Protein AF-A0A5E4V1L5-F1 (afdb_monomer_lite)

Sequence (381 aa):
MVDSIREIPGSAALDDALSSARLNPRQGEGSTVGASSRAPSGVDSTNAPTLATGGARVGASAWPVVRGAESFDRQRVAQVTELISQHATASRASAGAQWLSTLHASATVAMTSLSRWQDGDPVSQAQARRALDALGAQWQSRERASLGTVDDRLHFDAQGKAPRRFTVDGVAPAQWRASKAEQMTLFPAGPYKAGVEIDLANAVSQAGLRRRTTRALAAYGITLEPPPPERGWVMSAPGTAWPSLASRFAVAQTSQGVEGHPQRATLRDAPDAIAPQTWRLDSAKAIAETRRALASMVRAIRASHAVAKHAASTSTKAVGQAALVSQRAVADDAAFDIALASAKAWTSRLGTQPPFVALTLAMPKGLPVTRANVRALLGNM

Foldseek 3Di:
DDDDPDFQDLQVLLVVLQVVLPPDDDDDDDDDDDDDDDDDDDDDDDDDDDDDDDDDDDPPPPDPPPPVVVVVLVVLLVLLLVLLLLLQLLLLLSLLLVLLVVLLVLLVQLLVLLVPDDPPDVVSVVSNVVSLVVSLVSLVCCCLSSVLQAALLRAGDSLSFPKFKKFWVVAALVVCVVVQFQKKWKDQQAQPDDTQIQGNNPCPDPVSSQVSSQVVCVVVQKHWDPDDPDDHTMIIHTSLSVVSRQVGIWMFTHHDPDGGRTDRIHIGGDDRPQRSVPQDPPDPVSSVVNSVSSVSVSVSSVVNSVVSVVSSVVSSVVSSVSVVVVVVVPDCVPSVVLSVQLSSQLSSCRSVDDNLVSNVRSHDPPDDPDPVSSDSSSDPD

Structure (mmCIF, N/CA/C/O backbone):
data_AF-A0A5E4V1L5-F1
#
_entry.id   AF-A0A5E4V1L5-F1
#
loop_
_atom_site.group_PDB
_atom_site.id
_atom_site.type_symbol
_atom_site.label_atom_id
_atom_site.label_alt_id
_atom_site.label_comp_id
_atom_site.label_asym_id
_atom_site.label_entity_id
_atom_site.label_seq_id
_atom_site.pdbx_PDB_ins_code
_atom_site.Cartn_x
_atom_site.Cartn_y
_atom_site.Cartn_z
_atom_site.occupancy
_atom_site.B_iso_or_equiv
_atom_site.auth_seq_id
_atom_site.auth_comp_id
_atom_site.auth_asym_id
_atom_site.auth_atom_id
_atom_site.pdbx_PDB_model_num
ATOM 1 N N . MET A 1 1 ? -19.052 20.896 -14.956 1.00 28.94 1 MET A N 1
ATOM 2 C CA . MET A 1 1 ? -18.425 21.130 -13.641 1.00 28.94 1 MET A CA 1
ATOM 3 C C . MET A 1 1 ? -17.051 20.495 -13.737 1.00 28.94 1 MET A C 1
ATOM 5 O O . MET A 1 1 ? -16.965 19.283 -13.838 1.00 28.94 1 MET A O 1
ATOM 9 N N . VAL A 1 2 ? -16.044 21.327 -13.994 1.00 25.77 2 VAL A N 1
ATOM 10 C CA . VAL A 1 2 ? -14.723 20.925 -14.495 1.00 25.77 2 VAL A CA 1
ATOM 11 C C . VAL A 1 2 ? -13.882 20.434 -13.322 1.00 25.77 2 VAL A C 1
ATOM 13 O O . VAL A 1 2 ? -13.741 21.158 -12.339 1.00 25.77 2 VAL A O 1
ATOM 16 N N . ASP A 1 3 ? -13.368 19.208 -13.425 1.00 25.03 3 ASP A N 1
ATOM 17 C CA . ASP A 1 3 ? -12.434 18.624 -12.468 1.00 25.03 3 ASP A CA 1
ATOM 18 C C . ASP A 1 3 ? -11.190 19.505 -12.341 1.00 25.03 3 ASP A C 1
ATOM 20 O O . ASP A 1 3 ? -10.432 19.706 -13.293 1.00 25.03 3 ASP A O 1
ATOM 24 N N . SER A 1 4 ? -10.972 20.022 -11.136 1.00 24.98 4 SER A N 1
ATOM 25 C CA . SER A 1 4 ? -9.729 20.672 -10.752 1.00 24.98 4 SER A CA 1
ATOM 26 C C . SER A 1 4 ? -8.614 19.628 -10.753 1.00 24.98 4 SER A C 1
ATOM 28 O O . SER A 1 4 ? -8.428 18.897 -9.778 1.00 24.98 4 SER A O 1
ATOM 30 N N . ILE A 1 5 ? -7.859 19.566 -11.850 1.00 32.19 5 ILE A N 1
ATOM 31 C CA . ILE A 1 5 ? -6.561 18.893 -11.922 1.00 32.19 5 ILE A CA 1
ATOM 32 C C . ILE A 1 5 ? -5.647 19.616 -10.929 1.00 32.19 5 ILE A C 1
ATOM 34 O O . ILE A 1 5 ? -5.034 20.632 -11.244 1.00 32.19 5 ILE A O 1
ATOM 38 N N . ARG A 1 6 ? -5.608 19.135 -9.683 1.00 34.94 6 ARG A N 1
ATOM 39 C CA . ARG A 1 6 ? -4.574 19.542 -8.734 1.00 34.94 6 ARG A CA 1
ATOM 40 C C . ARG A 1 6 ? -3.253 18.989 -9.252 1.00 34.94 6 ARG A C 1
ATOM 42 O O . ARG A 1 6 ? -3.091 17.774 -9.359 1.00 34.94 6 ARG A O 1
ATOM 49 N N . GLU A 1 7 ? -2.353 19.902 -9.593 1.00 31.16 7 GLU A N 1
ATOM 50 C CA . GLU A 1 7 ? -0.973 19.626 -9.971 1.00 31.16 7 GLU A CA 1
ATOM 51 C C . GLU A 1 7 ? -0.330 18.690 -8.937 1.00 31.16 7 GLU A C 1
ATOM 53 O O . GLU A 1 7 ? -0.271 18.992 -7.743 1.00 31.16 7 GLU A O 1
ATOM 58 N N . ILE A 1 8 ? 0.132 17.523 -9.392 1.00 36.69 8 ILE A N 1
ATOM 59 C CA . ILE A 1 8 ? 1.122 16.751 -8.641 1.00 36.69 8 ILE A CA 1
ATOM 60 C C . ILE A 1 8 ? 2.416 17.559 -8.752 1.00 36.69 8 ILE A C 1
ATOM 62 O O . ILE A 1 8 ? 2.780 17.925 -9.873 1.00 36.69 8 ILE A O 1
ATOM 66 N N . PRO A 1 9 ? 3.106 17.871 -7.644 1.00 39.22 9 PRO A N 1
ATOM 67 C CA . PRO A 1 9 ? 4.319 18.664 -7.707 1.00 39.22 9 PRO A CA 1
ATOM 68 C C . PRO A 1 9 ? 5.340 17.958 -8.602 1.00 39.22 9 PRO A C 1
ATOM 70 O O . PRO A 1 9 ? 5.872 16.899 -8.255 1.00 39.22 9 PRO A O 1
ATOM 73 N N . GLY A 1 10 ? 5.634 18.572 -9.753 1.00 42.72 10 GLY A N 1
ATOM 74 C CA . GLY A 1 10 ? 6.927 18.391 -10.397 1.00 42.72 10 GLY A CA 1
ATOM 75 C C . GLY A 1 10 ? 7.979 18.641 -9.323 1.00 42.72 10 GLY A C 1
ATOM 76 O O . GLY A 1 10 ? 7.871 19.604 -8.563 1.00 42.72 10 GLY A O 1
ATOM 77 N N . SER A 1 11 ? 8.898 17.699 -9.135 1.00 48.62 11 SER A N 1
ATOM 78 C CA . SER A 1 11 ? 9.755 17.695 -7.954 1.00 48.62 11 SER A CA 1
ATOM 79 C C . SER A 1 11 ? 10.644 18.943 -7.977 1.00 48.62 11 SER A C 1
ATOM 81 O O . SER A 1 11 ? 11.657 18.944 -8.665 1.00 48.62 11 SER A O 1
ATOM 83 N N . ALA A 1 12 ? 10.295 19.993 -7.225 1.00 49.84 12 ALA A N 1
ATOM 84 C CA . ALA A 1 12 ? 11.077 21.236 -7.150 1.00 49.84 12 ALA A CA 1
ATOM 85 C C . ALA A 1 12 ? 12.557 20.959 -6.819 1.00 49.84 12 ALA A C 1
ATOM 87 O O . ALA A 1 12 ? 13.459 21.584 -7.360 1.00 49.84 12 ALA A O 1
ATOM 88 N N . ALA A 1 13 ? 12.811 19.902 -6.040 1.00 45.44 13 ALA A N 1
ATOM 89 C CA . ALA A 1 13 ? 14.147 19.405 -5.726 1.00 45.44 13 ALA A CA 1
ATOM 90 C C . ALA A 1 13 ? 14.969 18.923 -6.946 1.00 45.44 13 ALA A C 1
ATOM 92 O O . ALA A 1 13 ? 16.197 18.936 -6.888 1.00 45.44 13 ALA A O 1
ATOM 93 N N . LEU A 1 14 ? 14.330 18.473 -8.034 1.00 49.88 14 LEU A N 1
ATOM 94 C CA . LEU A 1 14 ? 15.001 18.103 -9.288 1.00 49.88 14 LEU A CA 1
ATOM 95 C C . LEU A 1 14 ? 15.380 19.347 -10.105 1.00 49.88 14 LEU A C 1
ATOM 97 O O . LEU A 1 14 ? 16.485 19.400 -10.644 1.00 49.88 14 LEU A O 1
ATOM 101 N N . ASP A 1 15 ? 14.508 20.357 -10.160 1.00 52.72 15 ASP A N 1
ATOM 102 C CA . ASP A 1 15 ? 14.813 21.622 -10.840 1.00 52.72 15 ASP A CA 1
ATOM 103 C C . ASP A 1 15 ? 15.872 22.446 -10.077 1.00 52.72 15 ASP A C 1
ATOM 105 O O . ASP A 1 15 ? 16.769 23.018 -10.704 1.00 52.72 15 ASP A O 1
ATOM 109 N N . ASP A 1 16 ? 15.868 22.413 -8.740 1.00 49.00 16 ASP A N 1
ATOM 110 C CA . ASP A 1 16 ? 16.896 23.043 -7.894 1.00 49.00 16 ASP A CA 1
ATOM 111 C C . ASP A 1 16 ? 18.276 22.389 -8.056 1.00 49.00 16 ASP A C 1
ATOM 113 O O . ASP A 1 16 ? 19.298 23.079 -8.122 1.00 49.00 16 ASP A O 1
ATOM 117 N N . ALA A 1 17 ? 18.336 21.057 -8.164 1.00 49.66 17 ALA A N 1
ATOM 118 C CA . ALA A 1 17 ? 19.592 20.335 -8.364 1.00 49.66 17 ALA A CA 1
ATOM 119 C C . ALA A 1 17 ? 20.230 20.635 -9.730 1.00 49.66 17 ALA A C 1
ATOM 121 O O . ALA A 1 17 ? 21.451 20.755 -9.829 1.00 49.66 17 ALA A O 1
ATOM 122 N N . LEU A 1 18 ? 19.413 20.810 -10.774 1.00 50.31 18 LEU A N 1
ATOM 123 C CA . LEU A 1 18 ? 19.877 21.212 -12.104 1.00 50.31 18 LEU A CA 1
ATOM 124 C C . LEU A 1 18 ? 20.295 22.688 -12.148 1.00 50.31 18 LEU A C 1
ATOM 126 O O . LEU A 1 18 ? 21.287 23.024 -12.795 1.00 50.31 18 LEU A O 1
ATOM 130 N N . SER A 1 19 ? 19.582 23.560 -11.435 1.00 52.97 19 SER A N 1
ATOM 131 C CA . SER A 1 19 ? 19.930 24.982 -11.319 1.00 52.97 19 SER A CA 1
ATOM 132 C C . SER A 1 19 ? 21.252 25.172 -10.571 1.00 52.97 19 SER A C 1
ATOM 134 O O . SER A 1 19 ? 22.124 25.915 -11.021 1.00 52.97 19 SER A O 1
ATOM 136 N N . SER A 1 20 ? 21.458 24.406 -9.497 1.00 46.53 20 SER A N 1
ATOM 137 C CA . SER A 1 20 ? 22.711 24.380 -8.732 1.00 46.53 20 SER A CA 1
ATOM 138 C C . SER A 1 20 ? 23.887 23.828 -9.547 1.00 46.53 20 SER A C 1
ATOM 140 O O . SER A 1 20 ? 25.022 24.249 -9.352 1.00 46.53 20 SER A O 1
ATOM 142 N N . ALA A 1 21 ? 23.630 22.912 -10.488 1.00 42.56 21 ALA A N 1
ATOM 143 C CA . ALA A 1 21 ? 24.649 22.377 -11.391 1.00 42.56 21 ALA A CA 1
ATOM 144 C C . ALA A 1 21 ? 25.048 23.362 -12.511 1.00 42.56 21 ALA A C 1
ATOM 146 O O . ALA A 1 21 ? 26.179 23.304 -12.990 1.00 42.56 21 ALA A O 1
ATOM 147 N N . ARG A 1 22 ? 24.151 24.274 -12.919 1.00 44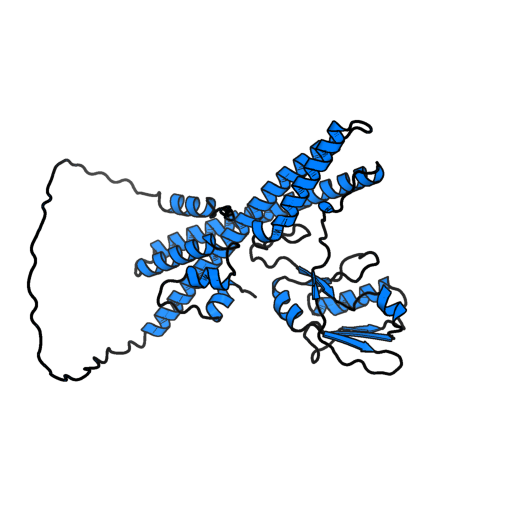.62 22 ARG A N 1
ATOM 148 C CA . ARG A 1 22 ? 24.415 25.299 -13.951 1.00 44.62 22 ARG A CA 1
ATOM 149 C C . ARG A 1 22 ? 25.126 26.549 -13.417 1.00 44.62 22 ARG A C 1
ATOM 151 O O . ARG A 1 22 ? 25.732 27.279 -14.196 1.00 44.62 22 ARG A O 1
ATOM 158 N N . LEU A 1 23 ? 25.087 26.798 -12.109 1.00 35.94 23 LEU A N 1
ATOM 159 C CA . LEU A 1 23 ? 25.720 27.958 -11.477 1.00 35.94 23 LEU A CA 1
ATOM 160 C C . LEU A 1 23 ? 27.157 27.642 -11.050 1.00 35.94 23 LEU A C 1
ATOM 162 O O . LEU A 1 23 ? 27.464 27.526 -9.868 1.00 35.94 23 LEU A O 1
ATOM 166 N N . ASN A 1 24 ? 28.056 27.517 -12.026 1.00 35.34 24 ASN A N 1
ATOM 167 C CA . ASN A 1 24 ? 29.487 27.650 -11.759 1.00 35.34 24 ASN A CA 1
ATOM 168 C C . ASN A 1 24 ? 30.198 28.402 -12.902 1.00 35.34 24 ASN A C 1
ATOM 170 O O . ASN A 1 24 ? 30.901 27.783 -13.705 1.00 35.34 24 ASN A O 1
ATOM 174 N N . PRO A 1 25 ? 30.004 29.730 -13.037 1.00 39.41 25 PRO A N 1
ATOM 175 C CA . PRO A 1 25 ? 30.796 30.529 -13.958 1.00 39.41 25 PRO A CA 1
ATOM 176 C C . PRO A 1 25 ? 32.145 30.868 -13.313 1.00 39.41 25 PRO A C 1
ATOM 178 O O . PRO A 1 25 ? 32.222 31.548 -12.289 1.00 39.41 25 PRO A O 1
ATOM 181 N N . ARG A 1 26 ? 33.229 30.387 -13.929 1.00 34.25 26 ARG A N 1
ATOM 182 C CA . ARG A 1 26 ? 34.581 30.877 -13.653 1.00 34.25 26 ARG A CA 1
ATOM 183 C C . ARG A 1 26 ? 34.680 32.351 -14.050 1.00 34.25 26 ARG A C 1
ATOM 185 O O . ARG A 1 26 ? 34.323 32.743 -15.154 1.00 34.25 26 ARG A O 1
ATOM 192 N N . GLN A 1 27 ? 35.199 33.108 -13.099 1.00 35.31 27 GLN A N 1
ATOM 193 C CA . GLN A 1 27 ? 35.623 34.498 -13.128 1.00 35.31 27 GLN A CA 1
ATOM 194 C C . GLN A 1 27 ? 36.663 34.763 -14.238 1.00 35.31 27 GLN A C 1
ATOM 196 O O . GLN A 1 27 ? 37.617 33.999 -14.379 1.00 35.31 27 GLN A O 1
ATOM 201 N N . GLY A 1 28 ? 36.484 35.853 -14.992 1.00 30.50 28 GLY A N 1
ATOM 202 C CA . GLY A 1 28 ? 37.441 36.380 -15.970 1.00 30.50 28 GLY A CA 1
ATOM 203 C C . GLY A 1 28 ? 36.910 37.651 -16.644 1.00 30.50 28 GLY A C 1
ATOM 204 O O . GLY A 1 28 ? 35.850 37.623 -17.256 1.00 30.50 28 GLY A O 1
ATOM 205 N N . GLU A 1 29 ? 37.624 38.757 -16.445 1.00 31.78 29 GLU A N 1
ATOM 206 C CA . GLU A 1 29 ? 37.293 40.154 -16.762 1.00 31.78 29 GLU A CA 1
ATOM 207 C C . GLU A 1 29 ? 37.194 40.503 -18.261 1.00 31.78 29 GLU A C 1
ATOM 209 O O . GLU A 1 29 ? 37.792 39.841 -19.106 1.00 31.78 29 GLU A O 1
ATOM 214 N N . GLY A 1 30 ? 36.541 41.639 -18.561 1.00 27.70 30 GLY A N 1
ATOM 215 C CA . GLY A 1 30 ? 36.792 42.416 -19.782 1.00 27.70 30 GLY A CA 1
ATOM 216 C C . GLY A 1 30 ? 35.621 43.283 -20.264 1.00 27.70 30 GLY A C 1
ATOM 217 O O . GLY A 1 30 ? 34.691 42.771 -20.872 1.00 27.70 30 GLY A O 1
ATOM 218 N N . SER A 1 31 ? 35.704 44.593 -20.004 1.00 30.64 31 SER A N 1
ATOM 219 C CA . SER A 1 31 ? 34.965 45.741 -20.584 1.00 30.64 31 SER A CA 1
ATOM 220 C C . SER A 1 31 ? 34.540 45.573 -22.065 1.00 30.64 31 SER A C 1
ATOM 222 O O . SER A 1 31 ? 35.202 44.874 -22.818 1.00 30.64 31 SER A O 1
ATOM 224 N N . THR A 1 32 ? 33.508 46.214 -22.641 1.00 29.38 32 THR A N 1
ATOM 225 C CA . THR A 1 32 ? 33.188 47.657 -22.667 1.00 29.38 32 THR A CA 1
ATOM 226 C C . THR A 1 32 ? 31.890 47.890 -23.483 1.00 29.38 32 THR A C 1
ATOM 228 O O . THR A 1 32 ? 31.701 47.261 -24.514 1.00 29.38 32 THR A O 1
ATOM 231 N N . VAL A 1 33 ? 31.044 48.821 -23.022 1.00 31.89 33 VAL A N 1
ATOM 232 C CA . VAL A 1 33 ? 30.297 49.882 -23.755 1.00 31.89 33 VAL A CA 1
ATOM 233 C C . VAL A 1 33 ? 29.622 49.585 -25.121 1.00 31.89 33 VAL A C 1
ATOM 235 O O . VAL A 1 33 ? 30.286 49.498 -26.143 1.00 31.89 33 VAL A O 1
ATOM 238 N N . GLY A 1 34 ? 28.282 49.712 -25.145 1.00 25.25 34 GLY A N 1
ATOM 239 C CA . GLY A 1 34 ? 27.604 50.786 -25.902 1.00 25.25 34 GLY A CA 1
ATOM 240 C C . GLY A 1 34 ? 26.871 50.472 -27.221 1.00 25.25 34 GLY A C 1
ATOM 241 O O . GLY A 1 34 ? 27.503 50.112 -28.201 1.00 25.25 34 GLY A O 1
ATOM 242 N N . ALA A 1 35 ? 25.573 50.842 -27.239 1.00 27.03 35 ALA A N 1
ATOM 243 C CA . ALA A 1 35 ? 24.758 51.308 -28.387 1.00 27.03 35 ALA A CA 1
ATOM 244 C C . ALA A 1 35 ? 24.496 50.314 -29.547 1.00 27.03 35 ALA A C 1
ATOM 246 O O . ALA A 1 35 ? 25.273 49.416 -29.807 1.00 27.03 35 ALA A O 1
ATOM 247 N N . SER A 1 36 ? 23.465 50.401 -30.387 1.00 27.02 36 SER A N 1
ATOM 248 C CA . SER A 1 36 ? 22.149 51.047 -30.449 1.00 27.02 36 SER A CA 1
ATOM 249 C C . SER A 1 36 ? 21.506 50.504 -31.742 1.00 27.02 36 SER A C 1
ATOM 251 O O . SER A 1 36 ? 22.202 50.334 -32.737 1.00 27.02 36 SER A O 1
ATOM 253 N N . SER A 1 37 ? 20.186 50.289 -31.736 1.00 29.77 37 SER A N 1
ATOM 254 C CA . SER A 1 37 ? 19.248 50.398 -32.878 1.00 29.77 37 SER A CA 1
ATOM 255 C C . SER A 1 37 ? 19.596 49.797 -34.260 1.00 29.77 37 SER A C 1
ATOM 257 O O . SER A 1 37 ? 20.411 50.357 -34.987 1.00 29.77 37 SER A O 1
ATOM 259 N N . ARG A 1 38 ? 18.767 48.854 -34.744 1.00 26.77 38 ARG A N 1
ATOM 260 C CA . ARG A 1 38 ? 17.912 49.054 -35.945 1.00 26.77 38 ARG A CA 1
ATOM 261 C C . ARG A 1 38 ? 17.012 47.846 -36.241 1.00 26.77 38 ARG A C 1
ATOM 263 O O . ARG A 1 38 ? 17.498 46.748 -36.476 1.00 26.77 38 ARG A O 1
ATOM 270 N N . ALA A 1 39 ? 15.708 48.104 -36.326 1.00 32.44 39 ALA A N 1
ATOM 271 C CA . ALA A 1 39 ? 14.824 47.461 -37.303 1.00 32.44 39 ALA A CA 1
ATOM 272 C C . ALA A 1 39 ? 14.910 48.259 -38.629 1.00 32.44 39 ALA A C 1
ATOM 274 O O . ALA A 1 39 ? 15.356 49.414 -38.592 1.00 32.44 39 ALA A O 1
ATOM 275 N N . PRO A 1 40 ? 14.502 47.699 -39.784 1.00 43.16 40 PRO A N 1
ATOM 276 C CA . PRO A 1 40 ? 13.086 47.830 -40.143 1.00 43.16 40 PRO A CA 1
ATOM 277 C C . PRO A 1 40 ? 12.460 46.654 -40.935 1.00 43.16 40 PRO A C 1
ATOM 279 O O . PRO A 1 40 ? 13.129 45.869 -41.599 1.00 43.16 40 PRO A O 1
ATOM 282 N N . SER A 1 41 ? 11.127 46.611 -40.842 1.00 30.03 41 SER A N 1
ATOM 283 C CA . SER A 1 41 ? 10.104 46.268 -41.858 1.00 30.03 41 SER A CA 1
ATOM 284 C C . SER A 1 41 ? 10.475 46.607 -43.316 1.00 30.03 41 SER A C 1
ATOM 286 O O . SER A 1 41 ? 11.231 47.546 -43.524 1.00 30.03 41 SER A O 1
ATOM 288 N N . GLY A 1 42 ? 9.926 46.020 -44.386 1.00 26.44 42 GLY A N 1
ATOM 289 C CA . GLY A 1 42 ? 8.841 45.056 -44.609 1.00 26.44 42 GLY A CA 1
ATOM 290 C C . GLY A 1 42 ? 8.542 44.924 -46.126 1.00 26.44 42 GLY A C 1
ATOM 291 O O . GLY A 1 42 ? 9.241 45.533 -46.923 1.00 26.44 42 GLY A O 1
ATOM 292 N N . VAL A 1 43 ? 7.462 44.190 -46.449 1.00 30.84 43 VAL A N 1
ATOM 293 C CA . VAL A 1 43 ? 6.597 44.211 -47.666 1.00 30.84 43 VAL A CA 1
ATOM 294 C C . VAL A 1 43 ? 7.208 43.830 -49.036 1.00 30.84 43 VAL A C 1
ATOM 296 O O . VAL A 1 43 ? 8.058 44.534 -49.555 1.00 30.84 43 VAL A O 1
ATOM 299 N N . ASP A 1 44 ? 6.732 42.739 -49.661 1.00 25.22 44 ASP A N 1
ATOM 300 C CA . ASP A 1 44 ? 5.806 42.820 -50.812 1.00 25.22 44 ASP A CA 1
ATOM 301 C C . ASP A 1 44 ? 5.354 41.455 -51.367 1.00 25.22 44 ASP A C 1
ATOM 303 O O . ASP A 1 44 ? 6.087 40.467 -51.399 1.00 25.22 44 ASP A O 1
ATOM 307 N N . SER A 1 45 ? 4.083 41.429 -51.776 1.00 31.27 45 SER A N 1
ATOM 308 C CA . SER A 1 45 ? 3.385 40.342 -52.472 1.00 31.27 45 SER A CA 1
ATOM 309 C C . SER A 1 45 ? 3.620 40.418 -53.982 1.00 31.27 45 SER A C 1
ATOM 311 O O . SER A 1 45 ? 3.697 41.516 -54.518 1.00 31.27 45 SER A O 1
ATOM 313 N N . THR A 1 46 ? 3.585 39.284 -54.693 1.00 28.19 46 THR A N 1
ATOM 314 C CA . THR A 1 46 ? 2.543 38.929 -55.693 1.00 28.19 46 THR A CA 1
ATOM 315 C C . THR A 1 46 ? 3.005 37.886 -56.728 1.00 28.19 46 THR A C 1
ATOM 317 O O . THR A 1 46 ? 4.158 37.842 -57.140 1.00 28.19 46 THR A O 1
ATOM 320 N N . ASN A 1 47 ? 2.003 37.125 -57.188 1.00 28.56 47 ASN A N 1
ATOM 321 C CA . ASN A 1 47 ? 1.859 36.425 -58.472 1.00 28.56 47 ASN A CA 1
ATOM 322 C C . ASN A 1 47 ? 2.293 34.953 -58.597 1.00 28.56 47 ASN A C 1
ATOM 324 O O . ASN A 1 47 ? 3.451 34.606 -58.797 1.00 28.56 47 ASN A O 1
ATOM 328 N N . ALA A 1 48 ? 1.261 34.102 -58.618 1.00 28.34 48 ALA A N 1
ATOM 329 C CA . ALA A 1 48 ? 1.209 32.872 -59.406 1.00 28.34 48 ALA A CA 1
ATOM 330 C C . ALA A 1 48 ? 0.972 33.198 -60.897 1.00 28.34 48 ALA A C 1
ATOM 332 O O . ALA A 1 48 ? 0.415 34.254 -61.214 1.00 28.34 48 ALA A O 1
ATOM 333 N N . PRO A 1 49 ? 1.322 32.274 -61.809 1.00 35.25 49 PRO A N 1
ATOM 334 C CA . PRO A 1 49 ? 0.248 31.595 -62.538 1.00 35.25 49 PRO A CA 1
ATOM 335 C C . PRO A 1 49 ? 0.481 30.087 -62.767 1.00 35.25 49 PRO A C 1
ATOM 337 O O . PRO A 1 49 ? 1.535 29.518 -62.496 1.00 35.25 49 PRO A O 1
ATOM 340 N N . THR A 1 50 ? -0.589 29.455 -63.239 1.00 29.17 50 THR A N 1
ATOM 341 C CA . THR A 1 50 ? -0.877 28.021 -63.336 1.00 29.17 50 THR A CA 1
ATOM 342 C C . THR A 1 50 ? -0.350 27.348 -64.621 1.00 29.17 50 THR A C 1
ATOM 344 O O . THR A 1 50 ? -0.269 27.989 -65.662 1.00 29.17 50 THR A O 1
ATOM 347 N N . LEU A 1 51 ? -0.191 26.013 -64.535 1.00 28.41 51 LEU A N 1
ATOM 348 C CA . LEU A 1 51 ? -0.226 24.960 -65.580 1.00 28.41 51 LEU A CA 1
ATOM 349 C C . LEU A 1 51 ? 1.021 24.693 -66.451 1.00 28.41 51 LEU A C 1
ATOM 351 O O . LEU A 1 51 ? 1.261 25.372 -67.441 1.00 28.41 51 LEU A O 1
ATOM 355 N N . ALA A 1 52 ? 1.675 23.549 -66.193 1.00 29.80 52 ALA A N 1
ATOM 356 C CA . ALA A 1 52 ? 2.172 22.645 -67.238 1.00 29.80 52 ALA A CA 1
ATOM 357 C C . ALA A 1 52 ? 2.405 21.217 -66.702 1.00 29.80 52 ALA A C 1
ATOM 359 O O . ALA A 1 52 ? 3.067 20.990 -65.692 1.00 29.80 52 ALA A O 1
ATOM 360 N N . THR A 1 53 ? 1.830 20.261 -67.419 1.00 29.80 53 THR A N 1
ATOM 361 C CA . THR A 1 53 ? 1.927 18.805 -67.295 1.00 29.80 53 THR A CA 1
ATOM 362 C C . THR A 1 53 ? 3.349 18.312 -67.590 1.00 29.80 53 THR A C 1
ATOM 364 O O . THR A 1 53 ? 3.941 18.723 -68.584 1.00 29.80 53 THR A O 1
ATOM 367 N N . GLY A 1 54 ? 3.883 17.377 -66.799 1.00 26.86 54 GLY A N 1
ATOM 368 C CA . GLY A 1 54 ? 5.145 16.709 -67.132 1.00 26.86 54 GLY A CA 1
ATOM 369 C C . GLY A 1 54 ? 5.609 15.736 -66.057 1.00 26.86 54 GLY A C 1
ATOM 370 O O . GLY A 1 54 ? 6.158 16.142 -65.039 1.00 26.86 54 GLY A O 1
ATOM 371 N N . GLY A 1 55 ? 5.384 14.440 -66.281 1.00 34.25 55 GLY A N 1
ATOM 372 C CA . GLY A 1 55 ? 5.926 13.381 -65.438 1.00 34.25 55 GLY A CA 1
ATOM 373 C C . GLY A 1 55 ? 7.454 13.402 -65.442 1.00 34.25 55 GLY A C 1
ATOM 374 O O . GLY A 1 55 ? 8.079 13.297 -66.495 1.00 34.25 55 GLY A O 1
ATOM 375 N N . ALA A 1 56 ? 8.052 13.493 -64.256 1.00 29.31 56 ALA A N 1
ATOM 376 C CA . ALA A 1 56 ? 9.481 13.324 -64.058 1.00 29.31 56 ALA A CA 1
ATOM 377 C C . ALA A 1 56 ? 9.730 12.389 -62.871 1.00 29.31 56 ALA A C 1
ATOM 379 O O . ALA A 1 56 ? 9.197 12.544 -61.776 1.00 29.31 56 ALA A O 1
ATOM 380 N N . ARG A 1 57 ? 10.515 11.364 -63.187 1.00 29.95 57 ARG A N 1
ATOM 381 C CA . ARG A 1 57 ? 10.939 10.208 -62.404 1.00 29.95 57 ARG A CA 1
ATOM 382 C C . ARG A 1 57 ? 11.258 10.535 -60.943 1.00 29.95 57 ARG A C 1
ATOM 384 O O . ARG A 1 57 ? 12.023 11.449 -60.653 1.00 29.95 57 ARG A O 1
ATOM 391 N N . VAL A 1 58 ? 10.760 9.673 -60.055 1.00 27.17 58 VAL A N 1
ATOM 392 C CA . VAL A 1 58 ? 11.279 9.459 -58.699 1.00 27.17 58 VAL A CA 1
ATOM 393 C C . VAL A 1 58 ? 12.755 9.072 -58.822 1.00 27.17 58 VAL A C 1
ATOM 395 O O . VAL A 1 58 ? 13.104 7.910 -59.018 1.00 27.17 58 VAL A O 1
ATOM 398 N N . GLY A 1 59 ? 13.632 10.071 -58.765 1.00 26.00 59 GLY A N 1
ATOM 399 C CA . GLY A 1 59 ? 15.041 9.882 -58.475 1.00 26.00 59 GLY A CA 1
ATOM 400 C C . GLY A 1 59 ? 15.154 9.540 -57.000 1.00 26.00 59 GLY A C 1
ATOM 401 O O . GLY A 1 59 ? 15.268 10.431 -56.165 1.00 26.00 59 GLY A O 1
ATOM 402 N N . ALA A 1 60 ? 15.071 8.250 -56.679 1.00 28.19 60 ALA A N 1
ATOM 403 C CA . ALA A 1 60 ? 15.544 7.740 -55.407 1.00 28.19 60 ALA A CA 1
ATOM 404 C C . ALA A 1 60 ? 17.052 8.012 -55.351 1.00 28.19 60 ALA A C 1
ATOM 406 O O . ALA A 1 60 ? 17.859 7.238 -55.863 1.00 28.19 60 ALA A O 1
ATOM 407 N N . SER A 1 61 ? 17.434 9.152 -54.778 1.00 29.64 61 SER A N 1
ATOM 408 C CA . SER A 1 61 ? 18.782 9.358 -54.280 1.00 29.64 61 SER A CA 1
ATOM 409 C C . SER A 1 61 ? 18.996 8.304 -53.201 1.00 29.64 61 SER A C 1
ATOM 411 O O . SER A 1 61 ? 18.517 8.417 -52.075 1.00 29.64 61 SER A O 1
ATOM 413 N N . ALA A 1 62 ? 19.651 7.214 -53.594 1.00 32.66 62 ALA A N 1
ATOM 414 C CA . ALA A 1 62 ? 20.189 6.222 -52.690 1.00 32.66 62 ALA A CA 1
ATOM 415 C C . ALA A 1 62 ? 21.246 6.922 -51.831 1.00 32.66 62 ALA A C 1
ATOM 417 O O . ALA A 1 62 ? 22.397 7.083 -52.233 1.00 32.66 62 ALA A O 1
ATOM 418 N N . TRP A 1 63 ? 20.828 7.396 -50.660 1.00 32.09 63 TRP A N 1
ATOM 419 C CA . TRP A 1 63 ? 21.759 7.784 -49.613 1.00 32.09 63 TRP A CA 1
ATOM 420 C C . TRP A 1 63 ? 22.525 6.527 -49.189 1.00 32.09 63 TRP A C 1
ATOM 422 O O . TRP A 1 63 ? 21.907 5.468 -49.027 1.00 32.09 63 TRP A O 1
ATOM 432 N N . PRO A 1 64 ? 23.855 6.598 -49.020 1.00 32.97 64 PRO A N 1
ATOM 433 C CA . PRO A 1 64 ? 24.609 5.453 -48.552 1.00 32.97 64 PRO A CA 1
ATOM 434 C C . PRO A 1 64 ? 24.114 5.111 -47.145 1.00 32.97 64 PRO A C 1
ATOM 436 O O . PRO A 1 64 ? 24.200 5.925 -46.227 1.00 32.97 64 PRO A O 1
ATOM 439 N N . VAL A 1 65 ? 23.568 3.904 -46.985 1.00 36.03 65 VAL A N 1
ATOM 440 C CA . VAL A 1 65 ? 23.221 3.341 -45.679 1.00 36.03 65 VAL A CA 1
ATOM 441 C C . VAL A 1 65 ? 24.523 3.185 -44.902 1.00 36.03 65 VAL A C 1
ATOM 443 O O . VAL A 1 65 ? 25.282 2.231 -45.082 1.00 36.03 65 VAL A O 1
ATOM 446 N N . VAL A 1 66 ? 24.807 4.171 -44.055 1.00 34.91 66 VAL A N 1
ATOM 447 C CA . VAL A 1 66 ? 25.909 4.133 -43.101 1.00 34.91 66 VAL A CA 1
ATOM 448 C C . VAL A 1 66 ? 25.588 3.023 -42.101 1.00 34.91 66 VAL A C 1
ATOM 450 O O . VAL A 1 66 ? 24.772 3.200 -41.201 1.00 34.91 66 VAL A O 1
ATOM 453 N N . ARG A 1 67 ? 26.252 1.867 -42.237 1.00 38.31 67 ARG A N 1
ATOM 454 C CA . ARG A 1 67 ? 26.155 0.715 -41.312 1.00 38.31 67 ARG A CA 1
ATOM 455 C C . ARG A 1 67 ? 26.535 1.034 -39.849 1.00 38.31 67 ARG A C 1
ATOM 457 O O . ARG A 1 67 ? 26.426 0.158 -39.001 1.00 38.31 67 ARG A O 1
ATOM 464 N N . GLY A 1 68 ? 26.960 2.262 -39.542 1.00 34.38 68 GLY A N 1
ATOM 465 C CA . GLY A 1 68 ? 27.195 2.770 -38.182 1.00 34.38 68 GLY A CA 1
ATOM 466 C C . GLY A 1 68 ? 26.021 3.537 -37.555 1.00 34.38 68 GLY A C 1
ATOM 467 O O . GLY A 1 68 ? 26.074 3.839 -36.367 1.00 34.38 68 GLY A O 1
ATOM 468 N N . ALA A 1 69 ? 24.957 3.845 -38.308 1.00 38.91 69 ALA A N 1
ATOM 469 C CA . ALA A 1 69 ? 23.805 4.582 -37.782 1.00 38.91 69 ALA A CA 1
ATOM 470 C C . ALA A 1 69 ? 22.948 3.733 -36.821 1.00 38.91 69 ALA A C 1
ATOM 472 O O . ALA A 1 69 ? 22.425 4.258 -35.844 1.00 38.91 69 ALA A O 1
ATOM 473 N N . GLU A 1 70 ? 22.854 2.415 -37.032 1.00 44.47 70 GLU A N 1
ATOM 474 C CA . GLU A 1 70 ? 22.022 1.535 -36.193 1.00 44.47 70 GLU A CA 1
ATOM 475 C C . GLU A 1 70 ? 22.596 1.290 -34.787 1.00 44.47 70 GLU A C 1
ATOM 477 O O . GLU A 1 70 ? 21.840 1.167 -33.822 1.00 44.47 70 GLU A O 1
ATOM 482 N N . SER A 1 71 ? 23.923 1.204 -34.634 1.00 44.88 71 SER A N 1
ATOM 483 C CA . SER A 1 71 ? 24.560 1.062 -33.315 1.00 44.88 71 SER A CA 1
ATOM 484 C C . SER A 1 71 ? 24.525 2.375 -32.531 1.00 44.88 71 SER A C 1
ATOM 486 O O . SER A 1 71 ? 24.270 2.363 -31.325 1.00 44.88 71 SER A O 1
ATOM 488 N N . PHE A 1 72 ? 24.703 3.499 -33.228 1.00 42.69 72 PHE A N 1
ATOM 489 C CA . PHE A 1 72 ? 24.601 4.844 -32.669 1.00 42.69 72 PHE A CA 1
ATOM 490 C C . PHE A 1 72 ? 23.172 5.163 -32.191 1.00 42.69 72 PHE A C 1
ATOM 492 O O . PHE A 1 72 ? 22.988 5.684 -31.090 1.00 42.69 72 PHE A O 1
ATOM 499 N N . ASP A 1 73 ? 22.150 4.749 -32.948 1.00 59.53 73 ASP A N 1
ATOM 500 C CA . ASP A 1 73 ? 20.742 4.913 -32.568 1.00 59.53 73 ASP A CA 1
ATOM 501 C C . ASP A 1 73 ? 20.370 4.059 -31.337 1.00 59.53 73 ASP A C 1
ATOM 503 O O . ASP A 1 73 ? 19.733 4.537 -30.398 1.00 59.53 73 ASP A O 1
ATOM 507 N N . ARG A 1 74 ? 20.878 2.819 -31.236 1.00 59.22 74 ARG A N 1
ATOM 508 C CA . ARG A 1 74 ? 20.677 1.970 -30.041 1.00 59.22 74 ARG A CA 1
ATOM 509 C C . ARG A 1 74 ? 21.319 2.548 -28.782 1.00 59.22 74 ARG A C 1
ATOM 511 O O . ARG A 1 74 ? 20.708 2.494 -27.715 1.00 59.22 74 ARG A O 1
ATOM 518 N N . GLN A 1 75 ? 22.531 3.092 -28.888 1.00 61.34 75 GLN A N 1
ATOM 519 C CA . GLN A 1 75 ? 23.220 3.708 -27.753 1.00 61.34 75 GLN A CA 1
ATOM 520 C C . GLN A 1 75 ? 22.485 4.967 -27.271 1.00 61.34 75 GLN A C 1
ATOM 522 O O . GLN A 1 75 ? 22.314 5.150 -26.065 1.00 61.34 75 GLN A O 1
ATOM 527 N N . ARG A 1 76 ? 21.964 5.782 -28.198 1.00 62.06 76 ARG A N 1
ATOM 528 C CA . ARG A 1 76 ? 21.135 6.953 -27.884 1.00 62.06 76 ARG A CA 1
ATOM 529 C C . ARG A 1 76 ? 19.824 6.555 -27.200 1.00 62.06 76 ARG A C 1
ATOM 531 O O . ARG A 1 76 ? 19.477 7.116 -26.164 1.00 62.06 76 ARG A O 1
ATOM 538 N N . VAL A 1 77 ? 19.124 5.541 -27.714 1.00 63.31 77 VAL A N 1
ATOM 539 C CA . VAL A 1 77 ? 17.901 5.009 -27.085 1.00 63.31 77 VAL A CA 1
ATOM 540 C C . VAL A 1 77 ? 18.184 4.461 -25.682 1.00 63.31 77 VAL A C 1
ATOM 542 O O . VAL A 1 77 ? 17.393 4.700 -24.768 1.00 63.31 77 VAL A O 1
ATOM 545 N N . ALA A 1 78 ? 19.314 3.780 -25.476 1.00 65.44 78 ALA A N 1
ATOM 546 C CA . ALA A 1 78 ? 19.715 3.279 -24.163 1.00 65.44 78 ALA A CA 1
ATOM 547 C C . ALA A 1 78 ? 19.986 4.419 -23.164 1.00 65.44 78 ALA A C 1
ATOM 549 O O . ALA A 1 78 ? 19.493 4.369 -22.040 1.00 65.44 78 ALA A O 1
ATOM 550 N N . GLN A 1 79 ? 20.691 5.476 -23.582 1.00 66.69 79 GLN A N 1
ATOM 551 C CA . GLN A 1 79 ? 20.957 6.654 -22.745 1.00 66.69 79 GLN A CA 1
ATOM 552 C C . GLN A 1 79 ? 19.674 7.414 -22.377 1.00 66.69 79 GLN A C 1
ATOM 554 O O . GLN A 1 79 ? 19.481 7.768 -21.215 1.00 66.69 79 GLN A O 1
ATOM 559 N N . VAL A 1 80 ? 18.765 7.617 -23.338 1.00 65.62 80 VAL A N 1
ATOM 560 C CA . VAL A 1 80 ? 17.448 8.234 -23.095 1.00 65.62 80 VAL A CA 1
ATOM 561 C C . VAL A 1 80 ? 16.640 7.399 -22.100 1.00 65.62 80 VAL A C 1
ATOM 563 O O . VAL A 1 80 ? 16.070 7.933 -21.151 1.00 65.62 80 VAL A O 1
ATOM 566 N N . THR A 1 81 ? 16.615 6.080 -22.288 1.00 67.38 81 THR A N 1
ATOM 567 C CA . THR A 1 81 ? 15.880 5.157 -21.413 1.00 67.38 81 THR A CA 1
ATOM 568 C C . THR A 1 81 ? 16.437 5.176 -19.989 1.00 67.38 81 THR A C 1
ATOM 570 O O . THR A 1 81 ? 15.668 5.233 -19.030 1.00 67.38 81 THR A O 1
ATOM 573 N N . GLU A 1 82 ? 17.760 5.192 -19.839 1.00 74.12 82 GLU A N 1
ATOM 574 C CA . GLU A 1 82 ? 18.417 5.278 -18.535 1.00 74.12 82 GLU A CA 1
ATOM 575 C C . GLU A 1 82 ? 18.105 6.606 -17.831 1.00 74.12 82 GLU A C 1
ATOM 577 O O . GLU A 1 82 ? 17.689 6.608 -16.673 1.00 74.12 82 GLU A O 1
ATOM 582 N N . LEU A 1 83 ? 18.198 7.739 -18.533 1.00 70.81 83 LEU A N 1
ATOM 583 C CA . LEU A 1 83 ? 17.881 9.052 -17.962 1.00 70.81 83 LEU A CA 1
ATOM 584 C C . LEU A 1 83 ? 16.418 9.163 -17.518 1.00 70.81 83 LEU A C 1
ATOM 586 O O . LEU A 1 83 ? 16.151 9.699 -16.438 1.00 70.81 83 LEU A O 1
ATOM 590 N N . ILE A 1 84 ? 15.470 8.644 -18.306 1.00 71.00 84 ILE A N 1
ATOM 591 C CA . ILE A 1 84 ? 14.051 8.617 -17.922 1.00 71.00 84 ILE A CA 1
ATOM 592 C C . ILE A 1 84 ? 13.850 7.695 -16.707 1.00 71.00 84 ILE A C 1
ATOM 594 O O . ILE A 1 84 ? 13.118 8.060 -15.791 1.00 71.00 84 ILE A O 1
ATOM 598 N N . SER A 1 85 ? 14.527 6.543 -16.639 1.00 74.06 85 SER A N 1
ATOM 599 C CA . SER A 1 85 ? 14.477 5.628 -15.484 1.00 74.06 85 SER A CA 1
ATOM 600 C C . SER A 1 85 ? 15.035 6.260 -14.197 1.00 74.06 85 SER A C 1
ATOM 602 O O . SER A 1 85 ? 14.454 6.139 -13.112 1.00 74.06 85 SER A O 1
ATOM 604 N N . GLN A 1 86 ? 16.134 7.008 -14.303 1.00 77.50 86 GLN A N 1
ATOM 605 C CA . GLN A 1 86 ? 16.712 7.740 -13.175 1.00 77.50 86 GLN A CA 1
ATOM 606 C C . GLN A 1 86 ? 15.778 8.856 -12.692 1.00 77.50 86 GLN A C 1
ATOM 608 O O . GLN A 1 86 ? 15.513 8.959 -11.491 1.00 77.50 86 GLN A O 1
ATOM 613 N N . HIS A 1 87 ? 15.202 9.635 -13.615 1.00 74.81 87 HIS A N 1
ATOM 614 C CA . HIS A 1 87 ? 14.202 10.653 -13.279 1.00 74.81 87 HIS A CA 1
ATOM 615 C C . HIS A 1 87 ? 12.942 10.030 -12.671 1.00 74.81 87 HIS A C 1
ATOM 617 O O . HIS A 1 87 ? 12.430 10.554 -11.687 1.00 74.81 87 HIS A O 1
ATOM 623 N N . ALA A 1 88 ? 12.487 8.876 -13.171 1.00 76.44 88 ALA A N 1
ATOM 624 C CA . ALA A 1 88 ? 11.383 8.111 -12.592 1.00 76.44 88 ALA A CA 1
ATOM 625 C C . ALA A 1 88 ? 11.590 7.812 -11.127 1.00 76.44 88 ALA A C 1
ATOM 627 O O . ALA A 1 88 ? 10.720 8.080 -10.300 1.00 76.44 88 ALA A O 1
ATOM 628 N N . THR A 1 89 ? 12.748 7.236 -10.834 1.00 81.81 89 THR A N 1
ATOM 629 C CA . THR A 1 89 ? 13.105 6.795 -9.497 1.00 81.81 89 THR A CA 1
ATOM 630 C C . THR A 1 89 ? 13.228 8.000 -8.571 1.00 81.81 89 THR A C 1
ATOM 632 O O . THR A 1 89 ? 12.687 7.975 -7.467 1.00 81.81 89 THR A O 1
ATOM 635 N N . ALA A 1 90 ? 13.841 9.092 -9.042 1.00 79.50 90 ALA A N 1
ATOM 636 C CA . ALA A 1 90 ? 13.929 10.338 -8.290 1.00 79.50 90 ALA A CA 1
ATOM 637 C C . ALA A 1 90 ? 12.547 10.931 -7.982 1.00 79.50 90 ALA A C 1
ATOM 639 O O . ALA A 1 90 ? 12.246 11.206 -6.823 1.00 79.50 90 ALA A O 1
ATOM 640 N N . SER A 1 91 ? 11.674 11.059 -8.983 1.00 79.12 91 SER A N 1
ATOM 641 C CA . SER A 1 91 ? 10.326 11.608 -8.806 1.00 79.12 91 SER A CA 1
ATOM 642 C C . SER A 1 91 ? 9.460 10.744 -7.894 1.00 79.12 91 SER A C 1
ATOM 644 O O . SER A 1 91 ? 8.791 11.269 -7.007 1.00 79.12 91 SER A O 1
ATOM 646 N N . ARG A 1 92 ? 9.513 9.417 -8.057 1.00 84.38 92 ARG A N 1
ATOM 647 C CA . ARG A 1 92 ? 8.851 8.449 -7.172 1.00 84.38 92 ARG A CA 1
ATOM 648 C C . ARG A 1 92 ? 9.344 8.586 -5.733 1.00 84.38 92 ARG A C 1
ATOM 650 O O . ARG A 1 92 ? 8.529 8.669 -4.816 1.00 84.38 92 ARG A O 1
ATOM 657 N N . ALA A 1 93 ? 10.656 8.674 -5.528 1.00 86.19 93 ALA A N 1
ATOM 658 C CA . ALA A 1 93 ? 11.229 8.837 -4.198 1.00 86.19 93 ALA A CA 1
ATOM 659 C C . ALA A 1 93 ? 10.840 10.172 -3.545 1.00 86.19 93 ALA A C 1
ATOM 661 O O . ALA A 1 93 ? 10.466 10.190 -2.372 1.00 86.19 93 ALA A O 1
ATOM 662 N N . SER A 1 94 ? 10.864 11.275 -4.299 1.00 84.38 94 SER A N 1
ATOM 663 C CA . SER A 1 94 ? 10.407 12.584 -3.823 1.00 84.38 94 SER A CA 1
ATOM 664 C C . SER A 1 94 ? 8.918 12.583 -3.472 1.00 84.38 94 SER A C 1
ATOM 666 O O . SER A 1 94 ? 8.556 13.062 -2.398 1.00 84.38 94 SER A O 1
ATOM 668 N N . ALA A 1 95 ? 8.066 12.000 -4.321 1.00 85.56 95 ALA A N 1
ATOM 669 C CA . ALA A 1 95 ? 6.631 11.887 -4.068 1.00 85.56 95 ALA A CA 1
ATOM 670 C C . ALA A 1 95 ? 6.338 11.045 -2.816 1.00 85.56 95 ALA A C 1
ATOM 672 O O . ALA A 1 95 ? 5.573 11.468 -1.948 1.00 85.56 95 ALA A O 1
ATOM 673 N N . GLY A 1 96 ? 7.008 9.897 -2.665 1.00 88.19 96 GLY A N 1
ATOM 674 C CA . GLY A 1 96 ? 6.913 9.066 -1.465 1.00 88.19 96 GLY A CA 1
ATOM 675 C C . GLY A 1 96 ? 7.340 9.813 -0.198 1.00 88.19 96 GLY A C 1
ATOM 676 O O . GLY A 1 96 ? 6.616 9.797 0.798 1.00 88.19 96 GLY A O 1
ATOM 677 N N . ALA A 1 97 ? 8.468 10.530 -0.235 1.00 90.94 97 ALA A N 1
ATOM 678 C CA . ALA A 1 97 ? 8.944 11.326 0.897 1.00 90.94 97 ALA A CA 1
ATOM 679 C C . ALA A 1 97 ? 7.967 12.457 1.269 1.00 90.94 97 ALA A C 1
ATOM 681 O O . ALA A 1 97 ? 7.652 12.640 2.447 1.00 90.94 97 ALA A O 1
ATOM 682 N N . GLN A 1 98 ? 7.446 13.183 0.276 1.00 91.44 98 GLN A N 1
ATOM 683 C CA . GLN A 1 98 ? 6.490 14.270 0.489 1.00 91.44 98 GLN A CA 1
ATOM 684 C C . GLN A 1 98 ? 5.161 13.767 1.063 1.00 91.44 98 GLN A C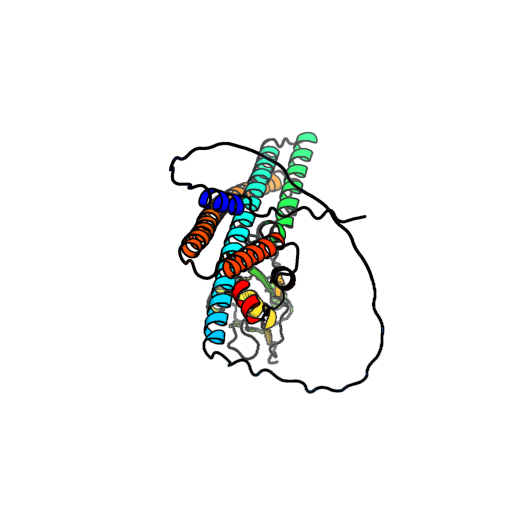 1
ATOM 686 O O . GLN A 1 98 ? 4.642 14.346 2.025 1.00 91.44 98 GLN A O 1
ATOM 691 N N . TRP A 1 99 ? 4.619 12.678 0.512 1.00 94.50 99 TRP A N 1
ATOM 692 C CA . TRP A 1 99 ? 3.393 12.074 1.024 1.00 94.50 99 TRP A CA 1
ATOM 693 C C . TRP A 1 99 ? 3.578 11.579 2.463 1.00 94.50 99 TRP A C 1
ATOM 695 O O . TRP A 1 99 ? 2.760 11.902 3.322 1.00 94.50 99 TRP A O 1
ATOM 705 N N . LEU A 1 100 ? 4.691 10.899 2.770 1.00 96.00 100 LEU A N 1
ATOM 706 C CA . LEU A 1 100 ? 5.008 10.463 4.136 1.00 96.00 100 LEU A CA 1
ATOM 707 C C . LEU A 1 100 ? 5.137 11.642 5.112 1.00 96.00 100 LEU A C 1
ATOM 709 O O . LEU A 1 100 ? 4.687 11.541 6.252 1.00 96.00 100 LEU A O 1
ATOM 713 N N . SER A 1 101 ? 5.701 12.771 4.676 1.00 94.75 101 SER A N 1
ATOM 714 C CA . SER A 1 101 ? 5.772 13.994 5.484 1.00 94.75 101 SER A CA 1
ATOM 715 C C . SER A 1 101 ? 4.382 14.581 5.770 1.00 94.75 101 SER A C 1
ATOM 717 O O . SER A 1 101 ? 4.069 14.902 6.918 1.00 94.75 101 SER A O 1
ATOM 719 N N . THR A 1 102 ? 3.511 14.645 4.760 1.00 95.25 102 THR A N 1
ATOM 720 C CA . THR A 1 102 ? 2.130 15.138 4.916 1.00 95.25 102 THR A CA 1
ATOM 721 C C . THR A 1 102 ? 1.306 14.209 5.809 1.00 95.25 102 THR A C 1
ATOM 723 O O . THR A 1 102 ? 0.580 14.663 6.699 1.00 95.25 102 THR A O 1
ATOM 726 N N . LEU A 1 103 ? 1.472 12.897 5.639 1.00 97.12 103 LEU A N 1
ATOM 727 C CA . LEU A 1 103 ? 0.845 11.895 6.488 1.00 97.12 103 LEU A CA 1
ATOM 728 C C . LEU A 1 103 ? 1.337 11.995 7.937 1.00 97.12 103 LEU A C 1
ATOM 730 O O . LEU A 1 103 ? 0.531 11.897 8.860 1.00 97.12 103 LEU A O 1
ATOM 734 N N . HIS A 1 104 ? 2.636 12.235 8.157 1.00 96.19 104 HIS A N 1
ATOM 735 C CA . HIS A 1 104 ? 3.204 12.433 9.496 1.00 96.19 104 HIS A CA 1
ATOM 736 C C . HIS A 1 104 ? 2.576 13.632 10.214 1.00 96.19 104 HIS A C 1
ATOM 738 O O . HIS A 1 104 ? 2.211 13.521 11.390 1.00 96.19 104 HIS A O 1
ATOM 744 N N . ALA A 1 105 ? 2.401 14.752 9.508 1.00 95.56 105 ALA A N 1
ATOM 745 C CA . ALA A 1 105 ? 1.741 15.937 10.045 1.00 95.56 105 ALA A CA 1
ATOM 746 C C . ALA A 1 105 ? 0.284 15.635 10.433 1.00 95.56 105 ALA A C 1
ATOM 748 O O . ALA A 1 105 ? -0.118 15.895 11.569 1.00 95.56 105 ALA A O 1
ATOM 749 N N . SER A 1 106 ? -0.482 14.998 9.539 1.00 96.69 106 SER A N 1
ATOM 750 C CA . SER A 1 106 ? -1.872 14.602 9.805 1.00 96.69 106 SER A CA 1
ATOM 751 C C . SER A 1 106 ? -1.991 13.629 10.988 1.00 96.69 106 SER A C 1
ATOM 753 O O . SER A 1 106 ? -2.811 13.836 11.884 1.00 96.69 106 SER A O 1
ATOM 755 N N . ALA A 1 107 ? -1.114 12.623 11.064 1.00 96.50 107 ALA A N 1
ATOM 756 C CA . ALA A 1 107 ? -1.084 11.664 12.166 1.00 96.50 107 ALA A CA 1
ATOM 757 C C . ALA A 1 107 ? -0.734 12.331 13.508 1.00 96.50 107 ALA A C 1
ATOM 759 O O . ALA A 1 107 ? -1.296 11.982 14.545 1.00 96.50 107 ALA A O 1
ATOM 760 N N . THR A 1 108 ? 0.159 13.325 13.500 1.00 95.69 108 THR A N 1
ATOM 761 C CA . THR A 1 108 ? 0.522 14.093 14.702 1.00 95.69 108 THR A CA 1
ATOM 762 C C . THR A 1 108 ? -0.643 14.957 15.192 1.00 95.69 108 THR A C 1
ATOM 764 O O . THR A 1 108 ? -0.900 15.012 16.398 1.00 95.69 108 THR A O 1
ATOM 767 N N . VAL A 1 109 ? -1.392 15.578 14.273 1.00 96.69 109 VAL A N 1
ATOM 768 C CA . VAL A 1 109 ? -2.626 16.312 14.600 1.00 96.69 109 VAL A CA 1
ATOM 769 C C . VAL A 1 109 ? -3.653 15.367 15.220 1.00 96.69 109 VAL A C 1
ATOM 771 O O . VAL A 1 109 ? -4.132 15.645 16.316 1.00 96.69 109 VAL A O 1
ATOM 774 N N . ALA A 1 110 ? -3.918 14.213 14.598 1.00 96.56 110 ALA A N 1
ATOM 775 C CA . ALA A 1 110 ? -4.826 13.205 15.148 1.00 96.56 110 ALA A CA 1
ATOM 776 C C . ALA A 1 110 ? -4.398 12.728 16.545 1.00 96.56 110 ALA A C 1
ATOM 778 O O . ALA A 1 110 ? -5.233 12.593 17.438 1.00 96.56 110 ALA A O 1
ATOM 779 N N . MET A 1 111 ? -3.095 12.540 16.771 1.00 95.44 111 MET A N 1
ATOM 780 C CA . MET A 1 111 ? -2.569 12.087 18.061 1.00 95.44 111 MET A CA 1
ATOM 781 C C . MET A 1 111 ? -2.744 13.152 19.143 1.00 95.44 111 MET A C 1
ATOM 783 O O . MET A 1 111 ? -3.106 12.827 20.272 1.00 95.44 111 MET A O 1
ATOM 787 N N . THR A 1 112 ? -2.554 14.420 18.782 1.00 95.62 112 THR A N 1
ATOM 788 C CA . THR A 1 112 ? -2.758 15.568 19.674 1.00 95.62 112 THR A CA 1
ATOM 789 C C . THR A 1 112 ? -4.240 15.787 19.980 1.00 95.62 112 THR A C 1
ATOM 791 O O . THR A 1 112 ? -4.605 16.070 21.117 1.00 95.62 112 THR A O 1
ATOM 794 N N . SER A 1 113 ? -5.126 15.631 18.995 1.00 95.38 113 SER A N 1
ATOM 795 C CA . SER A 1 113 ? -6.570 15.715 19.230 1.00 95.38 113 SER A CA 1
ATOM 796 C C . SER A 1 113 ? -7.058 14.572 20.120 1.00 95.38 113 SER A C 1
ATOM 798 O O . SER A 1 113 ? -7.846 14.804 21.029 1.00 95.38 113 SER A O 1
ATOM 800 N N . LEU A 1 114 ? -6.535 13.355 19.931 1.00 94.31 114 LEU A N 1
ATOM 801 C CA . LEU A 1 114 ? -6.859 12.218 20.792 1.00 94.31 114 LEU A CA 1
ATOM 802 C C . LEU A 1 114 ? -6.277 12.337 22.199 1.00 94.31 114 LEU A C 1
ATOM 804 O O . LEU A 1 114 ? -6.884 11.808 23.125 1.00 94.31 114 LEU A O 1
ATOM 808 N N . SER A 1 115 ? -5.123 12.979 22.398 1.00 91.94 115 SER A N 1
ATOM 809 C CA . SER A 1 115 ? -4.574 13.195 23.745 1.00 91.94 115 SER A CA 1
ATOM 810 C C . SER A 1 115 ? -5.365 14.234 24.539 1.00 91.94 115 SER A C 1
ATOM 812 O O . SER A 1 115 ? -5.440 14.127 25.758 1.00 91.94 115 SER A O 1
ATOM 814 N N . ARG A 1 116 ? -6.004 15.186 23.847 1.00 93.06 116 ARG A N 1
ATOM 815 C CA . ARG A 1 116 ? -6.921 16.183 24.422 1.00 93.06 116 ARG A CA 1
ATOM 816 C C . ARG A 1 116 ? -8.367 15.697 24.552 1.00 93.06 116 ARG A C 1
ATOM 818 O O . ARG A 1 116 ? -9.224 16.484 24.935 1.00 93.06 116 ARG A O 1
ATOM 825 N N . TRP A 1 117 ? -8.645 14.438 24.214 1.00 92.19 117 TRP A N 1
ATOM 826 C CA . TRP A 1 117 ? -9.977 13.855 24.356 1.00 92.19 117 TRP A CA 1
ATOM 827 C C . TRP A 1 117 ? -10.450 13.920 25.811 1.00 92.19 117 TRP A C 1
ATOM 829 O O . TRP A 1 117 ? -9.742 13.447 26.704 1.00 92.19 117 TRP A O 1
ATOM 839 N N . GLN A 1 118 ? -11.656 14.446 26.021 1.00 89.81 118 GLN A N 1
ATOM 840 C CA . GLN A 1 118 ? -12.333 14.471 27.313 1.00 89.81 118 GLN A CA 1
ATOM 841 C C . GLN A 1 118 ? -13.696 13.782 27.194 1.00 89.81 118 GLN A C 1
ATOM 843 O O . GLN A 1 118 ? -14.496 14.080 26.301 1.00 89.81 118 GLN A O 1
ATOM 848 N N . ASP A 1 119 ? -13.961 12.839 28.098 1.00 86.50 119 ASP A N 1
ATOM 849 C CA . ASP A 1 119 ? -15.243 12.140 28.127 1.00 86.50 119 ASP A CA 1
ATOM 850 C C . ASP A 1 119 ? -16.363 13.127 28.482 1.00 86.50 119 ASP A C 1
ATOM 852 O O . ASP A 1 119 ? -16.249 13.911 29.421 1.00 86.50 119 ASP A O 1
ATOM 856 N N . GLY A 1 120 ? -17.439 13.109 27.692 1.00 86.25 120 GLY A N 1
ATOM 857 C CA . GLY A 1 120 ? -18.577 14.021 27.852 1.00 86.25 120 GLY A CA 1
ATOM 858 C C . GLY A 1 120 ? -18.425 15.407 27.211 1.00 86.25 120 GLY A C 1
ATOM 859 O O . GLY A 1 120 ? -19.415 16.130 27.158 1.00 86.25 120 GLY A O 1
ATOM 860 N N . ASP A 1 121 ? -17.256 15.772 26.670 1.00 93.81 121 ASP A N 1
ATOM 861 C CA . ASP A 1 121 ? -17.085 17.034 25.936 1.00 93.81 121 ASP A CA 1
ATOM 862 C C . ASP A 1 121 ? -17.292 16.846 24.415 1.00 93.81 121 ASP A C 1
ATOM 864 O O . ASP A 1 121 ? -16.416 16.308 23.731 1.00 93.81 121 ASP A O 1
ATOM 868 N N . PRO A 1 122 ? -18.408 17.323 23.832 1.00 92.19 122 PRO A N 1
ATOM 869 C CA . PRO A 1 122 ? -18.682 17.146 22.407 1.00 92.19 122 PRO A CA 1
ATOM 870 C C . PRO A 1 122 ? -17.669 17.864 21.500 1.00 92.19 122 PRO A C 1
ATOM 872 O O . PRO A 1 122 ? -17.472 17.445 20.356 1.00 92.19 122 PRO A O 1
ATOM 875 N N . VAL A 1 123 ? -17.004 18.924 21.978 1.00 95.00 123 VAL A N 1
ATOM 876 C CA . VAL A 1 123 ? -16.059 19.702 21.165 1.00 95.00 123 VAL A CA 1
ATOM 877 C C . VAL A 1 123 ? -14.763 18.923 20.948 1.00 95.00 123 VAL A C 1
ATOM 879 O O . VAL A 1 123 ? -14.351 18.748 19.794 1.00 95.00 123 VAL A O 1
ATOM 882 N N . SER A 1 124 ? -14.142 18.406 22.015 1.00 94.50 124 SER A N 1
ATOM 883 C CA . SER A 1 124 ? -12.939 17.569 21.899 1.00 94.50 124 SER A CA 1
ATOM 884 C C . SER A 1 124 ? -13.203 16.291 21.099 1.00 94.50 124 SER A C 1
ATOM 886 O O . SER A 1 124 ? -12.382 15.913 20.255 1.00 94.50 124 SER A O 1
ATOM 888 N N . GLN A 1 125 ? -14.379 15.677 21.265 1.00 94.25 125 GLN A N 1
ATOM 889 C CA . GLN A 1 125 ? -14.777 14.486 20.511 1.00 94.25 125 GLN A CA 1
ATOM 890 C C . GLN A 1 125 ? -14.913 14.770 19.010 1.00 94.25 125 GLN A C 1
ATOM 892 O O . GLN A 1 125 ? -14.336 14.060 18.178 1.00 94.25 125 GLN A O 1
ATOM 897 N N . ALA A 1 126 ? -15.612 15.850 18.645 1.00 93.94 126 ALA A N 1
ATOM 898 C CA . ALA A 1 126 ? -15.762 16.266 17.254 1.00 93.94 126 ALA A CA 1
ATOM 899 C C . ALA A 1 126 ? -14.422 16.664 16.615 1.00 93.94 126 ALA A C 1
ATOM 901 O O . ALA A 1 126 ? -14.228 16.479 15.410 1.00 93.94 126 ALA A O 1
ATOM 902 N N . GLN A 1 127 ? -13.487 17.223 17.390 1.00 95.62 127 GLN A N 1
ATOM 903 C CA . GLN A 1 127 ? -12.146 17.548 16.907 1.00 95.62 127 GLN A CA 1
ATOM 904 C C . GLN A 1 127 ? -11.320 16.284 16.630 1.00 95.62 127 GLN A C 1
ATOM 906 O O . GLN A 1 127 ? -10.717 16.175 15.562 1.00 95.62 127 GLN A O 1
ATOM 911 N N . ALA A 1 128 ? -11.320 15.313 17.549 1.00 95.19 128 ALA A N 1
ATOM 912 C CA . ALA A 1 128 ? -10.623 14.042 17.362 1.00 95.19 128 ALA A CA 1
ATOM 913 C C . ALA A 1 128 ? -11.169 13.256 16.164 1.00 95.19 128 ALA A C 1
ATOM 915 O O . ALA A 1 128 ? -10.388 12.719 15.376 1.00 95.19 128 ALA A O 1
ATOM 916 N N . ARG A 1 129 ? -12.496 13.251 15.977 1.00 95.06 129 ARG A N 1
ATOM 917 C CA . ARG A 1 129 ? -13.127 12.609 14.820 1.00 95.06 129 ARG A CA 1
ATOM 918 C C . ARG A 1 129 ? -12.695 13.253 13.505 1.00 95.06 129 ARG A C 1
ATOM 920 O O . ARG A 1 129 ? -12.187 12.555 12.636 1.00 95.06 129 ARG A O 1
ATOM 927 N N . ARG A 1 130 ? -12.787 14.584 13.401 1.00 95.94 130 ARG A N 1
ATOM 928 C CA . ARG A 1 130 ? -12.338 15.331 12.212 1.00 95.94 130 ARG A CA 1
ATOM 929 C C . ARG A 1 130 ? -10.865 15.087 11.888 1.00 95.94 130 ARG A C 1
ATOM 931 O O . ARG A 1 130 ? -10.511 14.958 10.720 1.00 95.94 130 ARG A O 1
ATOM 938 N N . ALA A 1 131 ? -10.008 15.006 12.905 1.00 96.25 131 ALA A N 1
ATOM 939 C CA . ALA A 1 131 ? -8.590 14.731 12.705 1.00 96.25 131 ALA A CA 1
ATOM 940 C C . ALA A 1 131 ? -8.335 13.304 12.180 1.00 96.25 131 ALA A C 1
ATOM 942 O O . ALA A 1 131 ? -7.487 13.124 11.305 1.00 96.25 131 ALA A O 1
ATOM 943 N N . LEU A 1 132 ? -9.083 12.302 12.660 1.00 96.19 132 LEU A N 1
ATOM 944 C CA . LEU A 1 132 ? -9.020 10.938 12.123 1.00 96.19 132 LEU A CA 1
ATOM 945 C C . LEU A 1 132 ? -9.590 10.831 10.708 1.00 96.19 132 LEU A C 1
ATOM 947 O O . LEU A 1 132 ? -8.998 10.148 9.879 1.00 96.19 132 LEU A O 1
ATOM 951 N N . ASP A 1 133 ? -10.687 11.523 10.409 1.00 95.38 133 ASP A N 1
ATOM 952 C CA . ASP A 1 133 ? -11.270 11.527 9.065 1.00 95.38 133 ASP A CA 1
ATOM 953 C C . ASP A 1 133 ? -10.301 12.177 8.059 1.00 95.38 133 ASP A C 1
ATOM 955 O O . ASP A 1 133 ? -10.077 11.646 6.969 1.00 95.38 133 ASP A O 1
ATOM 959 N N . ALA A 1 134 ? -9.636 13.272 8.449 1.00 94.69 134 ALA A N 1
ATOM 960 C CA . ALA A 1 134 ? -8.583 13.897 7.648 1.00 94.69 134 ALA A CA 1
ATOM 961 C C . ALA A 1 134 ? -7.387 12.955 7.421 1.00 94.69 134 ALA A C 1
ATOM 963 O O . ALA A 1 134 ? -6.876 12.871 6.303 1.00 94.69 134 ALA A O 1
ATOM 964 N N . LEU A 1 135 ? -6.965 12.213 8.453 1.00 97.25 135 LEU A N 1
ATOM 965 C CA . LEU A 1 135 ? -5.935 11.179 8.330 1.00 97.25 135 LEU A CA 1
ATOM 966 C C . LEU A 1 135 ? -6.371 10.057 7.378 1.00 97.25 135 LEU A C 1
ATOM 968 O O . LEU A 1 135 ? -5.584 9.624 6.537 1.00 97.25 135 LEU A O 1
ATOM 972 N N . GLY A 1 136 ? -7.629 9.622 7.465 1.00 95.56 136 GLY A N 1
ATOM 973 C CA . GLY A 1 136 ? -8.225 8.644 6.557 1.00 95.56 136 GLY A CA 1
ATOM 974 C C . GLY A 1 136 ? -8.224 9.116 5.102 1.00 95.56 136 GLY A C 1
ATOM 975 O O . GLY A 1 136 ? -7.853 8.352 4.216 1.00 95.56 136 GLY A O 1
ATOM 976 N N . ALA A 1 137 ? -8.539 10.387 4.845 1.00 93.12 137 ALA A N 1
ATOM 977 C CA . ALA A 1 137 ? -8.483 10.961 3.500 1.00 93.12 137 ALA A CA 1
ATOM 978 C C . ALA A 1 137 ? -7.048 11.007 2.934 1.00 93.12 137 ALA A C 1
ATOM 980 O O . ALA A 1 137 ? -6.831 10.698 1.761 1.00 93.12 137 ALA A O 1
ATOM 981 N N . GLN A 1 138 ? -6.050 11.341 3.765 1.00 93.62 138 GLN A N 1
ATOM 982 C CA . GLN A 1 138 ? -4.634 11.273 3.370 1.00 93.62 138 GLN A CA 1
ATOM 983 C C . GLN A 1 138 ? -4.177 9.836 3.100 1.00 93.62 138 GLN A C 1
ATOM 985 O O . GLN A 1 138 ? -3.386 9.592 2.191 1.00 93.62 138 GLN A O 1
ATOM 990 N N . TRP A 1 139 ? -4.695 8.879 3.868 1.00 94.56 139 TRP A N 1
ATOM 991 C CA . TRP A 1 139 ? -4.423 7.464 3.665 1.00 94.56 139 TRP A CA 1
ATOM 992 C C . TRP A 1 139 ? -5.028 6.937 2.357 1.00 94.56 139 TRP A C 1
ATOM 994 O O . TRP A 1 139 ? -4.346 6.272 1.586 1.00 94.56 139 TRP A O 1
ATOM 1004 N N . GLN A 1 140 ? -6.277 7.287 2.046 1.00 91.94 140 GLN A N 1
ATOM 1005 C CA . GLN A 1 140 ? -6.946 6.871 0.805 1.00 91.94 140 GLN A CA 1
ATOM 1006 C C . GLN A 1 140 ? -6.285 7.442 -0.457 1.00 91.94 140 GLN A C 1
ATOM 1008 O O . GLN A 1 140 ? -6.375 6.846 -1.529 1.00 91.94 140 GLN A O 1
ATOM 1013 N N . SER A 1 141 ? -5.596 8.582 -0.350 1.00 88.62 141 SER A N 1
ATOM 1014 C CA . SER A 1 141 ? -4.844 9.158 -1.467 1.00 88.62 141 SER A CA 1
ATOM 1015 C C . SER A 1 141 ? -3.459 8.527 -1.672 1.00 88.62 141 SER A C 1
ATOM 1017 O O . SER A 1 141 ? -2.806 8.878 -2.656 1.00 88.62 141 SER A O 1
ATOM 1019 N N . ARG A 1 142 ? -3.037 7.579 -0.810 1.00 91.12 142 ARG A N 1
ATOM 1020 C CA . ARG A 1 142 ? -1.711 6.926 -0.794 1.00 91.12 142 ARG A CA 1
ATOM 1021 C C . ARG A 1 142 ? -1.206 6.566 -2.178 1.00 91.12 142 ARG A C 1
ATOM 1023 O O . ARG A 1 142 ? -0.216 7.131 -2.619 1.00 91.12 142 ARG A O 1
ATOM 1030 N N . GLU A 1 143 ? -1.883 5.648 -2.867 1.00 84.38 143 GLU A N 1
ATOM 1031 C CA . GLU A 1 143 ? -1.371 5.072 -4.118 1.00 84.38 143 GLU A CA 1
ATOM 1032 C C . GLU A 1 143 ? -1.096 6.152 -5.173 1.00 84.38 143 GLU A C 1
ATOM 1034 O O . GLU A 1 143 ? -0.057 6.124 -5.834 1.00 84.38 143 GLU A O 1
ATOM 1039 N N . ARG A 1 144 ? -1.979 7.156 -5.265 1.00 83.38 144 ARG A N 1
ATOM 1040 C CA . ARG A 1 144 ? -1.829 8.288 -6.185 1.00 83.38 144 ARG A CA 1
ATOM 1041 C C . ARG A 1 144 ? -0.745 9.262 -5.726 1.00 83.38 144 ARG A C 1
ATOM 1043 O O . ARG A 1 144 ? 0.094 9.646 -6.527 1.00 83.38 144 ARG A O 1
ATOM 1050 N N . ALA A 1 145 ? -0.757 9.680 -4.464 1.00 83.94 145 ALA A N 1
ATOM 1051 C CA . ALA A 1 145 ? 0.130 10.726 -3.959 1.00 83.94 145 ALA A CA 1
ATOM 1052 C C . ALA A 1 145 ? 1.574 10.241 -3.749 1.00 83.94 145 ALA A C 1
ATOM 1054 O O . ALA A 1 145 ? 2.511 11.010 -3.943 1.00 83.94 145 ALA A O 1
ATOM 1055 N N . SER A 1 146 ? 1.768 8.965 -3.407 1.00 86.12 146 SER A N 1
ATOM 1056 C CA . SER A 1 146 ? 3.088 8.338 -3.300 1.00 86.12 146 SER A CA 1
ATOM 1057 C C . SER A 1 146 ? 3.547 7.687 -4.609 1.00 86.12 146 SER A C 1
ATOM 1059 O O . SER A 1 146 ? 4.610 7.070 -4.631 1.00 86.12 146 SER A O 1
ATOM 1061 N N . LEU A 1 147 ? 2.748 7.738 -5.682 1.00 82.44 147 LEU A N 1
ATOM 1062 C CA . LEU A 1 147 ? 3.038 7.097 -6.974 1.00 82.44 147 LEU A CA 1
ATOM 1063 C C . LEU A 1 147 ? 3.360 5.593 -6.830 1.00 82.44 147 LEU A C 1
ATOM 1065 O O . LEU A 1 147 ? 4.281 5.076 -7.461 1.00 82.44 147 LEU A O 1
ATOM 1069 N N . GLY A 1 148 ? 2.640 4.905 -5.937 1.00 81.19 148 GLY A N 1
ATOM 1070 C CA . GLY A 1 148 ? 2.825 3.476 -5.648 1.00 81.19 148 GLY A CA 1
ATOM 1071 C C . GLY A 1 148 ? 4.116 3.104 -4.903 1.00 81.19 148 GLY A C 1
ATOM 1072 O O . GLY A 1 148 ? 4.403 1.921 -4.748 1.00 81.19 148 GLY A O 1
ATOM 1073 N N . THR A 1 149 ? 4.904 4.077 -4.432 1.00 86.88 149 THR A N 1
ATOM 1074 C CA . THR A 1 149 ? 6.152 3.801 -3.691 1.00 86.88 149 THR A CA 1
ATOM 1075 C C . THR A 1 149 ? 5.956 3.388 -2.244 1.00 86.88 149 THR A C 1
ATOM 1077 O O . THR A 1 149 ? 6.902 2.899 -1.636 1.00 86.88 149 THR A O 1
ATOM 1080 N N . VAL A 1 150 ? 4.767 3.595 -1.676 1.00 90.25 150 VAL A N 1
ATOM 1081 C CA . VAL A 1 150 ? 4.481 3.253 -0.285 1.00 90.25 150 VAL A CA 1
ATOM 1082 C C . VAL A 1 150 ? 3.335 2.252 -0.218 1.00 90.25 150 VAL A C 1
ATOM 1084 O O . VAL A 1 150 ? 2.261 2.503 -0.770 1.00 90.25 150 VAL A O 1
ATOM 1087 N N . ASP A 1 151 ? 3.566 1.121 0.451 1.00 89.81 151 ASP A N 1
ATOM 1088 C CA . ASP A 1 151 ? 2.527 0.117 0.687 1.00 89.81 151 ASP A CA 1
ATOM 1089 C C . ASP A 1 151 ? 1.595 0.497 1.854 1.00 89.81 151 ASP A C 1
ATOM 1091 O O . ASP A 1 151 ? 1.744 1.509 2.546 1.00 89.81 151 ASP A O 1
ATOM 1095 N N . ASP A 1 152 ? 0.599 -0.345 2.084 1.00 89.06 152 ASP A N 1
ATOM 1096 C CA . ASP A 1 152 ? -0.398 -0.202 3.141 1.00 89.06 152 ASP A CA 1
ATOM 1097 C C . ASP A 1 152 ? 0.126 -0.500 4.561 1.00 89.06 152 ASP A C 1
ATOM 1099 O O . ASP A 1 152 ? -0.598 -0.352 5.548 1.00 89.06 152 ASP A O 1
ATOM 1103 N N . ARG A 1 153 ? 1.395 -0.895 4.675 1.00 89.81 153 ARG A N 1
ATOM 1104 C CA . ARG A 1 153 ? 2.159 -1.059 5.917 1.00 89.81 153 ARG A CA 1
ATOM 1105 C C . ARG A 1 153 ? 3.209 0.034 6.092 1.00 89.81 153 ARG A C 1
ATOM 1107 O O . ARG A 1 153 ? 4.003 -0.038 7.029 1.00 89.81 153 ARG A O 1
ATOM 1114 N N . LEU A 1 154 ? 3.162 1.056 5.237 1.00 93.38 154 LEU A N 1
ATOM 1115 C CA . LEU A 1 154 ? 4.099 2.167 5.162 1.00 93.38 154 LEU A CA 1
ATOM 1116 C C . LEU A 1 154 ? 5.504 1.789 4.688 1.00 93.38 154 LEU A C 1
ATOM 1118 O O . LEU A 1 154 ? 6.381 2.637 4.787 1.00 93.38 154 LEU A O 1
ATOM 1122 N N . HIS A 1 155 ? 5.773 0.600 4.153 1.00 91.19 155 HIS A N 1
ATOM 1123 C CA . HIS A 1 155 ? 7.078 0.315 3.554 1.00 91.19 155 HIS A CA 1
ATOM 1124 C C . HIS A 1 155 ? 7.277 1.152 2.300 1.00 91.19 155 HIS A C 1
ATOM 1126 O O . HIS A 1 155 ? 6.400 1.218 1.441 1.00 91.19 155 HIS A O 1
ATOM 1132 N N . PHE A 1 156 ? 8.451 1.766 2.196 1.00 90.94 156 PHE A N 1
ATOM 1133 C CA . PHE A 1 156 ? 8.831 2.576 1.052 1.00 90.94 156 PHE A CA 1
ATOM 1134 C C . PHE A 1 156 ? 9.767 1.802 0.117 1.00 90.94 156 PHE A C 1
ATOM 1136 O O . PHE A 1 156 ? 10.774 1.248 0.559 1.00 90.94 156 PHE A O 1
ATOM 1143 N N . ASP A 1 157 ? 9.465 1.844 -1.177 1.00 88.75 157 ASP A N 1
ATOM 1144 C CA . ASP A 1 157 ? 10.306 1.366 -2.267 1.00 88.75 157 ASP A CA 1
ATOM 1145 C C . ASP A 1 157 ? 10.314 2.399 -3.407 1.00 88.75 157 ASP A C 1
ATOM 1147 O O . ASP A 1 157 ? 9.294 2.667 -4.046 1.00 88.75 157 ASP A O 1
ATOM 1151 N N . ALA A 1 158 ? 11.486 2.976 -3.687 1.00 81.06 158 ALA A N 1
ATOM 1152 C CA . ALA A 1 158 ? 11.645 4.031 -4.693 1.00 81.06 158 ALA A CA 1
ATOM 1153 C C . ALA A 1 158 ? 11.335 3.565 -6.126 1.00 81.06 158 ALA A C 1
ATOM 1155 O O . ALA A 1 158 ? 11.034 4.383 -6.996 1.00 81.06 158 ALA A O 1
ATOM 1156 N N . GLN A 1 159 ? 11.395 2.258 -6.386 1.00 76.44 159 GLN A N 1
ATOM 1157 C CA . GLN A 1 159 ? 11.114 1.690 -7.699 1.00 76.44 159 GLN A CA 1
ATOM 1158 C C . GLN A 1 159 ? 9.608 1.469 -7.913 1.00 76.44 159 GLN A C 1
ATOM 1160 O O . GLN A 1 159 ? 9.207 1.178 -9.039 1.00 76.44 159 GLN A O 1
ATOM 1165 N N . GLY A 1 160 ? 8.765 1.667 -6.891 1.00 69.75 160 GLY A N 1
ATOM 1166 C CA . GLY A 1 160 ? 7.329 1.381 -6.957 1.00 69.75 160 GLY A CA 1
ATOM 1167 C C . GLY A 1 160 ? 7.024 -0.117 -6.875 1.00 69.75 160 GLY A C 1
ATOM 1168 O O . GLY A 1 160 ? 5.990 -0.572 -7.358 1.00 69.75 160 GLY A O 1
ATOM 1169 N N . LYS A 1 161 ? 7.943 -0.897 -6.299 1.00 76.31 161 LYS A N 1
ATOM 1170 C CA . LYS A 1 161 ? 7.857 -2.358 -6.164 1.00 76.31 161 LYS A CA 1
ATOM 1171 C C . LYS A 1 161 ? 7.492 -2.787 -4.751 1.00 76.31 161 LYS A C 1
ATOM 1173 O O . LYS A 1 161 ? 7.786 -3.920 -4.357 1.00 76.31 161 LYS A O 1
ATOM 1178 N N . ALA A 1 162 ? 6.874 -1.883 -3.995 1.00 78.38 162 ALA A N 1
ATOM 1179 C CA . ALA A 1 162 ? 6.459 -2.157 -2.635 1.00 78.38 162 ALA A CA 1
ATOM 1180 C C . ALA A 1 162 ? 5.625 -3.459 -2.602 1.00 78.38 162 ALA A C 1
ATOM 1182 O O . ALA A 1 162 ? 4.855 -3.713 -3.541 1.00 78.38 162 ALA A O 1
ATOM 1183 N N . PRO A 1 163 ? 5.821 -4.329 -1.594 1.00 85.12 163 PRO A N 1
ATOM 1184 C CA . PRO A 1 163 ? 5.120 -5.604 -1.523 1.00 85.12 163 PRO A CA 1
ATOM 1185 C C . PRO A 1 163 ? 3.608 -5.416 -1.642 1.00 85.12 163 PRO A C 1
ATOM 1187 O O . PRO A 1 163 ? 3.026 -4.536 -1.012 1.00 85.12 163 PRO A O 1
ATOM 1190 N N . ARG A 1 164 ? 2.957 -6.260 -2.445 1.00 86.00 164 ARG A N 1
ATOM 1191 C CA . ARG A 1 164 ? 1.499 -6.249 -2.588 1.00 86.00 164 ARG A CA 1
ATOM 1192 C C . ARG A 1 164 ? 0.883 -7.325 -1.720 1.00 86.00 164 ARG A C 1
ATOM 1194 O O . ARG A 1 164 ? 1.311 -8.481 -1.756 1.00 86.00 164 ARG A O 1
ATOM 1201 N N . ARG A 1 165 ? -0.125 -6.932 -0.945 1.00 89.75 165 ARG A N 1
ATOM 1202 C CA . ARG A 1 165 ? -0.933 -7.829 -0.121 1.00 89.75 165 ARG A CA 1
ATOM 1203 C C . ARG A 1 165 ? -2.208 -8.185 -0.863 1.00 89.75 165 ARG A C 1
ATOM 1205 O O . ARG A 1 165 ? -2.866 -7.314 -1.425 1.00 89.75 165 ARG A O 1
ATOM 1212 N N . PHE A 1 166 ? -2.562 -9.458 -0.847 1.00 90.62 166 PHE A N 1
ATOM 1213 C CA . PHE A 1 166 ? -3.713 -9.961 -1.576 1.00 90.62 166 PHE A CA 1
ATOM 1214 C C . PHE A 1 166 ? -4.367 -11.138 -0.860 1.00 90.62 166 PHE A C 1
ATOM 1216 O O . PHE A 1 166 ? -3.752 -11.829 -0.043 1.00 90.62 166 PHE A O 1
ATOM 1223 N N . THR A 1 167 ? -5.628 -11.368 -1.192 1.00 90.25 167 THR A N 1
ATOM 1224 C CA . THR A 1 167 ? -6.358 -12.593 -0.878 1.00 90.25 167 THR A CA 1
ATOM 1225 C C . THR A 1 167 ? -6.687 -13.320 -2.176 1.00 90.25 167 THR A C 1
ATOM 1227 O O . THR A 1 167 ? -6.722 -12.727 -3.256 1.00 90.25 167 THR A O 1
ATOM 1230 N N . VAL A 1 168 ? -6.899 -14.628 -2.081 1.00 89.19 168 VAL A N 1
ATOM 1231 C CA . VAL A 1 168 ? -7.295 -15.452 -3.225 1.00 89.19 168 VAL A CA 1
ATOM 1232 C C . VAL A 1 168 ? -8.738 -15.884 -3.000 1.00 89.19 168 VAL A C 1
ATOM 1234 O O . VAL A 1 168 ? -9.052 -16.457 -1.953 1.00 89.19 168 VAL A O 1
ATOM 1237 N N . ASP A 1 169 ? -9.613 -15.601 -3.963 1.00 84.38 169 ASP A N 1
ATOM 1238 C CA . ASP A 1 169 ? -11.009 -16.039 -3.898 1.00 84.38 169 ASP A CA 1
ATOM 1239 C C . ASP A 1 169 ? -11.057 -17.578 -3.793 1.00 84.38 169 ASP A C 1
ATOM 1241 O O . ASP A 1 169 ? -10.338 -18.288 -4.498 1.00 84.38 169 ASP A O 1
ATOM 1245 N N . GLY A 1 170 ? -11.857 -18.102 -2.859 1.00 77.62 170 GLY A N 1
ATOM 1246 C CA . GLY A 1 170 ? -11.926 -19.540 -2.557 1.00 77.62 170 GLY A CA 1
ATOM 1247 C C . GLY A 1 170 ? -10.801 -20.076 -1.658 1.00 77.62 170 GLY A C 1
ATOM 1248 O O . GLY A 1 170 ? -10.822 -21.252 -1.290 1.00 77.62 170 GLY A O 1
ATOM 1249 N N . VAL A 1 171 ? -9.842 -19.236 -1.245 1.00 80.12 171 VAL A N 1
ATOM 1250 C CA . VAL A 1 171 ? -8.775 -19.596 -0.296 1.00 80.12 171 VAL A CA 1
ATOM 1251 C C . VAL A 1 171 ? -9.064 -18.989 1.076 1.00 80.12 171 VAL A C 1
ATOM 1253 O O . VAL A 1 171 ? -8.423 -18.040 1.538 1.00 80.12 171 VAL A O 1
ATOM 1256 N N . ALA A 1 172 ? -10.061 -19.557 1.750 1.00 77.06 172 ALA A N 1
ATOM 1257 C CA . ALA A 1 172 ? -10.428 -19.174 3.104 1.00 77.06 172 ALA A CA 1
ATOM 1258 C C . ALA A 1 172 ? -10.565 -20.426 3.983 1.00 77.06 172 ALA A C 1
ATOM 1260 O O . ALA A 1 172 ? -11.466 -21.232 3.752 1.00 77.06 172 ALA A O 1
ATOM 1261 N N . PRO A 1 173 ? -9.748 -20.580 5.044 1.00 69.38 173 PRO A N 1
ATOM 1262 C CA . PRO A 1 173 ? -9.803 -21.761 5.911 1.00 69.38 173 PRO A CA 1
ATOM 1263 C C . PRO A 1 173 ? -11.175 -22.045 6.522 1.00 69.38 173 PRO A C 1
ATOM 1265 O O . PRO A 1 173 ? -11.501 -23.197 6.794 1.00 69.38 173 PRO A O 1
ATOM 1268 N N . ALA A 1 174 ? -11.974 -21.000 6.752 1.00 68.06 174 ALA A N 1
ATOM 1269 C CA . ALA A 1 174 ? -13.347 -21.141 7.219 1.00 68.06 174 ALA A CA 1
ATOM 1270 C C . ALA A 1 174 ? -14.257 -21.786 6.155 1.00 68.06 174 ALA A C 1
ATOM 1272 O O . ALA A 1 174 ? -15.075 -22.636 6.492 1.00 68.06 174 ALA A O 1
ATOM 1273 N N . GLN A 1 175 ? -14.078 -21.436 4.876 1.00 70.50 175 GLN A N 1
ATOM 1274 C CA . GLN A 1 175 ? -14.869 -21.972 3.763 1.00 70.50 175 GLN A CA 1
ATOM 1275 C C . GLN A 1 175 ? -14.515 -23.430 3.457 1.00 70.50 175 GLN A C 1
ATOM 1277 O O . GLN A 1 175 ? -15.410 -24.224 3.197 1.00 70.50 175 GLN A O 1
ATOM 1282 N N . TRP A 1 176 ? -13.240 -23.814 3.572 1.00 74.06 176 TRP A N 1
ATOM 1283 C CA . TRP A 1 176 ? -12.799 -25.189 3.300 1.00 74.06 176 TRP A CA 1
ATOM 1284 C C . TRP A 1 176 ? -13.422 -26.228 4.228 1.00 74.06 176 TRP A C 1
ATOM 1286 O O . TRP A 1 176 ? -13.751 -27.334 3.806 1.00 74.06 176 TRP A O 1
ATOM 1296 N N . ARG A 1 177 ? -13.627 -25.860 5.497 1.00 68.00 177 ARG A N 1
ATOM 1297 C CA . ARG A 1 177 ? -14.317 -26.731 6.455 1.00 68.00 177 ARG A CA 1
ATOM 1298 C C . ARG A 1 177 ? -15.786 -26.922 6.100 1.00 68.00 177 ARG A C 1
ATOM 1300 O O . ARG A 1 177 ? -16.306 -28.017 6.275 1.00 68.00 177 ARG A O 1
ATOM 1307 N N . ALA A 1 178 ? -16.441 -25.876 5.600 1.00 68.19 178 ALA A N 1
ATOM 1308 C CA . ALA A 1 178 ? -17.829 -25.955 5.161 1.00 68.19 178 ALA A CA 1
ATOM 1309 C C . ALA A 1 178 ? -17.975 -26.759 3.856 1.00 68.19 178 ALA A C 1
ATOM 1311 O O . ALA A 1 178 ? -18.963 -27.467 3.688 1.00 68.19 178 ALA A O 1
ATOM 1312 N N . SER A 1 179 ? -16.987 -26.692 2.956 1.00 65.00 179 SER A N 1
ATOM 1313 C CA . SER A 1 179 ? -17.031 -27.342 1.641 1.00 65.00 179 SER A CA 1
ATOM 1314 C C . SER A 1 179 ? -16.583 -28.809 1.627 1.00 65.00 179 SER A C 1
ATOM 1316 O O . SER A 1 179 ? -16.599 -29.415 0.562 1.00 65.00 179 SER A O 1
ATOM 1318 N N . LYS A 1 180 ? -16.167 -29.383 2.770 1.00 71.62 180 LYS A N 1
ATOM 1319 C CA . LYS A 1 180 ? -15.606 -30.750 2.874 1.00 71.62 180 LYS A CA 1
ATOM 1320 C C . LYS A 1 180 ? -14.471 -31.030 1.868 1.00 71.62 180 LYS A C 1
ATOM 1322 O O . LYS A 1 180 ? -14.318 -32.157 1.406 1.00 71.62 180 LYS A O 1
ATOM 1327 N N . ALA A 1 181 ? -13.690 -30.008 1.515 1.00 74.56 181 ALA A N 1
ATOM 1328 C CA . ALA A 1 181 ? -12.524 -30.194 0.656 1.00 74.56 181 ALA A CA 1
ATOM 1329 C C . ALA A 1 181 ? -11.451 -30.984 1.421 1.00 74.56 181 ALA A C 1
ATOM 1331 O O . ALA A 1 181 ? -11.118 -30.632 2.554 1.00 74.56 181 ALA A O 1
ATOM 1332 N N . GLU A 1 182 ? -10.923 -32.042 0.808 1.00 80.56 182 GLU A N 1
ATOM 1333 C CA . GLU A 1 182 ? -9.907 -32.905 1.426 1.00 80.56 182 GLU A CA 1
ATOM 1334 C C . GLU A 1 182 ? -8.507 -32.343 1.191 1.00 80.56 182 GLU A C 1
ATOM 1336 O O . GLU A 1 182 ? -7.668 -32.336 2.094 1.00 80.56 182 GLU A O 1
ATOM 1341 N N . GLN A 1 183 ? -8.274 -31.787 0.004 1.00 86.12 183 GLN A N 1
ATOM 1342 C CA . GLN A 1 183 ? -6.993 -31.218 -0.377 1.00 86.12 183 GLN A CA 1
ATOM 1343 C C . GLN A 1 183 ? -7.209 -30.034 -1.326 1.00 86.12 183 GLN A C 1
ATOM 1345 O O . GLN A 1 183 ? -8.186 -29.927 -2.070 1.00 86.12 183 GLN A O 1
ATOM 1350 N N . MET A 1 184 ? -6.298 -29.072 -1.241 1.00 87.69 184 MET A N 1
ATOM 1351 C CA . MET A 1 184 ? -6.282 -27.913 -2.117 1.00 87.69 184 MET A CA 1
ATOM 1352 C C . MET A 1 184 ? -4.870 -27.674 -2.622 1.00 87.69 184 MET A C 1
ATOM 1354 O O . MET A 1 184 ? -3.923 -27.661 -1.843 1.00 87.69 184 MET A O 1
ATOM 1358 N N . THR A 1 185 ? -4.729 -27.404 -3.911 1.00 90.19 185 THR A N 1
ATOM 1359 C CA . THR A 1 185 ? -3.434 -27.112 -4.521 1.00 90.19 185 THR A CA 1
ATOM 1360 C C . THR A 1 185 ? -3.432 -25.688 -5.049 1.00 90.19 185 THR A C 1
ATOM 1362 O O . THR A 1 185 ? -4.276 -25.305 -5.858 1.00 90.19 185 THR A O 1
ATOM 1365 N N . LEU A 1 186 ? -2.481 -24.883 -4.577 1.00 92.12 186 LEU A N 1
ATOM 1366 C CA . LEU A 1 186 ? -2.232 -23.534 -5.080 1.00 92.12 186 LEU A CA 1
ATOM 1367 C C . LEU A 1 186 ? -1.179 -23.597 -6.180 1.00 92.12 186 LEU A C 1
ATOM 1369 O O . LEU A 1 186 ? -0.126 -24.190 -5.987 1.00 92.12 186 LEU A O 1
ATOM 1373 N N . PHE A 1 187 ? -1.393 -22.911 -7.293 1.00 92.94 187 PHE A N 1
ATOM 1374 C CA . PHE A 1 187 ? -0.449 -22.850 -8.406 1.00 92.94 187 PHE A CA 1
ATOM 1375 C C . PHE A 1 187 ? 0.001 -21.401 -8.655 1.00 92.94 187 PHE A C 1
ATOM 1377 O O . PHE A 1 187 ? -0.504 -20.754 -9.580 1.00 92.94 187 PHE A O 1
ATOM 1384 N N . PRO A 1 188 ? 0.961 -20.859 -7.874 1.00 91.62 188 PRO A N 1
ATOM 1385 C CA . PRO A 1 188 ? 1.411 -19.471 -8.021 1.00 91.62 188 PRO A CA 1
ATOM 1386 C C . PRO A 1 188 ? 1.987 -19.133 -9.400 1.00 91.62 188 PRO A C 1
ATOM 1388 O O . PRO A 1 188 ? 1.820 -18.021 -9.892 1.00 91.62 188 PRO A O 1
ATOM 1391 N N . ALA A 1 189 ? 2.648 -20.100 -10.044 1.00 89.31 189 ALA A N 1
ATOM 1392 C CA . ALA A 1 189 ? 3.223 -19.957 -11.383 1.00 89.31 189 ALA A CA 1
ATOM 1393 C C . ALA A 1 189 ? 2.280 -20.431 -12.513 1.00 89.31 189 ALA A C 1
ATOM 1395 O O . ALA A 1 189 ? 2.662 -20.426 -13.691 1.00 89.31 189 ALA A O 1
ATOM 1396 N N . GLY A 1 190 ? 1.052 -20.826 -12.173 1.00 89.31 190 GLY A N 1
ATOM 1397 C CA . GLY A 1 190 ? 0.015 -21.281 -13.094 1.00 89.31 190 GLY A CA 1
ATOM 1398 C C . GLY A 1 190 ? -0.192 -22.792 -13.181 1.00 89.31 190 GLY A C 1
ATOM 1399 O O . GLY A 1 190 ? 0.617 -23.563 -12.669 1.00 89.31 190 GLY A O 1
ATOM 1400 N N . PRO A 1 191 ? -1.290 -23.213 -13.831 1.00 86.06 191 PRO A N 1
ATOM 1401 C CA . PRO A 1 191 ? -1.921 -24.526 -13.644 1.00 86.06 191 PRO A CA 1
ATOM 1402 C C . PRO A 1 191 ? -1.080 -25.732 -14.090 1.00 86.06 191 PRO A C 1
ATOM 1404 O O . PRO A 1 191 ? -1.324 -26.843 -13.641 1.00 86.06 191 PRO A O 1
ATOM 1407 N N . TYR A 1 192 ? -0.077 -25.521 -14.947 1.00 85.19 192 TYR A N 1
ATOM 1408 C CA . TYR A 1 192 ? 0.819 -26.568 -15.464 1.00 85.19 192 TYR A CA 1
ATOM 1409 C C . TYR A 1 192 ? 2.220 -26.526 -14.835 1.00 85.19 192 TYR A C 1
ATOM 1411 O O . TYR A 1 192 ? 3.189 -27.031 -15.403 1.00 85.19 192 TYR A O 1
ATOM 1419 N N . LYS A 1 193 ? 2.371 -25.823 -13.711 1.00 88.62 193 LYS A N 1
ATOM 1420 C CA . LYS A 1 193 ? 3.621 -25.733 -12.949 1.00 88.62 193 LYS A CA 1
ATOM 1421 C C . LYS A 1 193 ? 3.461 -26.443 -11.612 1.00 88.62 193 LYS A C 1
ATOM 1423 O O . LYS A 1 193 ? 2.352 -26.795 -11.227 1.00 88.62 193 LYS A O 1
ATOM 1428 N N . ALA A 1 194 ? 4.577 -26.654 -10.917 1.00 86.44 194 ALA A N 1
ATOM 1429 C CA . ALA A 1 194 ? 4.542 -27.208 -9.572 1.00 86.44 194 ALA A CA 1
ATOM 1430 C C . ALA A 1 194 ? 3.592 -26.378 -8.689 1.00 86.44 194 ALA A C 1
ATOM 1432 O O . ALA A 1 194 ? 3.636 -25.144 -8.692 1.00 86.44 194 ALA A O 1
ATOM 1433 N N . GLY A 1 195 ? 2.698 -27.072 -7.990 1.00 87.94 195 GLY A N 1
ATOM 1434 C CA . GLY A 1 195 ? 1.759 -26.480 -7.050 1.00 87.94 195 GLY A CA 1
ATOM 1435 C C . GLY A 1 195 ? 2.243 -26.614 -5.609 1.00 87.94 195 GLY A C 1
ATOM 1436 O O . GLY A 1 195 ? 3.136 -27.398 -5.297 1.00 87.94 195 GLY A O 1
ATOM 1437 N N . VAL A 1 196 ? 1.641 -25.833 -4.722 1.00 89.50 196 VAL A N 1
ATOM 1438 C CA . VAL A 1 196 ? 1.720 -25.996 -3.276 1.00 89.50 196 VAL A CA 1
ATOM 1439 C C . VAL A 1 196 ? 0.475 -26.738 -2.837 1.00 89.50 196 VAL A C 1
ATOM 1441 O O . VAL A 1 196 ? -0.620 -26.175 -2.821 1.00 89.50 196 VAL A O 1
ATOM 1444 N N . GLU A 1 197 ? 0.662 -27.998 -2.490 1.00 88.25 197 GLU A N 1
ATOM 1445 C CA . GLU A 1 197 ? -0.393 -28.848 -1.973 1.00 88.25 197 GLU A CA 1
ATOM 1446 C C . GLU A 1 197 ? -0.656 -28.556 -0.492 1.00 88.25 197 GLU A C 1
ATOM 1448 O O . GLU A 1 197 ? 0.258 -28.381 0.322 1.00 88.25 197 GLU A O 1
ATOM 1453 N N . ILE A 1 198 ? -1.933 -28.466 -0.152 1.00 86.25 198 ILE A N 1
ATOM 1454 C CA . ILE A 1 198 ? -2.444 -28.172 1.176 1.00 86.25 198 ILE A CA 1
ATOM 1455 C C . ILE A 1 198 ? -3.425 -29.286 1.511 1.00 86.25 198 ILE A C 1
ATOM 1457 O O . ILE A 1 198 ? -4.572 -29.274 1.074 1.00 86.25 198 ILE A O 1
ATOM 1461 N N . ASP A 1 199 ? -2.956 -30.240 2.304 1.00 82.44 199 ASP A N 1
ATOM 1462 C CA . ASP A 1 199 ? -3.796 -31.288 2.870 1.00 82.44 199 ASP A CA 1
ATOM 1463 C C . ASP A 1 199 ? -4.658 -30.697 3.997 1.00 82.44 199 ASP A C 1
ATOM 1465 O O . ASP A 1 199 ? -4.146 -30.244 5.032 1.00 82.44 199 ASP A O 1
ATOM 1469 N N . LEU A 1 200 ? -5.966 -30.637 3.747 1.00 77.88 200 LEU A N 1
ATOM 1470 C CA . LEU A 1 200 ? -6.967 -30.075 4.648 1.00 77.88 200 LEU A CA 1
ATOM 1471 C C . LEU A 1 200 ? -7.510 -31.141 5.605 1.00 77.88 200 LEU A C 1
ATOM 1473 O O . LEU A 1 200 ? -7.823 -30.809 6.751 1.00 77.88 200 LEU A O 1
ATOM 1477 N N . ALA A 1 201 ? -7.574 -32.399 5.159 1.00 70.88 201 ALA A N 1
ATOM 1478 C CA . ALA A 1 201 ? -8.067 -33.537 5.927 1.00 70.88 201 ALA A CA 1
ATOM 1479 C C . ALA A 1 201 ? -7.100 -33.949 7.052 1.00 70.88 201 ALA A C 1
ATOM 1481 O O . ALA A 1 201 ? -7.535 -34.195 8.176 1.00 70.88 201 ALA A O 1
ATOM 1482 N N . ASN A 1 202 ? -5.786 -33.930 6.798 1.00 67.25 202 ASN A N 1
ATOM 1483 C CA . ASN A 1 202 ? -4.750 -34.304 7.775 1.00 67.25 202 ASN A CA 1
ATOM 1484 C C . ASN A 1 202 ? -4.101 -33.097 8.476 1.00 67.25 202 ASN A C 1
ATOM 1486 O O . ASN A 1 202 ? -3.005 -33.175 9.052 1.00 67.25 202 ASN A O 1
ATOM 1490 N N . ALA A 1 203 ? -4.745 -31.930 8.440 1.00 64.81 203 ALA A N 1
ATOM 1491 C CA . ALA A 1 203 ? -4.250 -30.742 9.119 1.00 64.81 203 ALA A CA 1
ATOM 1492 C C . ALA A 1 203 ? -4.370 -30.879 10.652 1.00 64.81 203 ALA A C 1
ATOM 1494 O O . ALA A 1 203 ? -5.331 -30.408 11.252 1.00 64.81 203 ALA A O 1
ATOM 1495 N N . VAL A 1 204 ? -3.336 -31.442 11.296 1.00 61.47 204 VAL A N 1
ATOM 1496 C CA . VAL A 1 204 ? -3.215 -31.617 12.767 1.00 61.47 204 VAL A CA 1
ATOM 1497 C C . VAL A 1 204 ? -3.558 -30.341 13.561 1.00 61.47 204 VAL A C 1
ATOM 1499 O O . VAL A 1 204 ? -4.064 -30.410 14.676 1.00 61.47 204 VAL A O 1
ATOM 1502 N N . SER A 1 205 ? -3.295 -29.152 12.998 1.00 75.75 205 SER A N 1
ATOM 1503 C CA . SER A 1 205 ? -3.784 -27.863 13.510 1.00 75.75 205 SER A CA 1
ATOM 1504 C C . SER A 1 205 ? -3.739 -26.769 12.434 1.00 75.75 205 SER A C 1
ATOM 1506 O O . SER A 1 205 ? -2.942 -26.847 11.495 1.00 75.75 205 SER A O 1
ATOM 1508 N N . GLN A 1 206 ? -4.524 -25.689 12.587 1.00 75.50 206 GLN A N 1
ATOM 1509 C CA . GLN A 1 206 ? -4.444 -24.527 11.680 1.00 75.50 206 GLN A CA 1
ATOM 1510 C C . GLN A 1 206 ? -3.068 -23.856 11.694 1.00 75.50 206 GLN A C 1
ATOM 1512 O O . GLN A 1 206 ? -2.585 -23.413 10.653 1.00 75.50 206 GLN A O 1
ATOM 1517 N N . ALA A 1 207 ? -2.422 -23.796 12.860 1.00 78.62 207 ALA A N 1
ATOM 1518 C CA . ALA A 1 207 ? -1.076 -23.252 12.986 1.00 78.62 207 ALA A CA 1
ATOM 1519 C C . ALA A 1 207 ? -0.052 -24.110 12.222 1.00 78.62 207 ALA A C 1
ATOM 1521 O O . ALA A 1 207 ? 0.806 -23.570 11.521 1.00 78.62 207 ALA A O 1
ATOM 1522 N N . GLY A 1 208 ? -0.173 -25.440 12.305 1.00 80.25 208 GLY A N 1
ATOM 1523 C CA . GLY A 1 208 ? 0.665 -26.383 11.563 1.00 80.25 208 GLY A CA 1
ATOM 1524 C C . GLY A 1 208 ? 0.451 -26.302 10.053 1.00 80.25 208 GLY A C 1
ATOM 1525 O O . GLY A 1 208 ? 1.429 -26.223 9.307 1.00 80.25 208 GLY A O 1
ATOM 1526 N N . LEU A 1 209 ? -0.811 -26.246 9.614 1.00 80.88 209 LEU A N 1
ATOM 1527 C CA . LEU A 1 209 ? -1.180 -26.055 8.211 1.00 80.88 209 LEU A CA 1
ATOM 1528 C C . LEU A 1 209 ? -0.562 -24.771 7.663 1.00 80.88 209 LEU A C 1
ATOM 1530 O O . LEU A 1 209 ? 0.207 -24.810 6.707 1.00 80.88 209 LEU A O 1
ATOM 1534 N N . ARG A 1 210 ? -0.804 -23.651 8.351 1.00 82.56 210 ARG A N 1
ATOM 1535 C CA . ARG A 1 210 ? -0.262 -22.349 7.976 1.00 82.56 210 ARG A CA 1
ATOM 1536 C C . ARG A 1 210 ? 1.259 -22.383 7.888 1.00 82.56 210 ARG A C 1
ATOM 1538 O O . ARG A 1 210 ? 1.798 -21.942 6.886 1.00 82.56 210 ARG A O 1
ATOM 1545 N N . ARG A 1 211 ? 1.964 -22.943 8.878 1.00 84.69 211 ARG A N 1
ATOM 1546 C CA . ARG A 1 211 ? 3.436 -23.032 8.861 1.00 84.69 211 ARG A CA 1
ATOM 1547 C C . ARG A 1 211 ? 3.957 -23.806 7.644 1.00 84.69 211 ARG A C 1
ATOM 1549 O O . ARG A 1 211 ? 4.934 -23.371 7.035 1.00 84.69 211 ARG A O 1
ATOM 1556 N N . ARG A 1 212 ? 3.328 -24.934 7.294 1.00 84.88 212 ARG A N 1
ATOM 1557 C CA . ARG A 1 212 ? 3.700 -25.730 6.111 1.00 84.88 212 ARG A CA 1
ATOM 1558 C C . ARG A 1 212 ? 3.431 -24.964 4.821 1.00 84.88 212 ARG A C 1
ATOM 1560 O O . ARG A 1 212 ? 4.339 -24.843 4.003 1.00 84.88 212 ARG A O 1
ATOM 1567 N N . THR A 1 213 ? 2.245 -24.372 4.684 1.00 86.94 213 THR A N 1
ATOM 1568 C CA . THR A 1 213 ? 1.906 -23.567 3.508 1.00 86.94 213 THR A CA 1
ATOM 1569 C C . THR A 1 213 ? 2.825 -22.354 3.376 1.00 86.94 213 THR A C 1
ATOM 1571 O O . THR A 1 213 ? 3.313 -22.095 2.283 1.00 86.94 213 THR A O 1
ATOM 1574 N N . THR A 1 214 ? 3.140 -21.650 4.470 1.00 89.69 214 THR A N 1
ATOM 1575 C CA . THR A 1 214 ? 4.086 -20.522 4.458 1.00 89.69 214 THR A CA 1
ATOM 1576 C C . THR A 1 214 ? 5.437 -20.959 3.907 1.00 89.69 214 THR A C 1
ATOM 1578 O O . THR A 1 214 ? 6.000 -20.274 3.060 1.00 89.69 214 THR A O 1
ATOM 1581 N N . ARG A 1 215 ? 5.958 -22.106 4.361 1.00 89.56 215 ARG A N 1
ATOM 1582 C CA . ARG A 1 215 ? 7.242 -22.635 3.886 1.00 89.56 215 ARG A CA 1
ATOM 1583 C C . ARG A 1 215 ? 7.204 -22.973 2.395 1.00 89.56 215 ARG A C 1
ATOM 1585 O O . ARG A 1 215 ? 8.160 -22.670 1.694 1.00 89.56 215 ARG A O 1
ATOM 1592 N N . ALA A 1 216 ? 6.125 -23.584 1.918 1.00 88.31 216 ALA A N 1
ATOM 1593 C CA . ALA A 1 216 ? 5.996 -23.968 0.516 1.00 88.31 216 ALA A CA 1
ATOM 1594 C C . ALA A 1 216 ? 5.791 -22.754 -0.412 1.00 88.31 216 ALA A C 1
ATOM 1596 O O . ALA A 1 216 ? 6.415 -22.668 -1.467 1.00 88.31 216 ALA A O 1
ATOM 1597 N N . LEU A 1 217 ? 4.985 -21.773 0.004 1.00 91.38 217 LEU A N 1
ATOM 1598 C CA . LEU A 1 217 ? 4.780 -20.519 -0.730 1.00 91.38 217 LEU A CA 1
ATOM 1599 C C . LEU A 1 217 ? 6.037 -19.637 -0.768 1.00 91.38 217 LEU A C 1
ATOM 1601 O O . LEU A 1 217 ? 6.232 -18.907 -1.742 1.00 91.38 217 LEU A O 1
ATOM 1605 N N . ALA A 1 218 ? 6.924 -19.748 0.226 1.00 90.62 218 ALA A N 1
ATOM 1606 C CA . ALA A 1 218 ? 8.181 -19.002 0.251 1.00 90.62 218 ALA A CA 1
ATOM 1607 C C . ALA A 1 218 ? 9.085 -19.313 -0.956 1.00 90.62 218 ALA A C 1
ATOM 1609 O O . ALA A 1 218 ? 9.785 -18.418 -1.424 1.00 90.62 218 ALA A O 1
ATOM 1610 N N . ALA A 1 219 ? 9.018 -20.527 -1.522 1.00 89.38 219 ALA A N 1
ATOM 1611 C CA . ALA A 1 219 ? 9.735 -20.882 -2.754 1.00 89.38 219 ALA A CA 1
ATOM 1612 C C . ALA A 1 219 ? 9.286 -20.053 -3.976 1.00 89.38 219 ALA A C 1
ATOM 1614 O O . ALA A 1 219 ? 10.030 -19.916 -4.943 1.00 89.38 219 ALA A O 1
ATOM 1615 N N . TYR A 1 220 ? 8.089 -19.464 -3.913 1.00 89.25 220 TYR A N 1
ATOM 1616 C CA . TYR A 1 220 ? 7.528 -18.568 -4.926 1.00 89.25 220 TYR A CA 1
ATOM 1617 C C . TYR A 1 220 ? 7.641 -17.087 -4.532 1.00 89.25 220 TYR A C 1
ATOM 1619 O O . TYR A 1 220 ? 7.037 -16.232 -5.175 1.00 89.25 220 TYR A O 1
ATOM 1627 N N . GLY A 1 221 ? 8.371 -16.773 -3.455 1.00 89.75 221 GLY A N 1
ATOM 1628 C CA . GLY A 1 221 ? 8.464 -15.419 -2.907 1.00 89.75 221 GLY A CA 1
ATOM 1629 C C . GLY A 1 221 ? 7.172 -14.925 -2.250 1.00 89.75 221 GLY A C 1
ATOM 1630 O O . GLY A 1 221 ? 7.040 -13.730 -2.005 1.00 89.75 221 GLY A O 1
ATOM 1631 N N . ILE A 1 222 ? 6.214 -15.815 -1.967 1.00 92.25 222 ILE A N 1
ATOM 1632 C CA . ILE A 1 222 ? 4.939 -15.461 -1.338 1.00 92.25 222 ILE A CA 1
ATOM 1633 C C . ILE A 1 222 ? 5.021 -15.753 0.156 1.00 92.25 222 ILE A C 1
ATOM 1635 O O . ILE A 1 222 ? 5.381 -16.851 0.580 1.00 92.25 222 ILE A O 1
ATOM 1639 N N . THR A 1 223 ? 4.640 -14.776 0.969 1.00 91.31 223 THR A N 1
ATOM 1640 C CA . THR A 1 223 ? 4.594 -14.905 2.428 1.00 91.31 223 THR A CA 1
ATOM 1641 C C . THR A 1 223 ? 3.151 -14.875 2.925 1.00 91.31 223 THR A C 1
ATOM 1643 O O . THR A 1 223 ? 2.312 -14.168 2.376 1.00 91.31 223 THR A O 1
ATOM 1646 N N . LEU A 1 224 ? 2.845 -15.661 3.963 1.00 88.31 224 LEU A N 1
ATOM 1647 C CA . LEU A 1 224 ? 1.538 -15.655 4.634 1.00 88.31 224 LEU A CA 1
ATOM 1648 C C . LEU A 1 224 ? 1.605 -14.850 5.928 1.00 88.31 224 LEU A C 1
ATOM 1650 O O . LEU A 1 224 ? 2.359 -15.184 6.851 1.00 88.31 224 LEU A O 1
ATOM 1654 N N . GLU A 1 225 ? 0.761 -13.835 6.039 1.00 82.50 225 GLU A N 1
ATOM 1655 C CA . GLU A 1 225 ? 0.830 -12.880 7.141 1.00 82.50 225 GLU A CA 1
ATOM 1656 C C . GLU A 1 225 ? 0.368 -13.463 8.486 1.00 82.50 225 GLU A C 1
ATOM 1658 O O . GLU A 1 225 ? -0.558 -14.277 8.507 1.00 82.50 225 GLU A O 1
ATOM 1663 N N . PRO A 1 226 ? 0.999 -13.101 9.624 1.00 69.56 226 PRO A N 1
ATOM 1664 C CA . PRO A 1 226 ? 0.543 -13.484 10.962 1.00 69.56 226 PRO A CA 1
ATOM 1665 C C . PRO A 1 226 ? -0.360 -12.452 11.647 1.00 69.56 226 PRO A C 1
ATOM 1667 O O . PRO A 1 226 ? -0.011 -11.277 11.657 1.00 69.56 226 PRO A O 1
ATOM 1670 N N . PRO A 1 227 ? -1.375 -12.915 12.400 1.00 58.69 227 PRO A N 1
ATOM 1671 C CA . PRO A 1 227 ? -2.389 -13.902 12.023 1.00 58.69 227 PRO A CA 1
ATOM 1672 C C . PRO A 1 227 ? -3.602 -13.190 11.380 1.00 58.69 227 PRO A C 1
ATOM 1674 O O . PRO A 1 227 ? -4.061 -12.191 11.930 1.00 58.69 227 PRO A O 1
ATOM 1677 N N . PRO A 1 228 ? -4.181 -13.662 10.261 1.00 54.53 228 PRO A N 1
ATOM 1678 C CA . PRO A 1 228 ? -5.406 -13.059 9.755 1.00 54.53 228 PRO A CA 1
ATOM 1679 C C . PRO A 1 228 ? -6.611 -13.572 10.569 1.00 54.53 228 PRO A C 1
ATOM 1681 O O . PRO A 1 228 ? -6.756 -14.790 10.720 1.00 54.53 228 PRO A O 1
ATOM 1684 N N . PRO A 1 229 ? -7.478 -12.682 11.082 1.00 48.56 229 PRO A N 1
ATOM 1685 C CA . PRO A 1 229 ? -8.705 -13.045 11.779 1.00 48.56 229 PRO A CA 1
ATOM 1686 C C . PRO A 1 229 ? -9.791 -13.434 10.766 1.00 48.56 229 PRO A C 1
ATOM 1688 O O . PRO A 1 229 ? -10.092 -12.664 9.861 1.00 48.56 229 PRO A O 1
ATOM 1691 N N . GLU A 1 230 ? -10.363 -14.630 10.925 1.00 53.22 230 GLU A N 1
ATOM 1692 C CA . GLU A 1 230 ? -11.709 -15.076 10.496 1.00 53.22 230 GLU A CA 1
ATOM 1693 C C . GLU A 1 230 ? -12.135 -14.988 9.007 1.00 53.22 230 GLU A C 1
ATOM 1695 O O . GLU A 1 230 ? -13.038 -15.720 8.611 1.00 53.22 230 GLU A O 1
ATOM 1700 N N . ARG A 1 231 ? -11.497 -14.181 8.147 1.00 57.06 231 ARG A N 1
ATOM 1701 C CA . ARG A 1 231 ? -11.997 -13.816 6.802 1.00 57.06 231 ARG A CA 1
ATOM 1702 C C . ARG A 1 231 ? -11.177 -14.333 5.612 1.00 57.06 231 ARG A C 1
ATOM 1704 O O . ARG A 1 231 ? -11.601 -14.150 4.478 1.00 57.06 231 ARG A O 1
ATOM 1711 N N . GLY A 1 232 ? -10.037 -14.991 5.837 1.00 71.12 232 GLY A N 1
ATOM 1712 C CA . GLY A 1 232 ? -9.220 -15.586 4.766 1.00 71.12 232 GLY A CA 1
ATOM 1713 C C . GLY A 1 232 ? -7.716 -15.490 5.013 1.00 71.12 232 GLY A C 1
ATOM 1714 O O . GLY A 1 232 ? -7.270 -14.829 5.948 1.00 71.12 232 GLY A O 1
ATOM 1715 N N . TRP A 1 233 ? -6.915 -16.173 4.195 1.00 84.25 233 TRP A N 1
ATOM 1716 C CA . TRP A 1 233 ? -5.457 -16.038 4.246 1.00 84.25 233 TRP A CA 1
ATOM 1717 C C . TRP A 1 233 ? -5.001 -14.804 3.473 1.00 84.25 233 TRP A C 1
ATOM 1719 O O . TRP A 1 233 ? -5.239 -14.701 2.273 1.00 84.25 233 TRP A O 1
ATOM 1729 N N . VAL A 1 234 ? -4.308 -13.892 4.160 1.00 88.12 234 VAL A N 1
ATOM 1730 C CA . VAL A 1 234 ? -3.633 -12.763 3.514 1.00 88.12 234 VAL A CA 1
ATOM 1731 C C . VAL A 1 234 ? -2.226 -13.185 3.116 1.00 88.12 234 VAL A C 1
ATOM 1733 O O . VAL A 1 234 ? -1.425 -13.618 3.954 1.00 88.12 234 VAL A O 1
ATOM 1736 N N . MET A 1 235 ? -1.950 -13.061 1.825 1.00 91.06 235 MET A N 1
ATOM 1737 C CA . MET A 1 235 ? -0.664 -13.330 1.203 1.00 91.06 235 MET A CA 1
ATOM 1738 C C . MET A 1 235 ? 0.022 -12.011 0.851 1.00 91.06 235 MET A C 1
ATOM 1740 O O . MET A 1 235 ? -0.641 -11.015 0.577 1.00 91.06 235 MET A O 1
ATOM 1744 N N . SER A 1 236 ? 1.349 -12.006 0.833 1.00 90.88 236 SER A N 1
ATOM 1745 C CA . SER A 1 236 ? 2.151 -10.885 0.351 1.00 90.88 236 SER A CA 1
ATOM 1746 C C . SER A 1 236 ? 3.200 -11.381 -0.636 1.00 90.88 236 SER A C 1
ATOM 1748 O O . SER A 1 236 ? 3.856 -12.394 -0.382 1.00 90.88 236 SER A O 1
ATOM 1750 N N . ALA A 1 237 ? 3.342 -10.681 -1.760 1.00 91.19 237 ALA A N 1
ATOM 1751 C CA . ALA A 1 237 ? 4.337 -10.954 -2.792 1.00 91.19 237 ALA A CA 1
ATOM 1752 C C . ALA A 1 237 ? 5.101 -9.669 -3.161 1.00 91.19 237 ALA A C 1
ATOM 1754 O O . ALA A 1 237 ? 4.545 -8.573 -3.034 1.00 91.19 237 ALA A O 1
ATOM 1755 N N . PRO A 1 238 ? 6.348 -9.773 -3.657 1.00 86.75 238 PRO A N 1
ATOM 1756 C CA . PRO A 1 238 ? 7.068 -8.637 -4.221 1.00 86.75 238 PRO A CA 1
ATOM 1757 C C . PRO A 1 238 ? 6.243 -7.946 -5.309 1.00 86.75 238 PRO A C 1
ATOM 1759 O O . PRO A 1 238 ? 5.633 -8.623 -6.143 1.00 86.75 238 PRO A O 1
ATOM 1762 N N . GLY A 1 239 ? 6.262 -6.610 -5.351 1.00 81.75 239 GLY A N 1
ATOM 1763 C CA . GLY A 1 239 ? 5.505 -5.852 -6.351 1.00 81.75 239 GLY A CA 1
ATOM 1764 C C . GLY A 1 239 ? 5.871 -6.221 -7.796 1.00 81.75 239 GLY A C 1
ATOM 1765 O O . GLY A 1 239 ? 5.005 -6.223 -8.667 1.00 81.75 239 GLY A O 1
ATOM 1766 N N . THR A 1 240 ? 7.118 -6.633 -8.045 1.00 83.25 240 THR A N 1
ATOM 1767 C CA . THR A 1 240 ? 7.589 -7.121 -9.358 1.00 83.25 240 THR A CA 1
ATOM 1768 C C . THR A 1 240 ? 6.925 -8.419 -9.795 1.00 83.25 240 THR A C 1
ATOM 1770 O O . THR A 1 240 ? 6.606 -8.595 -10.963 1.00 83.25 240 THR A O 1
ATOM 1773 N N . ALA A 1 241 ? 6.656 -9.332 -8.862 1.00 84.88 241 ALA A N 1
ATOM 1774 C CA . ALA A 1 241 ? 6.035 -10.611 -9.181 1.00 84.88 241 ALA A CA 1
ATOM 1775 C C . ALA A 1 241 ? 4.535 -10.469 -9.499 1.00 84.88 241 ALA A C 1
ATOM 1777 O O . ALA A 1 241 ? 3.947 -11.364 -10.111 1.00 84.88 241 ALA A O 1
ATOM 1778 N N . TRP A 1 242 ? 3.912 -9.350 -9.108 1.00 85.19 242 TRP A N 1
ATOM 1779 C CA . TRP A 1 242 ? 2.462 -9.167 -9.131 1.00 85.19 242 TRP A CA 1
ATOM 1780 C C . TRP A 1 242 ? 1.805 -9.355 -10.508 1.00 85.19 242 TRP A C 1
ATOM 1782 O O . TRP A 1 242 ? 0.834 -10.109 -10.575 1.00 85.19 242 TRP A O 1
ATOM 1792 N N . PRO A 1 243 ? 2.295 -8.778 -11.627 1.00 84.69 243 PRO A N 1
ATOM 1793 C CA . PRO A 1 243 ? 1.642 -8.958 -12.929 1.00 84.69 243 PRO A CA 1
ATOM 1794 C C . PRO A 1 243 ? 1.634 -10.421 -13.396 1.00 84.69 243 PRO A C 1
ATOM 1796 O O . PRO A 1 243 ? 0.648 -10.907 -13.957 1.00 84.69 243 PRO A O 1
ATOM 1799 N N . SER A 1 244 ? 2.727 -11.147 -13.140 1.00 87.12 244 SER A N 1
ATOM 1800 C CA . SER A 1 244 ? 2.827 -12.579 -13.441 1.00 87.12 244 SER A CA 1
ATOM 1801 C C . SER A 1 244 ? 1.892 -13.389 -12.542 1.00 87.12 244 SER A C 1
ATOM 1803 O O . SER A 1 244 ? 1.146 -14.239 -13.026 1.00 87.12 244 SER A O 1
ATOM 1805 N N . LEU A 1 245 ? 1.867 -13.067 -11.248 1.00 89.75 245 LEU A N 1
ATOM 1806 C CA . LEU A 1 245 ? 1.008 -13.722 -10.271 1.00 89.75 245 LEU A CA 1
ATOM 1807 C C . LEU A 1 245 ? -0.479 -13.533 -10.617 1.00 89.75 245 LEU A C 1
ATOM 1809 O O . LEU A 1 245 ? -1.192 -14.510 -10.814 1.00 89.75 245 LEU A O 1
ATOM 1813 N N . ALA A 1 246 ? -0.939 -12.294 -10.794 1.00 87.81 246 ALA A N 1
ATOM 1814 C CA . ALA A 1 246 ? -2.336 -11.969 -11.098 1.00 87.81 246 ALA A CA 1
ATOM 1815 C C . ALA A 1 246 ? -2.825 -12.533 -12.444 1.00 87.81 246 ALA A C 1
ATOM 1817 O O . ALA A 1 246 ? -4.014 -12.810 -12.632 1.00 87.81 246 ALA A O 1
ATOM 1818 N N . SER A 1 247 ? -1.919 -12.725 -13.406 1.00 87.31 247 SER A N 1
ATOM 1819 C CA . SER A 1 247 ? -2.280 -13.327 -14.691 1.00 87.31 247 SER A CA 1
ATOM 1820 C C . SER A 1 247 ? -2.374 -14.851 -14.633 1.00 87.31 247 SER A C 1
ATOM 1822 O O . SER A 1 247 ? -3.201 -15.419 -15.345 1.00 87.31 247 SER A O 1
ATOM 1824 N N . ARG A 1 248 ? -1.571 -15.516 -13.794 1.00 91.81 248 ARG A N 1
ATOM 1825 C CA . ARG A 1 248 ? -1.356 -16.968 -13.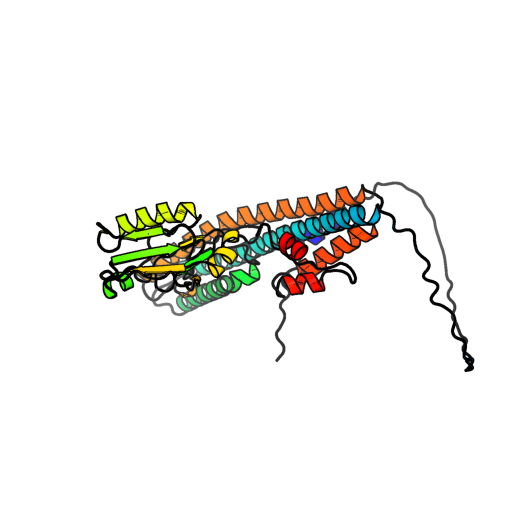886 1.00 91.81 248 ARG A CA 1
ATOM 1826 C C . ARG A 1 248 ? -1.854 -17.768 -12.695 1.00 91.81 248 ARG A C 1
ATOM 1828 O O . ARG A 1 248 ? -2.024 -18.967 -12.867 1.00 91.81 248 ARG A O 1
ATOM 1835 N N . PHE A 1 249 ? -2.072 -17.158 -11.533 1.00 92.75 249 PHE A N 1
ATOM 1836 C CA . PHE A 1 249 ? -2.423 -17.892 -10.318 1.00 92.75 249 PHE A CA 1
ATOM 1837 C C . PHE A 1 249 ? -3.642 -18.797 -10.541 1.00 92.75 249 PHE A C 1
ATOM 1839 O O . PHE A 1 249 ? -4.676 -18.355 -11.049 1.00 92.75 249 PHE A O 1
ATOM 1846 N N . ALA A 1 250 ? -3.521 -20.063 -10.151 1.00 92.69 250 ALA A N 1
ATOM 1847 C CA . ALA A 1 250 ? -4.604 -21.035 -10.228 1.00 92.69 250 ALA A CA 1
ATOM 1848 C C . ALA A 1 250 ? -4.765 -21.793 -8.908 1.00 92.69 250 ALA A C 1
ATOM 1850 O O . ALA A 1 250 ? -3.839 -21.866 -8.100 1.00 92.69 250 ALA A O 1
ATOM 1851 N N . VAL A 1 251 ? -5.956 -22.338 -8.687 1.00 90.88 251 VAL A N 1
ATOM 1852 C CA . VAL A 1 251 ? -6.304 -23.168 -7.533 1.00 90.88 251 VAL A CA 1
ATOM 1853 C C . VAL A 1 251 ? -7.001 -24.423 -8.048 1.00 90.88 251 VAL A C 1
ATOM 1855 O O . VAL A 1 251 ? -7.831 -24.342 -8.949 1.00 90.88 251 VAL A O 1
ATOM 1858 N N . ALA A 1 252 ? -6.663 -25.576 -7.483 1.00 89.88 252 ALA A N 1
ATOM 1859 C CA . ALA A 1 252 ? -7.437 -26.805 -7.619 1.00 89.88 252 ALA A CA 1
ATOM 1860 C C . ALA A 1 252 ? -7.941 -27.230 -6.239 1.00 89.88 252 ALA A C 1
ATOM 1862 O O . ALA A 1 252 ? -7.217 -27.097 -5.251 1.00 89.88 252 ALA A O 1
ATOM 1863 N N . GLN A 1 253 ? -9.166 -27.741 -6.175 1.00 86.44 253 GLN A N 1
ATOM 1864 C CA . GLN A 1 253 ? -9.763 -28.297 -4.961 1.00 86.44 253 GLN A CA 1
ATOM 1865 C C . GLN A 1 253 ? -10.199 -29.730 -5.238 1.00 86.44 253 GLN A C 1
ATOM 1867 O O . GLN A 1 253 ? -10.931 -29.965 -6.194 1.00 86.44 253 GLN A O 1
ATOM 1872 N N . THR A 1 254 ? -9.754 -30.666 -4.406 1.00 82.44 254 THR A N 1
ATOM 1873 C CA . THR A 1 254 ? -10.158 -32.071 -4.458 1.00 82.44 254 THR A CA 1
ATOM 1874 C C . THR A 1 254 ? -11.133 -32.358 -3.318 1.00 82.44 254 THR A C 1
ATOM 1876 O O . THR A 1 254 ? -10.960 -31.914 -2.176 1.00 82.44 254 THR A O 1
ATOM 1879 N N . SER A 1 255 ? -12.201 -33.087 -3.633 1.00 79.56 255 SER A N 1
ATOM 1880 C CA . SER A 1 255 ? -13.219 -33.501 -2.665 1.00 79.56 255 SER A CA 1
ATOM 1881 C C . SER A 1 255 ? -13.625 -34.943 -2.934 1.00 79.56 255 SER A C 1
ATOM 1883 O O . SER A 1 255 ? -14.010 -35.245 -4.063 1.00 79.56 255 SER A O 1
ATOM 1885 N N . GLN A 1 256 ? -13.580 -35.803 -1.912 1.00 69.50 256 GLN A N 1
ATOM 1886 C CA . GLN A 1 256 ? -14.144 -37.160 -1.927 1.00 69.50 256 GLN A CA 1
ATOM 1887 C C . GLN A 1 256 ? -13.823 -37.954 -3.208 1.00 69.50 256 GLN A C 1
ATOM 1889 O O . GLN A 1 256 ? -14.719 -38.450 -3.889 1.00 69.50 256 GLN A O 1
ATOM 1894 N N . GLY A 1 257 ? -12.540 -38.035 -3.570 1.00 64.44 257 GLY A N 1
ATOM 1895 C CA . GLY A 1 257 ? -12.076 -38.813 -4.728 1.00 64.44 257 GLY A CA 1
ATOM 1896 C C . GLY A 1 257 ? -12.306 -38.183 -6.110 1.00 64.44 257 GLY A C 1
ATOM 1897 O O . GLY A 1 257 ? -11.922 -38.787 -7.108 1.00 64.44 257 GLY A O 1
ATOM 1898 N N . VAL A 1 258 ? -12.881 -36.977 -6.197 1.00 71.69 258 VAL A N 1
ATOM 1899 C CA . VAL A 1 258 ? -12.923 -36.198 -7.445 1.00 71.69 258 VAL A CA 1
ATOM 1900 C C . VAL A 1 258 ? -11.664 -35.340 -7.539 1.00 71.69 258 VAL A C 1
ATOM 1902 O O . VAL A 1 258 ? -11.448 -34.441 -6.719 1.00 71.69 258 VAL A O 1
ATOM 1905 N N . GLU A 1 259 ? -10.834 -35.607 -8.550 1.00 76.56 259 GLU A N 1
ATOM 1906 C CA . GLU A 1 259 ? -9.687 -34.757 -8.857 1.00 76.56 259 GLU A CA 1
ATOM 1907 C C . GLU A 1 259 ? -10.154 -33.374 -9.330 1.00 76.56 259 GLU A C 1
ATOM 1909 O O . GLU A 1 259 ? -10.896 -33.229 -10.302 1.00 76.56 259 GLU A O 1
ATOM 1914 N N . GLY A 1 260 ? -9.705 -32.334 -8.630 1.00 78.06 260 GLY A N 1
ATOM 1915 C CA . GLY A 1 260 ? -9.952 -30.954 -9.001 1.00 78.06 260 GLY A CA 1
ATOM 1916 C C . GLY A 1 260 ? -9.058 -30.535 -10.152 1.00 78.06 260 GLY A C 1
ATOM 1917 O O . GLY A 1 260 ? -7.832 -30.611 -10.059 1.00 78.06 260 GLY A O 1
ATOM 1918 N N . HIS A 1 261 ? -9.649 -30.006 -11.217 1.00 85.75 261 HIS A N 1
ATOM 1919 C CA . HIS A 1 261 ? -8.870 -29.368 -12.268 1.00 85.75 261 HIS A CA 1
ATOM 1920 C C . HIS A 1 261 ? -8.393 -27.977 -11.822 1.00 85.75 261 HIS A C 1
ATOM 1922 O O . HIS A 1 261 ? -9.173 -27.227 -11.227 1.00 85.75 261 HIS A O 1
ATOM 1928 N N . PRO A 1 262 ? -7.139 -27.589 -12.119 1.00 89.06 262 PRO A N 1
ATOM 1929 C CA . PRO A 1 262 ? -6.652 -26.247 -11.836 1.00 89.06 262 PRO A CA 1
ATOM 1930 C C . PRO A 1 262 ? -7.485 -25.189 -12.566 1.00 89.06 262 PRO A C 1
ATOM 1932 O O . PRO A 1 262 ? -7.506 -25.131 -13.796 1.00 89.06 262 PRO A O 1
ATOM 1935 N N . GLN A 1 263 ? -8.137 -24.315 -11.808 1.00 89.06 263 GLN A N 1
ATOM 1936 C CA . GLN A 1 263 ? -8.885 -23.179 -12.333 1.00 89.06 263 GLN A CA 1
ATOM 1937 C C . GLN A 1 263 ? -8.156 -21.882 -12.010 1.00 89.06 263 GLN A C 1
ATOM 1939 O O . GLN A 1 263 ? -7.592 -21.717 -10.927 1.00 89.06 263 GLN A O 1
ATOM 1944 N N . ARG A 1 264 ? -8.155 -20.939 -12.957 1.00 90.56 264 ARG A N 1
ATOM 1945 C CA . ARG A 1 264 ? -7.568 -19.617 -12.730 1.00 90.56 264 ARG A CA 1
ATOM 1946 C C . ARG A 1 264 ? -8.297 -18.941 -11.570 1.00 90.56 264 ARG A C 1
ATOM 1948 O O . ARG A 1 264 ? -9.516 -18.799 -11.608 1.00 90.56 264 ARG A O 1
ATOM 1955 N N . ALA A 1 265 ? -7.545 -18.512 -10.564 1.00 89.25 265 ALA A N 1
ATOM 1956 C CA . ALA A 1 265 ? -8.114 -17.867 -9.394 1.00 89.25 265 ALA A CA 1
ATOM 1957 C C . ALA A 1 265 ? -8.156 -16.350 -9.568 1.00 89.25 265 ALA A C 1
ATOM 1959 O O . ALA A 1 265 ? -7.310 -15.755 -10.242 1.00 89.25 265 ALA A O 1
ATOM 1960 N N . THR A 1 266 ? -9.126 -15.723 -8.910 1.00 89.69 266 THR A N 1
ATOM 1961 C CA . THR A 1 266 ? -9.193 -14.265 -8.826 1.00 89.69 266 THR A CA 1
ATOM 1962 C C . THR A 1 266 ? -8.414 -13.806 -7.597 1.00 89.69 266 THR A C 1
ATOM 1964 O O . THR A 1 266 ? -8.704 -14.229 -6.477 1.00 89.69 266 THR A O 1
ATOM 1967 N N . LEU A 1 267 ? -7.410 -12.952 -7.811 1.00 91.38 267 LEU A N 1
ATOM 1968 C CA . LEU A 1 267 ? -6.689 -12.283 -6.731 1.00 91.38 267 LEU A CA 1
ATOM 1969 C C . LEU A 1 267 ? -7.405 -10.973 -6.395 1.00 91.38 267 LEU A C 1
ATOM 1971 O O . LEU A 1 267 ? -7.718 -10.191 -7.294 1.00 91.38 267 LEU A O 1
ATOM 1975 N N . ARG A 1 268 ? -7.654 -10.732 -5.110 1.00 88.44 268 ARG A N 1
ATOM 1976 C CA . ARG A 1 268 ? -8.238 -9.489 -4.597 1.00 88.44 268 ARG A CA 1
ATOM 1977 C C . ARG A 1 268 ? -7.203 -8.747 -3.776 1.00 88.44 268 ARG A C 1
ATOM 1979 O O . ARG A 1 268 ? -6.402 -9.381 -3.091 1.00 88.44 268 ARG A O 1
ATOM 1986 N N . ASP A 1 269 ? -7.248 -7.422 -3.804 1.00 84.94 269 ASP A N 1
ATOM 1987 C CA . ASP A 1 269 ? -6.452 -6.626 -2.876 1.00 84.94 269 ASP A CA 1
ATOM 1988 C C . ASP A 1 269 ? -6.873 -6.958 -1.439 1.00 84.94 269 ASP A C 1
ATOM 1990 O O . ASP A 1 269 ? -8.065 -7.033 -1.118 1.00 84.94 269 ASP A O 1
ATOM 1994 N N . ALA A 1 270 ? -5.889 -7.217 -0.579 1.00 85.50 270 ALA A N 1
ATOM 1995 C CA . ALA A 1 270 ? -6.170 -7.485 0.822 1.00 85.50 270 ALA A CA 1
ATOM 1996 C C . ALA A 1 270 ? -6.659 -6.201 1.514 1.00 85.50 270 ALA A C 1
ATOM 1998 O O . ALA A 1 270 ? -6.263 -5.104 1.118 1.00 85.50 270 ALA A O 1
ATOM 1999 N N . PRO A 1 271 ? -7.460 -6.311 2.590 1.00 81.38 271 PRO A N 1
ATOM 2000 C CA . PRO A 1 271 ? -7.768 -5.159 3.427 1.00 81.38 271 PRO A CA 1
ATOM 2001 C C . PRO A 1 271 ? -6.478 -4.502 3.917 1.00 81.38 271 PRO A C 1
ATOM 2003 O O . PRO A 1 271 ? -5.603 -5.212 4.425 1.00 81.38 271 PRO A O 1
ATOM 2006 N N . ASP A 1 272 ? -6.381 -3.176 3.792 1.00 83.19 272 ASP A N 1
ATOM 2007 C CA . ASP A 1 272 ? -5.205 -2.412 4.216 1.00 83.19 272 ASP A CA 1
ATOM 2008 C C . ASP A 1 272 ? -4.790 -2.776 5.654 1.00 83.19 272 ASP A C 1
ATOM 2010 O O . ASP A 1 272 ? -5.625 -2.890 6.556 1.00 83.19 272 ASP A O 1
ATOM 2014 N N . ALA A 1 273 ? -3.487 -2.947 5.885 1.00 84.38 273 ALA A N 1
ATOM 2015 C CA . ALA A 1 273 ? -2.954 -3.298 7.203 1.00 84.38 273 ALA A CA 1
ATOM 2016 C C . ALA A 1 273 ? -3.180 -2.169 8.216 1.00 84.38 273 ALA A C 1
ATOM 2018 O O . ALA A 1 273 ? -3.406 -2.413 9.402 1.00 84.38 273 ALA A O 1
ATOM 2019 N N . ILE A 1 274 ? -3.121 -0.931 7.732 1.00 89.44 274 ILE A N 1
ATOM 2020 C CA . ILE A 1 274 ? -3.465 0.279 8.464 1.00 89.44 274 ILE A CA 1
ATOM 2021 C C . ILE A 1 274 ? -4.726 0.834 7.810 1.00 89.44 274 ILE A C 1
ATOM 2023 O O . ILE A 1 274 ? -4.705 1.223 6.652 1.00 89.44 274 ILE A O 1
ATOM 2027 N N . ALA A 1 275 ? -5.830 0.882 8.550 1.00 89.50 275 ALA A N 1
ATOM 2028 C CA . ALA A 1 275 ? -7.113 1.343 8.028 1.00 89.50 275 ALA A CA 1
ATOM 2029 C C . ALA A 1 275 ? -7.709 2.418 8.952 1.00 89.50 275 ALA A C 1
ATOM 2031 O O . ALA A 1 275 ? -8.615 2.103 9.731 1.00 89.50 275 ALA A O 1
ATOM 2032 N N . PRO A 1 276 ? -7.220 3.678 8.903 1.00 92.69 276 PRO A N 1
ATOM 2033 C CA . PRO A 1 276 ? -7.651 4.739 9.818 1.00 92.69 276 PRO A CA 1
ATOM 2034 C C . PRO A 1 276 ? -9.169 4.970 9.817 1.00 92.69 276 PRO A C 1
ATOM 2036 O O . PRO A 1 276 ? -9.755 5.250 10.856 1.00 92.69 276 PRO A O 1
ATOM 2039 N N . GLN A 1 277 ? -9.823 4.754 8.673 1.00 89.25 277 GLN A N 1
ATOM 2040 C CA . GLN A 1 277 ? -11.274 4.841 8.489 1.00 89.25 277 GLN A CA 1
ATOM 2041 C C . GLN A 1 277 ? -12.081 3.819 9.308 1.00 89.25 277 GLN A C 1
ATOM 2043 O O . GLN A 1 277 ? -13.284 3.986 9.488 1.00 89.25 277 GLN A O 1
ATOM 2048 N N . THR A 1 278 ? -11.442 2.745 9.781 1.00 90.06 278 THR A N 1
ATOM 2049 C CA . THR A 1 278 ? -12.095 1.700 10.591 1.00 90.06 278 THR A CA 1
ATOM 2050 C C . THR A 1 278 ? -11.917 1.914 12.091 1.00 90.06 278 THR A C 1
ATOM 2052 O O . THR A 1 278 ? -12.551 1.223 12.889 1.00 90.06 278 THR A O 1
ATOM 2055 N N . TRP A 1 279 ? -11.065 2.859 12.494 1.00 93.44 279 TRP A N 1
ATOM 2056 C CA . TRP A 1 279 ? -10.795 3.123 13.900 1.00 93.44 279 TRP A CA 1
ATOM 2057 C C . TRP A 1 279 ? -11.996 3.786 14.567 1.00 93.44 279 TRP A C 1
ATOM 2059 O O . TRP A 1 279 ? -12.629 4.689 14.016 1.00 93.44 279 TRP A O 1
ATOM 2069 N N . ARG A 1 280 ? -12.333 3.306 15.766 1.00 91.75 280 ARG A N 1
ATOM 2070 C CA . ARG A 1 280 ? -13.528 3.729 16.501 1.00 91.75 280 ARG A CA 1
ATOM 2071 C C . ARG A 1 280 ? -13.140 4.529 17.736 1.00 91.75 280 ARG A C 1
ATOM 2073 O O . ARG A 1 280 ? -12.125 4.260 18.372 1.00 91.75 280 ARG A O 1
ATOM 2080 N N . LEU A 1 281 ? -13.983 5.502 18.068 1.00 93.25 281 LEU A N 1
ATOM 2081 C CA . LEU A 1 281 ? -13.858 6.375 19.240 1.00 93.25 281 LEU A CA 1
ATOM 2082 C C . LEU A 1 281 ? -15.108 6.294 20.132 1.00 93.25 281 LEU A C 1
ATOM 2084 O O . LEU A 1 281 ? -15.466 7.255 20.795 1.00 93.25 281 LEU A O 1
ATOM 2088 N N . ASP A 1 282 ? -15.814 5.165 20.091 1.00 90.69 282 ASP A N 1
ATOM 2089 C CA . ASP A 1 282 ? -17.105 4.950 20.757 1.00 90.69 282 ASP A CA 1
ATOM 2090 C C . ASP A 1 282 ? -16.981 4.402 22.187 1.00 90.69 282 ASP A C 1
ATOM 2092 O O . ASP A 1 282 ? -17.968 4.318 22.909 1.00 90.69 282 ASP A O 1
ATOM 2096 N N . SER A 1 283 ? -15.777 4.015 22.609 1.00 91.31 283 SER A N 1
ATOM 2097 C CA . SER A 1 283 ? -15.511 3.510 23.956 1.00 91.31 283 SER A CA 1
ATOM 2098 C C . SER A 1 283 ? -14.080 3.812 24.394 1.00 91.31 283 SER A C 1
ATOM 2100 O O . SER A 1 283 ? -13.176 3.917 23.562 1.00 91.31 283 SER A O 1
ATOM 2102 N N . ALA A 1 284 ? -13.839 3.860 25.708 1.00 89.44 284 ALA A N 1
ATOM 2103 C CA . ALA A 1 284 ? -12.496 4.037 26.271 1.00 89.44 284 ALA A CA 1
ATOM 2104 C C . ALA A 1 284 ? -11.493 2.992 25.742 1.00 89.44 284 ALA A C 1
ATOM 2106 O O . ALA A 1 284 ? -10.343 3.316 25.431 1.00 89.44 284 ALA A O 1
ATOM 2107 N N . LYS A 1 285 ? -11.944 1.742 25.561 1.00 93.31 285 LYS A N 1
ATOM 2108 C CA . LYS A 1 285 ? -11.143 0.669 24.957 1.00 93.31 285 LYS A CA 1
ATOM 2109 C C . LYS A 1 285 ? -10.786 0.980 23.501 1.00 93.31 285 LYS A C 1
ATOM 2111 O O . LYS A 1 285 ? -9.610 0.908 23.146 1.00 93.31 285 LYS A O 1
ATOM 2116 N N . ALA A 1 286 ? -11.767 1.363 22.683 1.00 93.25 286 ALA A N 1
ATOM 2117 C CA . ALA A 1 286 ? -11.547 1.703 21.277 1.00 93.25 286 ALA A CA 1
ATOM 2118 C C . ALA A 1 286 ? -10.624 2.927 21.116 1.00 93.25 286 ALA A C 1
ATOM 2120 O O . ALA A 1 286 ? -9.748 2.944 20.251 1.00 93.25 286 ALA A O 1
ATOM 2121 N N . ILE A 1 287 ? -10.732 3.914 22.010 1.00 93.38 287 ILE A N 1
ATOM 2122 C CA . ILE A 1 287 ? -9.829 5.073 22.059 1.00 93.38 287 ILE A CA 1
ATOM 2123 C C . ILE A 1 287 ? -8.396 4.627 22.382 1.00 93.38 287 ILE A C 1
ATOM 2125 O O . ILE A 1 287 ? -7.452 5.038 21.705 1.00 93.38 287 ILE A O 1
ATOM 2129 N N . ALA A 1 288 ? -8.207 3.760 23.381 1.00 92.88 288 ALA A N 1
ATOM 2130 C CA . ALA A 1 288 ? -6.888 3.233 23.735 1.00 92.88 288 ALA A CA 1
ATOM 2131 C C . ALA A 1 288 ? -6.268 2.380 22.609 1.00 92.88 288 ALA A C 1
ATOM 2133 O O . ALA A 1 288 ? -5.057 2.434 22.381 1.00 92.88 288 ALA A O 1
ATOM 2134 N N . GLU A 1 289 ? -7.077 1.599 21.890 1.00 94.00 289 GLU A N 1
ATOM 2135 C CA . GLU A 1 289 ? -6.667 0.860 20.688 1.00 94.00 289 GLU A CA 1
ATOM 2136 C C . GLU A 1 289 ? -6.254 1.807 19.560 1.00 94.00 289 GLU A C 1
ATOM 2138 O O . GLU A 1 289 ? -5.157 1.667 19.015 1.00 94.00 289 GLU A O 1
ATOM 2143 N N . THR A 1 290 ? -7.064 2.829 19.284 1.00 95.31 290 THR A N 1
ATOM 2144 C CA . THR A 1 290 ? -6.780 3.845 18.265 1.00 95.31 290 THR A CA 1
ATOM 2145 C C . THR A 1 290 ? -5.496 4.613 18.579 1.00 95.31 290 THR A C 1
ATOM 2147 O O . THR A 1 290 ? -4.653 4.790 17.702 1.00 95.31 290 THR A O 1
ATOM 2150 N N . ARG A 1 291 ? -5.267 5.001 19.843 1.00 94.69 291 ARG A N 1
ATOM 2151 C CA . ARG A 1 291 ? -4.012 5.645 20.278 1.00 94.69 291 ARG A CA 1
ATOM 2152 C C . ARG A 1 291 ? -2.794 4.747 20.042 1.00 94.69 291 ARG A C 1
ATOM 2154 O O . ARG A 1 291 ? -1.774 5.224 19.546 1.00 94.69 291 ARG A O 1
ATOM 2161 N N . ARG A 1 292 ? 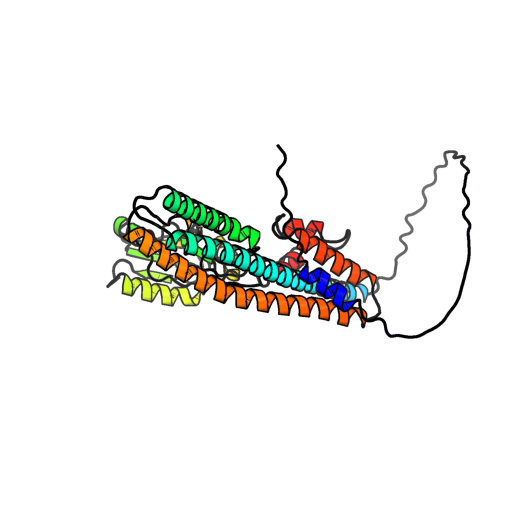-2.887 3.448 20.358 1.00 94.44 292 ARG A N 1
ATOM 2162 C CA . ARG A 1 292 ? -1.801 2.480 20.109 1.00 94.44 292 ARG A CA 1
ATOM 2163 C C . ARG A 1 292 ? -1.532 2.296 18.617 1.00 94.44 292 ARG A C 1
ATOM 2165 O O . ARG A 1 292 ? -0.367 2.311 18.212 1.00 94.44 292 ARG A O 1
ATOM 2172 N N . ALA A 1 293 ? -2.584 2.158 17.812 1.00 94.06 293 ALA A N 1
ATOM 2173 C CA . ALA A 1 293 ? -2.480 2.036 16.362 1.00 94.06 293 ALA A CA 1
ATOM 2174 C C . ALA A 1 293 ? -1.826 3.282 15.746 1.00 94.06 293 ALA A C 1
ATOM 2176 O O . ALA A 1 293 ? -0.865 3.164 14.987 1.00 94.06 293 ALA A O 1
ATOM 2177 N N . LEU A 1 294 ? -2.257 4.475 16.160 1.00 95.56 294 LEU A N 1
ATOM 2178 C CA . LEU A 1 294 ? -1.710 5.744 15.691 1.00 95.56 294 LEU A CA 1
ATOM 2179 C C . LEU A 1 294 ? -0.248 5.946 16.111 1.00 95.56 294 LEU A C 1
ATOM 2181 O O . LEU A 1 294 ? 0.577 6.343 15.292 1.00 95.56 294 LEU A O 1
ATOM 2185 N N . ALA A 1 295 ? 0.114 5.608 17.351 1.00 94.50 295 ALA A N 1
ATOM 2186 C CA . ALA A 1 295 ? 1.507 5.649 17.795 1.00 94.50 295 ALA A CA 1
ATOM 2187 C C . ALA A 1 295 ? 2.394 4.687 16.982 1.00 94.50 295 ALA A C 1
ATOM 2189 O O . ALA A 1 295 ? 3.527 5.026 16.633 1.00 94.50 295 ALA A O 1
ATOM 2190 N N . SER A 1 296 ? 1.881 3.497 16.649 1.00 94.31 296 SER A N 1
ATOM 2191 C CA . SER A 1 296 ? 2.574 2.548 15.772 1.00 94.31 296 SER A CA 1
ATOM 2192 C C . SER A 1 296 ? 2.739 3.097 14.355 1.00 94.31 296 SER A C 1
ATOM 2194 O O . SER A 1 296 ? 3.840 3.050 13.808 1.00 94.31 296 SER A O 1
ATOM 2196 N N . MET A 1 297 ? 1.678 3.688 13.800 1.00 95.38 297 MET A N 1
ATOM 2197 C CA . MET A 1 297 ? 1.690 4.346 12.497 1.00 95.38 297 MET A CA 1
ATOM 2198 C C . MET A 1 297 ? 2.732 5.470 12.456 1.00 95.38 297 MET A C 1
ATOM 2200 O O . MET A 1 297 ? 3.567 5.483 11.563 1.00 95.38 297 MET A O 1
ATOM 2204 N N . VAL A 1 298 ? 2.776 6.361 13.453 1.00 95.38 298 VAL A N 1
ATOM 2205 C CA . VAL A 1 298 ? 3.768 7.452 13.521 1.00 95.38 298 VAL A CA 1
ATOM 2206 C C . VAL A 1 298 ? 5.206 6.922 13.523 1.00 95.38 298 VAL A C 1
ATOM 2208 O O . VAL A 1 298 ? 6.066 7.494 12.851 1.00 95.38 298 VAL A O 1
ATOM 2211 N N . ARG A 1 299 ? 5.488 5.827 14.243 1.00 94.62 299 ARG A N 1
ATOM 2212 C CA . ARG A 1 299 ? 6.817 5.190 14.220 1.00 94.62 299 ARG A CA 1
ATOM 2213 C C . ARG A 1 299 ? 7.160 4.639 12.836 1.00 94.62 299 ARG A C 1
ATOM 2215 O O . ARG A 1 299 ? 8.257 4.902 12.350 1.00 94.62 299 ARG A O 1
ATOM 2222 N N . ALA A 1 300 ? 6.225 3.932 12.202 1.00 94.12 300 ALA A N 1
ATOM 2223 C CA . ALA A 1 300 ? 6.408 3.393 10.857 1.00 94.12 300 ALA A CA 1
ATOM 2224 C C . ALA A 1 300 ? 6.617 4.511 9.819 1.00 94.12 300 ALA A C 1
ATOM 2226 O O . ALA A 1 300 ? 7.563 4.448 9.041 1.00 94.12 300 ALA A O 1
ATOM 2227 N N . ILE A 1 301 ? 5.830 5.595 9.883 1.00 95.94 301 ILE A N 1
ATOM 2228 C CA . ILE A 1 301 ? 5.997 6.764 9.007 1.00 95.94 301 ILE A CA 1
ATOM 2229 C C . ILE A 1 301 ? 7.403 7.343 9.150 1.00 95.94 301 ILE A C 1
ATOM 2231 O O . ILE A 1 301 ? 8.049 7.620 8.146 1.00 95.94 301 ILE A O 1
ATOM 2235 N N . ARG A 1 302 ? 7.902 7.526 10.380 1.00 94.25 302 ARG A N 1
ATOM 2236 C CA . ARG A 1 302 ? 9.245 8.084 10.611 1.00 94.25 302 ARG A CA 1
ATOM 2237 C C . ARG A 1 302 ? 10.343 7.209 10.013 1.00 94.25 302 ARG A C 1
ATOM 2239 O O . ARG A 1 302 ? 11.243 7.748 9.371 1.00 94.25 302 ARG A O 1
ATOM 2246 N N . ALA A 1 303 ? 10.258 5.892 10.205 1.00 94.00 303 ALA A N 1
ATOM 2247 C CA . ALA A 1 303 ? 11.219 4.949 9.639 1.00 94.00 303 ALA A CA 1
ATOM 2248 C C . ALA A 1 303 ? 11.233 5.036 8.106 1.00 94.00 303 ALA A C 1
ATOM 2250 O O . ALA A 1 303 ? 12.280 5.259 7.500 1.00 94.00 303 ALA A O 1
ATOM 2251 N N . SER A 1 304 ? 10.061 4.970 7.482 1.00 93.81 304 SER A N 1
ATOM 2252 C CA . SER A 1 304 ? 9.939 4.996 6.025 1.00 93.81 304 SER A CA 1
ATOM 2253 C C . SER A 1 304 ? 10.260 6.355 5.420 1.00 93.81 304 SER A C 1
ATOM 2255 O O . SER A 1 304 ? 10.859 6.423 4.352 1.00 93.81 304 SER A O 1
ATOM 2257 N N . HIS A 1 305 ? 9.933 7.448 6.109 1.00 94.38 305 HIS A N 1
ATOM 2258 C CA . HIS A 1 305 ? 10.264 8.799 5.667 1.00 94.38 305 HIS A CA 1
ATOM 2259 C C . HIS A 1 305 ? 11.779 9.019 5.636 1.00 94.38 305 HIS A C 1
ATOM 2261 O O . HIS A 1 305 ? 12.278 9.648 4.706 1.00 94.38 305 HIS A O 1
ATOM 2267 N N . ALA A 1 306 ? 12.527 8.469 6.599 1.00 92.69 306 ALA A N 1
ATOM 2268 C CA . ALA A 1 306 ? 13.987 8.530 6.580 1.00 92.69 306 ALA A CA 1
ATOM 2269 C C . ALA A 1 306 ? 14.568 7.812 5.349 1.00 92.69 306 ALA A C 1
ATOM 2271 O O . ALA A 1 306 ? 15.416 8.378 4.654 1.00 92.69 306 ALA A O 1
ATOM 2272 N N . VAL A 1 307 ? 14.059 6.615 5.033 1.00 93.69 307 VAL A N 1
ATOM 2273 C CA . VAL A 1 307 ? 14.461 5.856 3.836 1.00 93.69 307 VAL A CA 1
ATOM 2274 C C . VAL A 1 307 ? 14.087 6.613 2.559 1.00 93.69 307 VAL A C 1
ATOM 2276 O O . VAL A 1 307 ? 14.931 6.784 1.682 1.00 93.69 307 VAL A O 1
ATOM 2279 N N . ALA A 1 308 ? 12.861 7.133 2.473 1.00 90.75 308 ALA A N 1
ATOM 2280 C CA . ALA A 1 308 ? 12.375 7.881 1.317 1.00 90.75 308 ALA A CA 1
ATOM 2281 C C . ALA A 1 308 ? 13.171 9.168 1.078 1.00 90.75 308 ALA A C 1
ATOM 2283 O O . ALA A 1 308 ? 13.579 9.445 -0.047 1.00 90.75 308 ALA A O 1
ATOM 2284 N N . LYS A 1 309 ? 13.465 9.928 2.140 1.00 90.81 309 LYS A N 1
ATOM 2285 C CA . LYS A 1 309 ? 14.281 11.146 2.063 1.00 90.81 309 LYS A CA 1
ATOM 2286 C C . LYS A 1 309 ? 15.701 10.836 1.598 1.00 90.81 309 LYS A C 1
ATOM 2288 O O . LYS A 1 309 ? 16.237 11.558 0.757 1.00 90.81 309 LYS A O 1
ATOM 2293 N N . HIS A 1 310 ? 16.303 9.764 2.115 1.00 90.75 310 HIS A N 1
ATOM 2294 C CA . HIS A 1 310 ? 17.620 9.327 1.666 1.00 90.75 310 HIS A CA 1
ATOM 2295 C C . HIS A 1 310 ? 17.592 8.931 0.183 1.00 90.75 310 HIS A C 1
ATOM 2297 O O . HIS A 1 310 ? 18.371 9.474 -0.599 1.00 90.75 310 HIS A O 1
ATOM 2303 N N . ALA A 1 311 ? 16.645 8.081 -0.225 1.00 88.25 311 ALA A N 1
ATOM 2304 C CA . ALA A 1 311 ? 16.481 7.652 -1.612 1.00 88.25 311 ALA A CA 1
ATOM 2305 C C . ALA A 1 311 ? 16.237 8.829 -2.568 1.00 88.25 311 ALA A C 1
ATOM 2307 O O . ALA A 1 311 ? 16.849 8.880 -3.634 1.00 88.25 311 ALA A O 1
ATOM 2308 N N . ALA A 1 312 ? 15.412 9.803 -2.172 1.00 84.62 312 ALA A N 1
ATOM 2309 C CA . ALA A 1 312 ? 15.185 11.024 -2.937 1.00 84.62 312 ALA A CA 1
ATOM 2310 C C . ALA A 1 312 ? 16.491 11.812 -3.100 1.00 84.62 312 ALA A C 1
ATOM 2312 O O . ALA A 1 312 ? 16.875 12.134 -4.218 1.00 84.62 312 ALA A O 1
ATOM 2313 N N . SER A 1 313 ? 17.236 12.0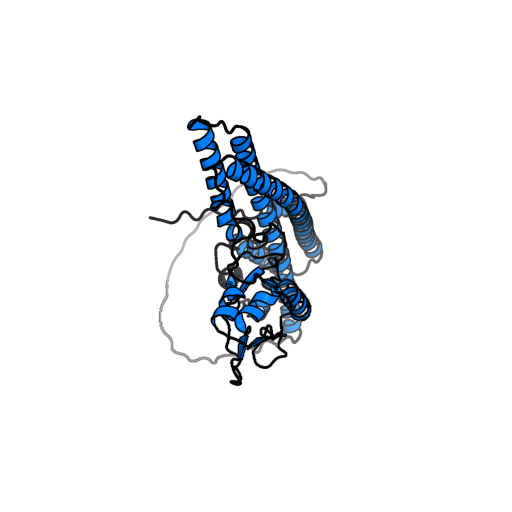32 -2.011 1.00 83.88 313 SER A N 1
ATOM 2314 C CA . SER A 1 313 ? 18.507 12.766 -2.067 1.00 83.88 313 SER A CA 1
ATOM 2315 C C . SER A 1 313 ? 19.560 12.082 -2.949 1.00 83.88 313 SER A C 1
ATOM 2317 O O . SER A 1 313 ? 20.248 12.750 -3.720 1.00 83.88 313 SER A O 1
ATOM 2319 N N . THR A 1 314 ? 19.669 10.753 -2.876 1.00 86.75 314 THR A N 1
ATOM 2320 C CA . THR A 1 314 ? 20.613 9.966 -3.678 1.00 86.75 314 THR A CA 1
ATOM 2321 C C . THR A 1 314 ? 20.214 9.974 -5.151 1.00 86.75 314 THR A C 1
ATOM 2323 O O . THR A 1 314 ? 21.065 10.182 -6.013 1.00 86.75 314 THR A O 1
ATOM 2326 N N . SER A 1 315 ? 18.921 9.833 -5.447 1.00 79.56 315 SER A N 1
ATOM 2327 C CA . SER A 1 315 ? 18.411 9.834 -6.822 1.00 79.56 315 SER A CA 1
ATOM 2328 C C . SER A 1 315 ? 18.549 11.209 -7.479 1.00 79.56 315 SER A C 1
ATOM 2330 O O . SER A 1 315 ? 18.990 11.302 -8.620 1.00 79.56 315 SER A O 1
ATOM 2332 N N . THR A 1 316 ? 18.267 12.294 -6.751 1.00 76.88 316 THR A N 1
ATOM 2333 C CA . THR A 1 316 ? 18.484 13.664 -7.238 1.00 76.88 316 THR A CA 1
ATOM 2334 C C . THR A 1 316 ? 19.961 13.933 -7.538 1.00 76.88 316 THR A C 1
ATOM 2336 O O . THR A 1 316 ? 20.282 14.528 -8.566 1.00 76.88 316 THR A O 1
ATOM 2339 N N . LYS A 1 317 ? 20.883 13.456 -6.689 1.00 80.25 317 LYS A N 1
ATOM 2340 C CA . LYS A 1 317 ? 22.329 13.557 -6.953 1.00 80.25 317 LYS A CA 1
ATOM 2341 C C . LYS A 1 317 ? 22.743 12.773 -8.196 1.00 80.25 317 LYS A C 1
ATOM 2343 O O . LYS A 1 317 ? 23.521 13.296 -8.986 1.00 80.25 317 LYS A O 1
ATOM 2348 N N . ALA A 1 318 ? 22.216 11.562 -8.381 1.00 77.75 318 ALA A N 1
ATOM 2349 C CA . ALA A 1 318 ? 22.494 10.747 -9.563 1.00 77.75 318 ALA A CA 1
ATOM 2350 C C . ALA A 1 318 ? 22.031 11.446 -10.852 1.00 77.75 318 ALA A C 1
ATOM 2352 O O . ALA A 1 318 ? 22.804 11.542 -11.801 1.00 77.75 318 ALA A O 1
ATOM 2353 N N . VAL A 1 319 ? 20.828 12.034 -10.848 1.00 73.00 319 VAL A N 1
ATOM 2354 C CA . VAL A 1 319 ? 20.321 12.845 -11.969 1.00 73.00 319 VAL A CA 1
ATOM 2355 C C . VAL A 1 319 ? 21.228 14.052 -12.247 1.00 73.00 319 VAL A C 1
ATOM 2357 O O . VAL A 1 319 ? 21.590 14.301 -13.397 1.00 73.00 319 VAL A O 1
ATOM 2360 N N . GLY A 1 320 ? 21.651 14.778 -11.206 1.00 70.50 320 GLY A N 1
ATOM 2361 C CA . GLY A 1 320 ? 22.570 15.912 -11.351 1.00 70.50 320 GLY A CA 1
ATOM 2362 C C . GLY A 1 320 ? 23.946 15.510 -11.898 1.00 70.50 320 GLY A C 1
ATOM 2363 O O . GLY A 1 320 ? 24.498 16.193 -12.758 1.00 70.50 320 GLY A O 1
ATOM 2364 N N . GLN A 1 321 ? 24.493 14.375 -11.458 1.00 74.25 321 GLN A N 1
ATOM 2365 C CA . GLN A 1 321 ? 25.760 13.838 -11.965 1.00 74.25 321 GLN A CA 1
ATOM 2366 C C . GLN A 1 321 ? 25.647 13.360 -13.415 1.00 74.25 321 GLN A C 1
ATOM 2368 O O . GLN A 1 321 ? 26.540 13.648 -14.210 1.00 74.25 321 GLN A O 1
ATOM 2373 N N . ALA A 1 322 ? 24.553 12.689 -13.781 1.00 67.00 322 ALA A N 1
ATOM 2374 C CA . ALA A 1 322 ? 24.295 12.273 -15.156 1.00 67.00 322 ALA A CA 1
ATOM 2375 C C . ALA A 1 322 ? 24.209 13.482 -16.103 1.00 67.00 322 ALA A C 1
ATOM 2377 O O . ALA A 1 322 ? 24.741 13.433 -17.213 1.00 67.00 322 ALA A O 1
ATOM 2378 N N . ALA A 1 323 ? 23.631 14.597 -15.642 1.00 62.94 323 ALA A N 1
ATOM 2379 C CA . ALA A 1 323 ? 23.623 15.849 -16.393 1.00 62.94 323 ALA A CA 1
ATOM 2380 C C . ALA A 1 323 ? 25.033 16.451 -16.565 1.00 62.94 323 ALA A C 1
ATOM 2382 O O . ALA A 1 323 ? 25.392 16.872 -17.663 1.00 62.94 323 ALA A O 1
ATOM 2383 N N . LEU A 1 324 ? 25.862 16.436 -15.516 1.00 62.34 324 LEU A N 1
ATOM 2384 C CA . LEU A 1 324 ? 27.224 16.994 -15.539 1.00 62.34 324 LEU A CA 1
ATOM 2385 C C . LEU A 1 324 ? 28.228 16.161 -16.356 1.00 62.34 324 LEU A C 1
ATOM 2387 O O . LEU A 1 324 ? 29.079 16.720 -17.048 1.00 62.34 324 LEU A O 1
ATOM 2391 N N . VAL A 1 325 ? 28.161 14.828 -16.273 1.00 59.84 325 VAL A N 1
ATOM 2392 C CA . VAL A 1 325 ? 29.023 13.923 -17.059 1.00 59.84 325 VAL A CA 1
ATOM 2393 C C . VAL A 1 325 ? 28.700 14.043 -18.549 1.00 59.84 325 VAL A C 1
ATOM 2395 O O . VAL A 1 325 ? 29.612 14.060 -19.372 1.00 59.84 325 VAL A O 1
ATOM 2398 N N . SER A 1 326 ? 27.421 14.217 -18.886 1.00 53.56 326 SER A N 1
ATOM 2399 C CA . SER A 1 326 ? 26.969 14.373 -20.272 1.00 53.56 326 SER A CA 1
ATOM 2400 C C . SER A 1 326 ? 27.342 15.737 -20.860 1.00 53.56 326 SER A C 1
ATOM 2402 O O . SER A 1 326 ? 27.773 15.794 -22.004 1.00 53.56 326 SER A O 1
ATOM 2404 N N . GLN A 1 327 ? 27.311 16.819 -20.069 1.00 51.81 327 GLN A N 1
ATOM 2405 C CA . GLN A 1 327 ? 27.814 18.139 -20.492 1.00 51.81 327 GLN A CA 1
ATOM 2406 C C . GLN A 1 327 ? 29.314 18.152 -20.827 1.00 51.81 327 GLN A C 1
ATOM 2408 O O . GLN A 1 327 ? 29.763 18.979 -21.616 1.00 51.81 327 GLN A O 1
ATOM 2413 N N . ARG A 1 328 ? 30.110 17.251 -20.234 1.00 50.81 328 ARG A N 1
ATOM 2414 C CA . ARG A 1 328 ? 31.542 17.106 -20.554 1.00 50.81 328 ARG A CA 1
ATOM 2415 C C . ARG A 1 328 ? 31.801 16.224 -21.780 1.00 50.81 328 ARG A C 1
ATOM 2417 O O . ARG A 1 328 ? 32.876 16.327 -22.364 1.00 50.81 328 ARG A O 1
ATOM 2424 N N . ALA A 1 329 ? 30.839 15.396 -22.190 1.00 52.59 329 ALA A N 1
ATOM 2425 C CA . ALA A 1 329 ? 30.892 14.596 -23.412 1.00 52.59 329 ALA A CA 1
ATOM 2426 C C . ALA A 1 329 ? 30.346 15.415 -24.599 1.00 52.59 329 ALA A C 1
ATOM 2428 O O . ALA A 1 329 ? 29.264 15.163 -25.124 1.00 52.59 329 ALA A O 1
ATOM 2429 N N . VAL A 1 330 ? 31.089 16.451 -24.990 1.00 48.91 330 VAL A N 1
ATOM 2430 C CA . VAL A 1 330 ? 30.710 17.392 -26.053 1.00 48.91 330 VAL A CA 1
ATOM 2431 C C . VAL A 1 330 ? 30.810 16.711 -27.423 1.00 48.91 330 VAL A C 1
ATOM 2433 O O . VAL A 1 330 ? 31.880 16.676 -28.026 1.00 48.91 330 VAL A O 1
ATOM 2436 N N . ALA A 1 331 ? 29.691 16.163 -27.904 1.00 45.12 331 ALA A N 1
ATOM 2437 C CA . ALA A 1 331 ? 29.478 15.842 -29.321 1.00 45.12 331 ALA A CA 1
ATOM 2438 C C . ALA A 1 331 ? 27.996 15.818 -29.768 1.00 45.12 331 ALA A C 1
ATOM 2440 O O . ALA A 1 331 ? 27.760 15.748 -30.969 1.00 45.12 331 ALA A O 1
ATOM 2441 N N . ASP A 1 332 ? 26.993 15.872 -28.873 1.00 53.97 332 ASP A N 1
ATOM 2442 C CA . ASP A 1 332 ? 25.588 15.668 -29.290 1.00 53.97 332 ASP A CA 1
ATOM 2443 C C . ASP A 1 332 ? 24.546 16.340 -28.356 1.00 53.97 332 ASP A C 1
ATOM 2445 O O . ASP A 1 332 ? 23.688 15.695 -27.750 1.00 53.97 332 ASP A O 1
ATOM 2449 N N . ASP A 1 333 ? 24.642 17.668 -28.229 1.00 58.22 333 ASP A N 1
ATOM 2450 C CA . ASP A 1 333 ? 23.860 18.533 -27.317 1.00 58.22 333 ASP A CA 1
ATOM 2451 C C . ASP A 1 333 ? 22.329 18.374 -27.482 1.00 58.22 333 ASP A C 1
ATOM 2453 O O . ASP A 1 333 ? 21.576 18.234 -26.517 1.00 58.22 333 ASP A O 1
ATOM 2457 N N . ALA A 1 334 ? 21.858 18.249 -28.728 1.00 60.28 334 ALA A N 1
ATOM 2458 C CA . ALA A 1 334 ? 20.432 18.137 -29.037 1.00 60.28 334 ALA A CA 1
ATOM 2459 C C . ALA A 1 334 ? 19.797 16.827 -28.538 1.00 60.28 334 ALA A C 1
ATOM 2461 O O . ALA A 1 334 ? 18.632 16.812 -28.143 1.00 60.28 334 ALA A O 1
ATOM 2462 N N . ALA A 1 335 ? 20.535 15.712 -28.543 1.00 55.88 335 ALA A N 1
ATOM 2463 C CA . ALA A 1 335 ? 20.005 14.420 -28.108 1.00 55.88 335 ALA A CA 1
ATOM 2464 C C . ALA A 1 335 ? 19.803 14.372 -26.588 1.00 55.88 335 ALA A C 1
ATOM 2466 O O . ALA A 1 335 ? 18.809 13.819 -26.111 1.00 55.88 335 ALA A O 1
ATOM 2467 N N . PHE A 1 336 ? 20.722 14.985 -25.840 1.00 59.41 336 PHE A N 1
ATOM 2468 C CA . PHE A 1 336 ? 20.622 15.110 -24.391 1.00 59.41 336 PHE A CA 1
ATOM 2469 C C . PHE A 1 336 ? 19.487 16.054 -23.983 1.00 59.41 336 PHE A C 1
ATOM 2471 O O . PHE A 1 336 ? 18.675 15.690 -23.132 1.00 59.41 336 PHE A O 1
ATOM 2478 N N . ASP A 1 337 ? 19.363 17.214 -24.630 1.00 62.91 337 ASP A N 1
ATOM 2479 C CA . ASP A 1 337 ? 18.269 18.153 -24.362 1.00 62.91 337 ASP A CA 1
ATOM 2480 C C . ASP A 1 337 ? 16.900 17.535 -24.651 1.00 62.91 337 ASP A C 1
ATOM 2482 O O . ASP A 1 337 ? 15.961 17.677 -23.864 1.00 62.91 337 ASP A O 1
ATOM 2486 N N . ILE A 1 338 ? 16.797 16.769 -25.737 1.00 63.81 338 ILE A N 1
ATOM 2487 C CA . ILE A 1 338 ? 15.602 15.995 -26.065 1.00 63.81 338 ILE A CA 1
ATOM 2488 C C . ILE A 1 338 ? 15.317 14.932 -24.990 1.00 63.81 338 ILE A C 1
ATOM 2490 O O . ILE A 1 338 ? 14.166 14.787 -24.565 1.00 63.81 338 ILE A O 1
ATOM 2494 N N . ALA A 1 339 ? 16.334 14.200 -24.525 1.00 61.84 339 ALA A N 1
ATOM 2495 C CA . ALA A 1 339 ? 16.191 13.193 -23.472 1.00 61.84 339 ALA A CA 1
ATOM 2496 C C . ALA A 1 339 ? 15.714 13.816 -22.152 1.00 61.84 339 ALA A C 1
ATOM 2498 O O . ALA A 1 339 ? 14.785 13.312 -21.520 1.00 61.84 339 ALA A O 1
ATOM 2499 N N . LEU A 1 340 ? 16.314 14.941 -21.764 1.00 65.12 340 LEU A N 1
ATOM 2500 C CA . LEU A 1 340 ? 15.985 15.676 -20.551 1.00 65.12 340 LEU A CA 1
ATOM 2501 C C . LEU A 1 340 ? 14.579 16.284 -20.628 1.00 65.12 340 LEU A C 1
ATOM 2503 O O . LEU A 1 340 ? 13.809 16.164 -19.674 1.00 65.12 340 LEU A O 1
ATOM 2507 N N . ALA A 1 341 ? 14.206 16.881 -21.764 1.00 66.88 341 ALA A N 1
ATOM 2508 C CA . ALA A 1 341 ? 12.856 17.389 -21.997 1.00 66.88 341 ALA A CA 1
ATOM 2509 C C . ALA A 1 341 ? 11.814 16.263 -21.926 1.00 66.88 341 ALA A C 1
ATOM 2511 O O . ALA A 1 341 ? 10.780 16.423 -21.275 1.00 66.88 341 ALA A O 1
ATOM 2512 N N . SER A 1 342 ? 12.114 15.103 -22.516 1.00 66.00 342 SER A N 1
ATOM 2513 C CA . SER A 1 342 ? 11.248 13.918 -22.466 1.00 66.00 342 SER A CA 1
ATOM 2514 C C . SER A 1 342 ? 11.104 13.389 -21.038 1.00 66.00 342 SER A C 1
ATOM 2516 O O . SER A 1 342 ? 9.993 13.120 -20.588 1.00 66.00 342 SER A O 1
ATOM 2518 N N . ALA A 1 343 ? 12.202 13.307 -20.281 1.00 65.56 343 ALA A N 1
ATOM 2519 C CA . ALA A 1 343 ? 12.181 12.890 -18.882 1.00 65.56 343 ALA A CA 1
ATOM 2520 C C . ALA A 1 343 ? 11.338 13.842 -18.017 1.00 65.56 343 ALA A C 1
ATOM 2522 O O . ALA A 1 343 ? 10.450 13.386 -17.298 1.00 65.56 343 ALA A O 1
ATOM 2523 N N . LYS A 1 344 ? 11.530 15.162 -18.149 1.00 67.69 344 LYS A N 1
ATOM 2524 C CA . LYS A 1 344 ? 10.723 16.174 -17.443 1.00 67.69 344 LYS A CA 1
ATOM 2525 C C . LYS A 1 344 ? 9.238 16.080 -17.800 1.00 67.69 344 LYS A C 1
ATOM 2527 O O . LYS A 1 344 ? 8.384 16.090 -16.915 1.00 67.69 344 LYS A O 1
ATOM 2532 N N . ALA A 1 345 ? 8.932 15.955 -19.090 1.00 69.44 345 ALA A N 1
ATOM 2533 C CA . ALA A 1 345 ? 7.569 15.872 -19.601 1.00 69.44 345 ALA A CA 1
ATOM 2534 C C . ALA A 1 345 ? 6.868 14.555 -19.219 1.00 69.44 345 ALA A C 1
ATOM 2536 O O . ALA A 1 345 ? 5.642 14.504 -19.116 1.00 69.44 345 ALA A O 1
ATOM 2537 N N . TRP A 1 346 ? 7.624 13.478 -19.024 1.00 71.88 346 TRP A N 1
ATOM 2538 C CA . TRP A 1 346 ? 7.100 12.221 -18.505 1.00 71.88 346 TRP A CA 1
ATOM 2539 C C . TRP A 1 346 ? 6.858 12.297 -16.996 1.00 71.88 346 TRP A C 1
ATOM 2541 O O . TRP A 1 346 ? 5.769 11.956 -16.534 1.00 71.88 346 TRP A O 1
ATOM 2551 N N . THR A 1 347 ? 7.830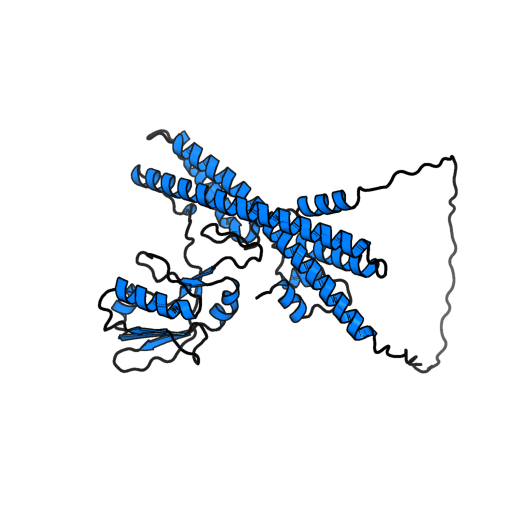 12.812 -16.238 1.00 67.00 347 THR A N 1
ATOM 2552 C CA . THR A 1 347 ? 7.732 13.019 -14.788 1.00 67.00 347 THR A CA 1
ATOM 2553 C C . THR A 1 347 ? 6.525 13.875 -14.411 1.00 67.00 347 THR A C 1
ATOM 2555 O O . THR A 1 347 ? 5.781 13.498 -13.510 1.00 67.00 347 THR A O 1
ATOM 2558 N N . SER A 1 348 ? 6.276 14.986 -15.112 1.00 68.75 348 SER A N 1
ATOM 2559 C CA . SER A 1 348 ? 5.124 15.859 -14.829 1.00 68.75 348 SER A CA 1
ATOM 2560 C C . SER A 1 348 ? 3.768 15.183 -15.064 1.00 68.75 348 SER A C 1
ATOM 2562 O O . SER A 1 348 ? 2.741 15.639 -14.563 1.00 68.75 348 SER A O 1
ATOM 2564 N N . ARG A 1 349 ? 3.753 14.077 -15.815 1.00 72.00 349 ARG A N 1
ATOM 2565 C CA . ARG A 1 349 ? 2.554 13.294 -16.143 1.00 72.00 349 ARG A CA 1
ATOM 2566 C C . ARG A 1 349 ? 2.449 11.994 -15.346 1.00 72.00 349 ARG A C 1
ATOM 2568 O O . ARG A 1 349 ? 1.479 11.247 -15.497 1.00 72.00 349 ARG A O 1
ATOM 2575 N N . LEU A 1 350 ? 3.434 11.702 -14.498 1.00 67.38 350 LEU A N 1
ATOM 2576 C CA . LEU A 1 350 ? 3.454 10.488 -13.696 1.00 67.38 350 LEU A CA 1
ATOM 2577 C C . LEU A 1 350 ? 2.341 10.552 -12.644 1.00 67.38 350 LEU A C 1
ATOM 2579 O O . LEU A 1 350 ? 2.275 11.484 -11.851 1.00 67.38 350 LEU A O 1
ATOM 2583 N N . GLY A 1 351 ? 1.436 9.570 -12.656 1.00 62.62 351 GLY A N 1
ATOM 2584 C CA . GLY A 1 351 ? 0.286 9.524 -11.744 1.00 62.62 351 GLY A CA 1
ATOM 2585 C C . GLY A 1 351 ? -0.938 10.342 -12.179 1.00 62.62 351 GLY A C 1
ATOM 2586 O O . GLY A 1 351 ? -1.997 10.180 -11.575 1.00 62.62 351 GLY A O 1
ATOM 2587 N N . THR A 1 352 ? -0.839 11.162 -13.235 1.00 71.00 352 THR A N 1
ATOM 2588 C CA . THR A 1 352 ? -1.995 11.856 -13.847 1.00 71.00 352 THR A CA 1
ATOM 2589 C C . THR A 1 352 ? -2.525 11.142 -15.090 1.00 71.00 352 THR A C 1
ATOM 2591 O O . THR A 1 352 ? -3.694 11.287 -15.436 1.00 71.00 352 THR A O 1
ATOM 2594 N N . GLN A 1 353 ? -1.683 10.345 -15.748 1.00 71.00 353 GLN A N 1
ATOM 2595 C CA . GLN A 1 353 ? -2.025 9.554 -16.929 1.00 71.00 353 GLN A CA 1
ATOM 2596 C C . GLN A 1 353 ? -1.584 8.094 -16.745 1.00 71.00 353 GLN A C 1
ATOM 2598 O O . GLN A 1 353 ? -0.632 7.828 -16.000 1.00 71.00 353 GLN A O 1
ATOM 2603 N N . PRO A 1 354 ? -2.209 7.130 -17.451 1.00 64.81 354 PRO A N 1
ATOM 2604 C CA . PRO A 1 354 ? -1.680 5.774 -17.533 1.00 64.81 354 PRO A CA 1
ATOM 2605 C C . PRO A 1 354 ? -0.212 5.801 -18.001 1.00 64.81 354 PRO A C 1
ATOM 2607 O O . PRO A 1 354 ? 0.099 6.533 -18.944 1.00 64.81 354 PRO A O 1
ATOM 2610 N N . PRO A 1 355 ? 0.706 5.005 -17.419 1.00 64.06 355 PRO A N 1
ATOM 2611 C CA . PRO A 1 355 ? 2.145 5.165 -17.661 1.00 64.06 355 PRO A CA 1
ATOM 2612 C C . PRO A 1 355 ? 2.574 5.059 -19.132 1.00 64.06 355 PRO A C 1
ATOM 2614 O O . PRO A 1 355 ? 3.469 5.779 -19.570 1.00 64.06 355 PRO A O 1
ATOM 2617 N N . PHE A 1 356 ? 1.910 4.199 -19.913 1.00 62.25 356 PHE A N 1
ATOM 2618 C CA . PHE A 1 356 ? 2.132 4.089 -21.359 1.00 62.25 356 PHE A CA 1
ATOM 2619 C C . PHE A 1 356 ? 1.719 5.365 -22.111 1.00 62.25 356 PHE A C 1
ATOM 2621 O O . PHE A 1 356 ? 2.440 5.830 -22.993 1.00 62.25 356 PHE A O 1
ATOM 2628 N N . VAL A 1 357 ? 0.582 5.955 -21.737 1.00 67.06 357 VAL A N 1
ATOM 2629 C CA . VAL A 1 357 ? 0.074 7.205 -22.321 1.00 67.06 357 VAL A CA 1
ATOM 2630 C C . VAL A 1 357 ? 0.995 8.364 -21.946 1.00 67.06 357 VAL A C 1
ATOM 2632 O O . VAL A 1 357 ? 1.412 9.116 -22.821 1.00 67.06 357 VAL A O 1
ATOM 2635 N N . ALA A 1 358 ? 1.392 8.454 -20.673 1.00 67.88 358 ALA A N 1
ATOM 2636 C CA . ALA A 1 358 ? 2.349 9.448 -20.195 1.00 67.88 358 ALA A CA 1
ATOM 2637 C C . ALA A 1 358 ? 3.669 9.387 -20.977 1.00 67.88 358 ALA A C 1
ATOM 2639 O O . ALA A 1 358 ? 4.184 10.425 -21.385 1.00 67.88 358 ALA A O 1
ATOM 2640 N N . LEU A 1 359 ? 4.198 8.180 -21.219 1.00 67.50 359 LEU A N 1
ATOM 2641 C CA . LEU A 1 359 ? 5.434 7.998 -21.981 1.00 67.50 359 LEU A CA 1
ATOM 2642 C C . LEU A 1 359 ? 5.261 8.381 -23.447 1.00 67.50 359 LEU A C 1
ATOM 2644 O O . LEU A 1 359 ? 6.099 9.083 -23.999 1.00 67.50 359 LEU A O 1
ATOM 2648 N N . THR A 1 360 ? 4.158 7.974 -24.068 1.00 68.31 360 THR A N 1
ATOM 2649 C CA . THR A 1 360 ? 3.885 8.308 -25.471 1.00 68.31 360 THR A CA 1
ATOM 2650 C C . THR A 1 360 ? 3.791 9.820 -25.683 1.00 68.31 360 THR A C 1
ATOM 2652 O O . THR A 1 360 ? 4.318 10.334 -26.660 1.00 68.31 360 THR A O 1
ATOM 2655 N N . LEU A 1 361 ? 3.186 10.543 -24.737 1.00 71.31 361 LEU A N 1
ATOM 2656 C CA . LEU A 1 361 ? 3.083 12.007 -24.764 1.00 71.31 361 LEU A CA 1
ATOM 2657 C C . LEU A 1 361 ? 4.384 12.732 -24.394 1.00 71.31 361 LEU A C 1
ATOM 2659 O O . LEU A 1 361 ? 4.504 13.938 -24.611 1.00 71.31 361 LEU A O 1
ATOM 2663 N N . ALA A 1 362 ? 5.329 12.030 -23.775 1.00 70.12 362 ALA A N 1
ATOM 2664 C CA . ALA A 1 362 ? 6.622 12.580 -23.400 1.00 70.12 362 ALA A CA 1
ATOM 2665 C C . ALA A 1 362 ? 7.687 12.389 -24.484 1.00 70.12 362 ALA A C 1
ATOM 2667 O O . ALA A 1 362 ? 8.653 13.145 -24.510 1.00 70.12 362 ALA A O 1
ATOM 2668 N N . MET A 1 363 ? 7.517 11.403 -25.366 1.00 66.19 363 MET A N 1
ATOM 2669 C CA . MET A 1 363 ? 8.508 11.070 -26.383 1.00 66.19 363 MET A CA 1
ATOM 2670 C C . MET A 1 363 ? 8.409 12.007 -27.605 1.00 66.19 363 MET A C 1
ATOM 2672 O O . MET A 1 363 ? 7.306 12.339 -28.047 1.00 66.19 363 MET A O 1
ATOM 2676 N N . PRO A 1 364 ? 9.540 12.428 -28.194 1.00 63.28 364 PRO A N 1
ATOM 2677 C CA . PRO A 1 364 ? 9.564 13.270 -29.389 1.00 63.28 364 PRO A CA 1
ATOM 2678 C C . PRO A 1 364 ? 9.019 12.535 -30.616 1.00 63.28 364 PRO A C 1
ATOM 2680 O O . PRO A 1 364 ? 9.180 11.319 -30.757 1.00 63.28 364 PRO A O 1
ATOM 2683 N N . LYS A 1 365 ? 8.421 13.281 -31.555 1.00 55.47 365 LYS A N 1
ATOM 2684 C CA . LYS A 1 365 ? 7.933 12.724 -32.827 1.00 55.47 365 LYS A CA 1
ATOM 2685 C C . LYS A 1 365 ? 9.078 12.029 -33.576 1.00 55.47 365 LYS A C 1
ATOM 2687 O O . LYS A 1 365 ? 10.110 12.643 -33.822 1.00 55.47 365 LYS A O 1
ATOM 2692 N N . GLY A 1 366 ? 8.871 10.766 -33.949 1.00 53.50 366 GLY A N 1
ATOM 2693 C CA . GLY A 1 366 ? 9.844 9.957 -34.693 1.00 53.50 366 GLY A CA 1
ATOM 2694 C C . GLY A 1 366 ? 10.685 9.001 -33.842 1.00 53.50 366 GLY A C 1
ATOM 2695 O O . GLY A 1 366 ? 11.284 8.092 -34.406 1.00 53.50 366 GLY A O 1
ATOM 2696 N N . LEU A 1 367 ? 10.683 9.123 -32.507 1.00 55.09 367 LEU A N 1
ATOM 2697 C CA . LEU A 1 367 ? 11.298 8.121 -31.631 1.00 55.09 367 LEU A CA 1
ATOM 2698 C C . LEU A 1 367 ? 10.290 6.999 -31.332 1.00 55.09 367 LEU A C 1
ATOM 2700 O O . LEU A 1 367 ? 9.238 7.262 -30.741 1.00 55.09 367 LEU A O 1
ATOM 2704 N N . PRO A 1 368 ? 10.567 5.743 -31.729 1.00 53.81 368 PRO A N 1
ATOM 2705 C CA . PRO A 1 368 ? 9.620 4.658 -31.541 1.00 53.81 368 PRO A CA 1
ATOM 2706 C C . PRO A 1 368 ? 9.443 4.345 -30.051 1.00 53.81 368 PRO A C 1
ATOM 2708 O O . PRO A 1 368 ? 10.371 3.925 -29.352 1.00 53.81 368 PRO A O 1
ATOM 2711 N N . VAL A 1 369 ? 8.210 4.490 -29.563 1.00 57.16 369 VAL A N 1
ATOM 2712 C CA . VAL A 1 369 ? 7.806 3.981 -28.249 1.00 57.16 369 VAL A CA 1
ATOM 2713 C C . VAL A 1 369 ? 7.603 2.480 -28.380 1.00 57.16 369 VAL A C 1
ATOM 2715 O O . VAL A 1 369 ? 6.510 1.987 -28.651 1.00 57.16 369 VAL A O 1
ATOM 2718 N N . THR A 1 370 ? 8.690 1.728 -28.244 1.00 54.16 370 THR A N 1
ATOM 2719 C CA . THR A 1 370 ? 8.598 0.272 -28.270 1.00 54.16 370 THR A CA 1
ATOM 2720 C C . THR A 1 370 ? 8.057 -0.235 -26.937 1.00 54.16 370 THR A C 1
ATOM 2722 O O . THR A 1 370 ? 8.310 0.324 -25.865 1.00 54.16 370 THR A O 1
ATOM 2725 N N . ARG A 1 371 ? 7.355 -1.372 -26.975 1.00 49.56 371 ARG A N 1
ATOM 2726 C CA . ARG A 1 371 ? 6.974 -2.105 -25.758 1.00 49.56 371 ARG A CA 1
ATOM 2727 C C . ARG A 1 371 ? 8.200 -2.462 -24.904 1.00 49.56 371 ARG A C 1
ATOM 2729 O O . ARG A 1 371 ? 8.047 -2.629 -23.702 1.00 49.56 371 ARG A O 1
ATOM 2736 N N . ALA A 1 372 ? 9.389 -2.569 -25.504 1.00 46.09 372 ALA A N 1
ATOM 2737 C CA . ALA A 1 372 ? 10.654 -2.796 -24.809 1.00 46.09 372 ALA A CA 1
ATOM 2738 C C . ALA A 1 372 ? 11.126 -1.558 -24.027 1.00 46.09 372 ALA A C 1
ATOM 2740 O O . ALA A 1 372 ? 11.500 -1.711 -22.874 1.00 46.09 372 ALA A O 1
ATOM 2741 N N . ASN A 1 373 ? 11.011 -0.348 -24.585 1.00 50.00 373 ASN A N 1
ATOM 2742 C CA . ASN A 1 373 ? 11.360 0.905 -23.898 1.00 50.00 373 ASN A CA 1
ATOM 2743 C C . ASN A 1 373 ? 10.385 1.188 -22.751 1.00 50.00 373 ASN A C 1
ATOM 2745 O O . ASN A 1 373 ? 10.792 1.476 -21.631 1.00 50.00 373 ASN A O 1
ATOM 2749 N N . VAL A 1 374 ? 9.084 1.005 -23.003 1.00 52.59 374 VAL A N 1
ATOM 2750 C CA . VAL A 1 374 ? 8.051 1.056 -21.958 1.00 52.59 374 VAL A CA 1
ATOM 2751 C C . VAL A 1 374 ? 8.352 0.022 -20.879 1.00 52.59 374 VAL A C 1
ATOM 2753 O O . VAL A 1 374 ? 8.258 0.334 -19.701 1.00 52.59 374 VAL A O 1
ATOM 2756 N N . ARG A 1 375 ? 8.730 -1.206 -21.259 1.00 49.66 375 ARG A N 1
ATOM 2757 C CA . ARG A 1 375 ? 9.104 -2.240 -20.295 1.00 49.66 375 ARG A CA 1
ATOM 2758 C C . ARG A 1 375 ? 10.345 -1.866 -19.514 1.00 49.66 375 ARG A C 1
ATOM 2760 O O . ARG A 1 375 ? 10.230 -1.976 -18.321 1.00 49.66 375 ARG A O 1
ATOM 2767 N N . ALA A 1 376 ? 11.431 -1.386 -20.116 1.00 44.75 376 ALA A N 1
ATOM 2768 C CA . ALA A 1 376 ? 12.650 -0.967 -19.417 1.00 44.75 376 ALA A CA 1
ATOM 2769 C C . ALA A 1 376 ? 12.382 0.144 -18.382 1.00 44.75 376 ALA A C 1
ATOM 2771 O O . ALA A 1 376 ? 12.915 0.115 -17.277 1.00 44.75 376 ALA A O 1
ATOM 2772 N N . LEU A 1 377 ? 11.492 1.083 -18.716 1.00 51.06 377 LEU A N 1
ATOM 2773 C CA . LEU A 1 377 ? 11.088 2.199 -17.849 1.00 51.06 377 LEU A CA 1
ATOM 2774 C C . LEU A 1 377 ? 10.097 1.804 -16.763 1.00 51.06 377 LEU A C 1
ATOM 2776 O O . LEU A 1 377 ? 10.102 2.336 -15.650 1.00 51.06 377 LEU A O 1
ATOM 2780 N N . LEU A 1 378 ? 9.212 0.875 -17.100 1.00 49.69 378 LEU A N 1
ATOM 2781 C CA . LEU A 1 378 ? 8.320 0.269 -16.136 1.00 49.69 378 LEU A CA 1
ATOM 2782 C C . LEU A 1 378 ? 9.028 -0.845 -15.365 1.00 49.69 378 LEU A C 1
ATOM 2784 O O . LEU A 1 378 ? 8.516 -1.221 -14.322 1.00 49.69 378 LEU A O 1
ATOM 2788 N N . GLY A 1 379 ? 10.200 -1.322 -15.804 1.00 38.25 379 GLY A N 1
ATOM 2789 C CA . GLY A 1 379 ? 10.734 -2.586 -15.349 1.00 38.25 379 GLY A CA 1
ATOM 2790 C C . GLY A 1 379 ? 12.057 -3.145 -15.931 1.00 38.25 379 GLY A C 1
ATOM 2791 O O . GLY A 1 379 ? 12.288 -3.243 -17.122 1.00 38.25 379 GLY A O 1
ATOM 2792 N N . ASN A 1 380 ? 12.944 -3.739 -15.148 1.00 34.75 380 ASN A N 1
ATOM 2793 C CA . ASN A 1 380 ? 12.860 -4.078 -13.738 1.00 34.75 380 ASN A CA 1
ATOM 2794 C C . ASN A 1 380 ? 11.517 -4.705 -13.259 1.00 34.75 380 ASN A C 1
ATOM 2796 O O . ASN A 1 380 ? 11.324 -4.780 -12.049 1.00 34.75 380 ASN A O 1
ATOM 2800 N N . MET A 1 381 ? 10.621 -5.146 -14.163 1.00 37.50 381 MET A N 1
ATOM 2801 C CA . MET A 1 381 ? 9.286 -5.735 -13.931 1.00 37.50 381 MET A CA 1
ATOM 2802 C C . MET A 1 381 ? 9.361 -7.226 -14.155 1.00 37.50 381 MET A C 1
ATOM 2804 O O . MET A 1 381 ? 9.867 -7.610 -15.235 1.00 37.50 381 MET A O 1
#

Organism: NCBI:txid1891094

pLDDT: mean 71.57, std 22.17, range [24.98, 97.25]

Secondary structure (DSSP, 8-state):
-----PPP---HHHHHHHHHHH--PPP---------------------------------------TTHHHHHHHHHHHHHHHHHHHHHHHHHHHHHHHHHHHHHHHHHHHHHHHT--TT-HHHHHHHHHHHHHHHHHHHTHHHHTTT-B-TT--B-TTS-PPEEEEETT--HHHHHHTT-SEEEEETT-TTS--EEEESTT-S-HHHHHHHHHHHHHTTT-EEPSPPPSS---EEE-GGGHHHHHHH-EEEEEBTTBPPPPEEPPEEEPPPSS-GGG---SSHHHHHHHHHHHHHHHHHHHHHHHHHHHHHHHHHHHHHHHHHHHHHSTT-HHHHHHHHHHHHHHHTTBTTB-HHHHHHHHSPTTS---HHHHHHHH---

Radius of gyration: 29.74 Å; chains: 1; bounding box: 56×90×95 Å